Protein 7UEZ (pdb70)

Sequence (396 aa):
LAEFGDPITRVENALQALREGRGVLLLDDEDRENEGDIIIYAVESLTTAQMALMMIRECSGIVCLCLTEAQADRLALPPTVSIEAKHGVTTGVSAQDRVTTIKTAANPPQAKPEDLARPGHVFPLRARAGGVLARRGHTEGTVDLMQMAGLQPAGVLCELTNPDGSMAKTPEIIEFGKLHNMMPVLTIIEDMVQYRIQFDLKSLLAEFGDPITRVEENALQALREGRGVLLLDDEDRENEGDIIIYAVESLTTAQMALMIRECSGIVCLCLTEAQADRLALPPTVSIEAKHGVTTGVSAQDRVTTIKTAANPQAKPEDLARPGHVFPLRARAGGVLARRGHTEGTVDLMQMAGLQPAGVLCELTNPDGSMAKTPEEIIIEEFGKLHNMPVLTIIEDMVQYRIQFDLK

Radius of gyration: 21.83 Å; Cα contacts (8 Å, |Δi|>4): 954; chains: 2; bounding box: 58×41×58 Å

Nearest PDB structures (foldseek):
  7uez-assembly1_A  TM=1.005E+00  e=4.251E-46  Vibrio cholerae
  4p6d-assembly1_B  TM=9.996E-01  e=2.486E-44  Vibrio cholerae O1 biovar El Tor str. N16961
  4p8j-assembly1_A  TM=9.964E-01  e=7.065E-43  Vibrio cholerae O1 biovar El Tor str. N16961
  7uf5-assembly1_A-2  TM=9.718E-01  e=3.870E-41  Vibrio cholerae
  4p77-assembly1_A  TM=9.721E-01  e=7.460E-41  Vibrio cholerae O1 biovar El Tor str. N16961

Organism: Vibrio cholerae serotype O1 (strain ATCC 39315 / El Tor Inaba N16961) (NCBI:txid243277)

B-factor: mean 14.09, std 7.18, range [3.81, 49.34]

Solvent-accessible surface area: 16618 Å² total; per-residue (Å²): 37,80,135,34,20,78,61,46,50,8,0,72,69,0,4,79,0,1,113,97,18,81,2,0,0,0,0,65,58,111,78,164,112,28,35,1,12,0,0,5,3,0,88,41,9,66,55,72,29,0,2,24,0,4,101,52,2,0,0,14,0,23,0,0,0,25,67,75,24,0,91,98,5,55,14,56,159,66,45,2,1,21,3,98,141,63,33,120,70,0,4,16,0,109,7,0,16,37,0,0,79,34,0,3,56,78,134,1,135,52,117,41,16,34,132,101,16,38,0,9,8,73,52,4,120,78,42,6,3,72,50,116,127,10,35,13,2,0,0,6,6,0,0,93,36,6,68,28,39,52,3,0,0,13,2,42,4,27,30,124,98,9,46,6,0,76,8,60,83,0,20,98,24,1,95,143,59,103,12,16,0,0,0,1,55,4,0,13,75,23,35,79,116,107,70,113,255,109,76,0,64,161,81,22,87,35,46,52,9,0,79,76,0,2,78,1,2,113,102,20,95,2,0,0,0,0,68,58,51,80,160,93,27,38,1,10,0,0,6,3,0,87,43,9,67,55,74,29,0,4,27,0,9,111,47,1,0,0,13,0,16,0,0,0,25,69,56,10,0,88,98,7,63,14,53,157,73,44,3,0,23,4,104,138,67,36,118,71,0,6,14,0,114,9,1,14,36,0,0,78,35,0,4,58,86,153,10,104,58,99,30,16,40,137,96,16,38,0,9,8,73,51,5,124,86,42,6,3,68,52,110,124,10,37,13,1,0,0,6,8,0,0,96,36,7,68,25,44,56,2,0,0,10,0,33,5,11,36,96,95,1,49,9,0,54,0,62,59,0,24,115,22,5,127,138,60,105,13,28,21,0,1,2,57,2,0,20,71,35,37,88,111,112,77,100,257

Foldseek 3Di:
DCVLPDLLSLLVLQLVCQVVQHWAKEWADQDQFTFIKIKTALQNDDLVNLVCCCVFFPQQKEKQAECVLCVQLVHPVCAAKFFPDDADQQRRSVRVSVGNCQSLPPPHHNVRIDPHGRYRYDYADPVQCNVPSDVSSVRQVSQVVSVHSRMMMMGTGPDPVGHGDGNVNSVVVCVVRVHRYHYSVSVVVNCVVPVDD/DQCVVVDDLLSLLVLQLVCQLVFHWAKEWADQDQFTFIKIKGALQNDDLVNLVCRCVFFPNQKEKQAECVLCVQLVHPVCAAKFFPDDDDQQRHSVRVSVGNCQSLPPPHHNVRIDPHGRYRYDYADPVQCNVPLDVSSVNQVSCVVSVHSRMMMMGTGADPVGHGDGNVSSVVVCVVRVHRYHYSVSVVVNCVVPVDD

Structure (mmCIF, N/CA/C/O backbone):
data_7UEZ
#
_entry.id   7UEZ
#
_cell.length_a   56.837
_cell.length_b   73.897
_cell.length_c   95.820
_cell.angle_alpha   90.000
_cell.angle_beta   90.000
_cell.angle_gamma   90.000
#
_symmetry.space_group_name_H-M   'P 21 21 21'
#
loop_
_entity.id
_entity.type
_entity.pdbx_description
1 polymer '3,4-dihydroxy-2-butanone 4-phosphate synthase'
2 water water
#
loop_
_atom_site.group_PDB
_atom_site.id
_atom_site.type_symbol
_atom_site.label_atom_id
_atom_site.label_alt_id
_atom_site.label_comp_id
_atom_site.label_asym_id
_atom_site.label_entity_id
_atom_site.label_seq_id
_atom_site.pdbx_PDB_ins_code
_atom_site.Cartn_x
_atom_site.Cartn_y
_atom_site.Cartn_z
_atom_site.occupancy
_atom_site.B_iso_or_equiv
_atom_site.auth_seq_id
_atom_site.auth_comp_id
_atom_site.auth_asym_id
_atom_site.auth_atom_id
_atom_site.pdbx_PDB_model_num
ATOM 1 N N . LEU A 1 7 ? -0.27200 -21.01700 3.27000 1.000 15.37026 7 LEU A N 1
ATOM 2 C CA . LEU A 1 7 ? 0.56400 -20.00400 2.60300 1.000 13.83850 7 LEU A CA 1
ATOM 3 C C . LEU A 1 7 ? 2.06300 -20.04200 2.99700 1.000 11.46453 7 LEU A C 1
ATOM 4 O O . LEU A 1 7 ? 2.93800 -19.70300 2.19300 1.000 11.08028 7 LEU A O 1
ATOM 20 N N . ALA A 1 8 ? 2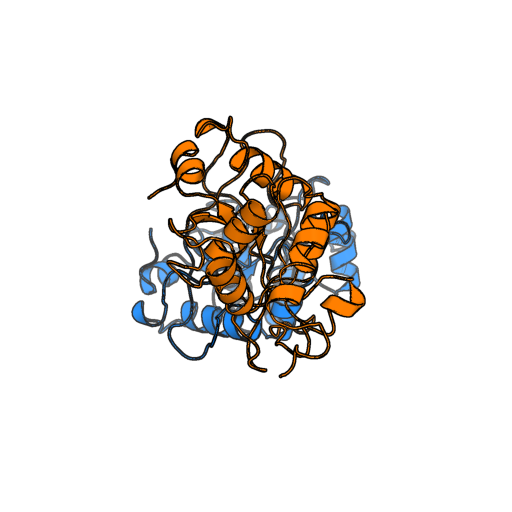.35900 -20.48500 4.21900 1.000 10.53021 8 ALA A N 1
ATOM 21 C CA . ALA A 1 8 ? 3.74200 -20.59400 4.65700 1.000 10.44862 8 ALA A CA 1
ATOM 22 C C . ALA A 1 8 ? 4.51300 -21.69400 3.93900 1.000 9.22742 8 ALA A C 1
ATOM 23 O O . ALA A 1 8 ? 5.72300 -21.77700 4.13300 1.000 9.33007 8 ALA A O 1
ATOM 30 N N . GLU A 1 9 ? 3.86700 -22.51200 3.10000 1.000 9.30638 9 GLU A N 1
ATOM 31 C CA . GLU A 1 9 ? 4.62100 -23.38100 2.20400 1.000 9.93277 9 GLU A CA 1
ATOM 32 C C . GLU A 1 9 ? 5.44200 -22.56900 1.21200 1.000 9.19584 9 GLU A C 1
ATOM 33 O O . GLU A 1 9 ? 6.37900 -23.11100 0.61100 1.000 10.03015 9 GLU A O 1
ATOM 45 N N . PHE A 1 10 ? 5.12500 -21.27800 1.04700 1.000 8.55892 10 PHE A N 1
ATOM 46 C CA . PHE A 1 10 ? 5.90700 -20.36000 0.22400 1.000 8.43522 10 PHE A CA 1
ATOM 47 C C . PHE A 1 10 ? 6.96100 -19.60700 1.02600 1.000 7.98780 10 PHE A C 1
ATOM 48 O O . PHE A 1 10 ? 7.67700 -18.77100 0.46100 1.000 8.52207 10 PHE A O 1
ATOM 65 N N . GLY A 1 11 ? 7.09400 -19.91000 2.31000 1.000 8.30363 11 GLY A N 1
ATOM 66 C CA . GLY A 1 11 ? 8.07700 -19.28400 3.16900 1.000 8.49839 11 GLY A CA 1
ATOM 67 C C . GLY A 1 11 ? 7.44500 -18.30800 4.14500 1.000 8.76158 11 GLY A C 1
ATOM 68 O O . GLY A 1 11 ? 6.24100 -18.05100 4.13000 1.000 9.02477 11 GLY A O 1
ATOM 72 N N . ASP A 1 12 ? 8.30100 -17.78300 5.02800 1.000 9.00371 12 ASP A N 1
ATOM 73 C CA . ASP A 1 12 ? 7.92700 -16.68300 5.90200 1.000 9.56167 12 ASP A CA 1
ATOM 74 C C . ASP A 1 12 ? 7.66000 -15.43500 5.05300 1.000 9.08004 12 ASP A C 1
ATOM 75 O O . ASP A 1 12 ? 8.01800 -15.38500 3.87300 1.000 8.34837 12 ASP A O 1
ATOM 84 N N . PRO A 1 13 ? 7.02800 -14.40000 5.62700 1.000 9.74591 13 PRO A N 1
ATOM 85 C CA . PRO A 1 13 ? 6.62100 -13.24200 4.79900 1.000 9.45377 13 PRO A CA 1
ATOM 86 C C . PRO A 1 13 ? 7.74300 -12.52700 4.06000 1.000 9.05635 13 PRO A C 1
ATOM 87 O O . PRO A 1 13 ? 7.52000 -12.01700 2.95500 1.000 9.53799 13 PRO A O 1
ATOM 98 N N . ILE A 1 14 ? 8.92100 -12.40700 4.66500 1.000 9.01950 14 ILE A N 1
ATOM 99 C CA . ILE A 1 14 ? 10.03300 -11.75700 3.97900 1.000 9.04319 14 ILE A CA 1
ATOM 100 C C . ILE A 1 14 ? 10.51300 -12.61000 2.81000 1.000 8.20625 14 ILE A C 1
ATOM 101 O O . ILE A 1 14 ? 10.70000 -12.10300 1.69400 1.000 8.25362 14 ILE A O 1
ATOM 117 N N . THR A 1 15 ? 10.69500 -13.91600 3.03900 1.000 8.01938 15 THR A N 1
ATOM 118 C CA . THR A 1 15 ? 11.00900 -14.84400 1.95400 1.000 7.77725 15 THR A CA 1
ATOM 119 C C . THR A 1 15 ? 9.97500 -14.77700 0.83800 1.000 7.38510 15 THR A C 1
ATOM 120 O O . THR A 1 15 ? 10.33500 -14.83000 -0.34400 1.000 7.25087 15 THR A O 1
ATOM 131 N N . ARG A 1 16 ? 8.68600 -14.66400 1.18000 1.000 6.90083 16 ARG A N 1
ATOM 132 C CA . ARG A 1 16 ? 7.67800 -14.61600 0.12200 1.000 6.95083 16 ARG A CA 1
ATOM 133 C C . ARG A 1 16 ? 7.90100 -13.41400 -0.79300 1.000 6.61132 16 ARG A C 1
ATOM 134 O O . ARG A 1 16 ? 7.74500 -13.52100 -2.01800 1.000 6.98242 16 ARG A O 1
ATOM 155 N N . VAL A 1 17 ? 8.24400 -12.25700 -0.22200 1.000 6.74818 17 VAL A N 1
ATOM 156 C CA . VAL A 1 17 ? 8.53700 -11.09000 -1.05200 1.000 6.85609 17 VAL A CA 1
ATOM 157 C C . VAL A 1 17 ? 9.80600 -11.30600 -1.86800 1.000 6.88504 17 VAL A C 1
ATOM 158 O O . VAL A 1 17 ? 9.82400 -11.06200 -3.08000 1.000 7.16402 17 VAL A O 1
ATOM 171 N N . GLU A 1 18 ? 10.89100 -11.75100 -1.22600 1.000 7.02189 18 GLU A N 1
ATOM 172 C CA . GLU A 1 18 ? 12.14500 -11.92500 -1.95500 1.000 7.37457 18 GLU A CA 1
ATOM 173 C C . GLU A 1 18 ? 11.98100 -12.90900 -3.10800 1.000 6.72449 18 GLU A C 1
ATOM 174 O O . GLU A 1 18 ? 12.52400 -12.69300 -4.20200 1.000 7.24297 18 GLU A O 1
ATOM 186 N N . ASN A 1 19 ? 11.24400 -14.00100 -2.88400 1.000 6.83766 19 ASN A N 1
ATOM 187 C CA . ASN A 1 19 ? 11.06600 -14.97300 -3.95700 1.000 7.24034 19 ASN A CA 1
ATOM 188 C C . ASN A 1 19 ? 10.24100 -14.38800 -5.09600 1.000 6.85345 19 ASN A C 1
ATOM 189 O O . ASN A 1 19 ? 10.50200 -14.68000 -6.26900 1.000 6.88767 19 ASN A O 1
ATOM 200 N N . ALA A 1 20 ? 9.22800 -13.57900 -4.78100 1.000 6.56921 20 ALA A N 1
ATOM 201 C CA . ALA A 1 20 ? 8.44300 -12.93700 -5.83400 1.000 6.54552 20 ALA A CA 1
ATOM 202 C C . ALA A 1 20 ? 9.30600 -11.98300 -6.65400 1.000 6.41130 20 ALA A C 1
ATOM 203 O O . ALA A 1 20 ? 9.24200 -11.97700 -7.89100 1.000 6.78502 20 ALA A O 1
ATOM 210 N N . LEU A 1 21 ? 10.11800 -11.16100 -5.97600 1.000 6.62974 21 LEU A N 1
ATOM 211 C CA . LEU A 1 21 ? 10.97100 -10.23200 -6.70200 1.000 7.11664 21 LEU A CA 1
ATOM 212 C C . LEU A 1 21 ? 11.91900 -10.98200 -7.62800 1.000 7.01137 21 LEU A C 1
ATOM 213 O O . LEU A 1 21 ? 12.13200 -10.57800 -8.78000 1.000 7.61933 21 LEU A O 1
ATOM 229 N N . GLN A 1 22 ? 12.51000 -12.07700 -7.13600 1.000 7.09296 22 GLN A N 1
ATOM 230 C CA . GLN A 1 22 ? 13.46900 -12.81500 -7.95600 1.000 7.90095 22 GLN A CA 1
ATOM 231 C C . GLN A 1 22 ? 12.79300 -13.49300 -9.14600 1.000 7.25877 22 GLN A C 1
ATOM 232 O O . GLN A 1 22 ? 13.35700 -13.52200 -10.24700 1.000 7.97201 22 GLN A O 1
ATOM 246 N N . ALA A 1 23 ? 11.59300 -14.04400 -8.95500 1.000 7.12191 23 ALA A N 1
ATOM 247 C CA . ALA A 1 23 ? 10.85500 -14.59700 -10.08400 1.000 7.20876 23 ALA A CA 1
ATOM 248 C C . ALA A 1 23 ? 10.64900 -13.53100 -11.16000 1.000 6.64553 23 ALA A C 1
ATOM 249 O O . ALA A 1 23 ? 10.85400 -13.78500 -12.35100 1.000 7.43510 23 ALA A O 1
ATOM 256 N N . LEU A 1 24 ? 10.24000 -12.32600 -10.75400 1.000 6.58500 24 LEU A N 1
ATOM 257 C CA . LEU A 1 24 ? 10.03000 -11.24900 -11.72400 1.000 6.67448 24 LEU A CA 1
ATOM 258 C C . LEU A 1 24 ? 11.33900 -10.87800 -12.41900 1.000 7.12980 24 LEU A C 1
ATOM 259 O O . LEU A 1 24 ? 11.35700 -10.66200 -13.63700 1.000 7.58512 24 LEU A O 1
ATOM 275 N N . ARG A 1 25 ? 12.45400 -10.81900 -11.67800 1.000 7.17718 25 ARG A N 1
ATOM 276 C CA . ARG A 1 25 ? 13.73300 -10.52300 -12.32000 1.000 7.96411 25 ARG A CA 1
ATOM 277 C C . ARG A 1 25 ? 14.08100 -11.56900 -13.36800 1.000 8.21941 25 ARG A C 1
ATOM 278 O O . ARG A 1 25 ? 14.75300 -11.26200 -14.35900 1.000 9.45113 25 ARG A O 1
ATOM 299 N N . GLU A 1 26 ? 13.65600 -12.81100 -13.15000 1.000 8.05886 26 GLU A N 1
ATOM 300 C CA . GLU A 1 26 ? 13.88400 -13.92100 -14.06500 1.000 8.74579 26 GLU A CA 1
ATOM 301 C C . GLU A 1 26 ? 12.86300 -13.97800 -15.19200 1.000 9.23005 26 GLU A C 1
ATOM 302 O O . GLU A 1 26 ? 12.95700 -14.86300 -16.05100 1.000 11.22766 26 GLU A O 1
ATOM 314 N N . GLY A 1 27 ? 11.90300 -13.05600 -15.22800 1.000 8.45365 27 GLY A N 1
ATOM 315 C CA . GLY A 1 27 ? 10.90700 -13.02500 -16.28000 1.000 8.90896 27 GLY A CA 1
ATOM 316 C C . GLY A 1 27 ? 9.71200 -13.92200 -16.06300 1.000 8.59577 27 GLY A C 1
ATOM 317 O O . GLY A 1 27 ? 8.94100 -14.13100 -17.00500 1.000 9.30638 27 GLY A O 1
ATOM 321 N N . ARG A 1 28 ? 9.53200 -14.44600 -14.85500 1.000 8.27468 28 ARG A N 1
ATOM 322 C CA . ARG A 1 28 ? 8.44800 -15.35300 -14.50500 1.000 8.30889 28 ARG A CA 1
ATOM 323 C C . ARG A 1 28 ? 7.35300 -14.58400 -13.76400 1.000 7.79304 28 ARG A C 1
ATOM 324 O O . ARG A 1 28 ? 7.55400 -13.45500 -13.31600 1.000 8.34574 28 ARG A O 1
ATOM 345 N N . GLY A 1 29 ? 6.18000 -15.21200 -13.63500 1.000 7.81409 29 GLY A N 1
ATOM 346 C CA . GLY A 1 29 ? 5.06000 -14.58400 -12.96700 1.000 7.96938 29 GLY A CA 1
ATOM 347 C C . GLY A 1 29 ? 4.95200 -14.93500 -11.49700 1.000 6.79029 29 GLY A C 1
ATOM 348 O O . GLY A 1 29 ? 5.60000 -15.84700 -10.98200 1.000 7.48774 29 GLY A O 1
ATOM 352 N N . VAL A 1 30 ? 4.06900 -14.18900 -10.82900 1.000 6.37182 30 VAL A N 1
ATOM 353 C CA . VAL A 1 30 ? 3.76100 -14.36200 -9.41500 1.000 6.19285 30 VAL A CA 1
ATOM 354 C C . VAL A 1 30 ? 2.24900 -14.27400 -9.22700 1.000 6.12705 30 VAL A C 1
ATOM 355 O O . VAL A 1 30 ? 1.50700 -13.89100 -10.13400 1.000 6.50604 30 VAL A O 1
ATOM 368 N N . LEU A 1 31 ? 1.79300 -14.62400 -8.02200 1.000 6.08494 31 LEU A N 1
ATOM 369 C CA . LEU A 1 31 ? 0.37900 -14.56900 -7.66900 1.000 6.44814 31 LEU A CA 1
ATOM 370 C C . LEU A 1 31 ? 0.20100 -13.71600 -6.41900 1.000 6.00598 31 LEU A C 1
ATOM 371 O O . LEU A 1 31 ? 0.94100 -13.88100 -5.44000 1.000 6.75607 31 LEU A O 1
ATOM 387 N N . LEU A 1 32 ? -0.79000 -12.82900 -6.44300 1.000 5.87176 32 LEU A N 1
ATOM 388 C CA . LEU A 1 32 ? -0.97800 -11.82900 -5.40100 1.000 5.97440 32 LEU A CA 1
ATOM 389 C C . LEU A 1 32 ? -2.35900 -11.92200 -4.76600 1.000 6.00335 32 LEU A C 1
ATOM 390 O O . LEU A 1 32 ? -3.37900 -11.98100 -5.46300 1.000 6.73502 32 LEU A O 1
ATOM 406 N N . LEU A 1 33 ? -2.36800 -11.88200 -3.43000 1.000 6.22706 33 LEU A N 1
ATOM 407 C CA . LEU A 1 33 ? -3.55500 -11.86700 -2.58400 1.000 6.59553 33 LEU A CA 1
ATOM 408 C C . LEU A 1 33 ? -3.49200 -10.65000 -1.66200 1.000 6.74555 33 LEU A C 1
ATOM 409 O O . LEU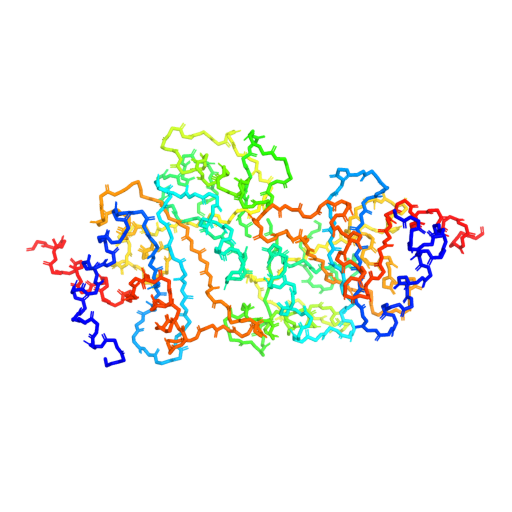 A 1 33 ? -2.41600 -10.12100 -1.39100 1.000 6.86398 33 LEU A O 1
ATOM 425 N N . ASP A 1 34 ? -4.63100 -10.25600 -1.07900 1.000 7.04821 34 ASP A N 1
ATOM 426 C CA . ASP A 1 34 ? -4.59900 -9.13500 -0.13700 1.000 7.39299 34 ASP A CA 1
ATOM 427 C C . ASP A 1 34 ? -3.83100 -9.47700 1.14200 1.000 7.39826 34 ASP A C 1
ATOM 428 O O . ASP A 1 34 ? -3.08100 -8.64300 1.67100 1.000 8.37995 34 ASP A O 1
ATOM 437 N N . ASP A 1 35 ? -4.05000 -10.67200 1.67400 1.000 8.11413 35 ASP A N 1
ATOM 438 C CA . ASP A 1 35 ? -3.51100 -11.13000 2.95500 1.000 8.69315 35 ASP A CA 1
ATOM 439 C C . ASP A 1 35 ? -3.74900 -12.64100 2.98800 1.000 8.77210 35 ASP A C 1
ATOM 440 O O . ASP A 1 35 ? -4.12400 -13.24700 1.97800 1.000 9.37218 35 ASP A O 1
ATOM 449 N N . GLU A 1 36 ? -3.49900 -13.26200 4.12900 1.000 10.26965 36 GLU A N 1
ATOM 450 C CA . GLU A 1 36 ? -3.54600 -14.71900 4.19800 1.000 12.70942 36 GLU A CA 1
ATOM 451 C C . GLU A 1 36 ? -4.95800 -15.27900 4.30100 1.000 12.07513 36 GLU A C 1
ATOM 452 O O . GLU A 1 36 ? -5.12000 -16.50400 4.26100 1.000 13.43845 36 GLU A O 1
ATOM 464 N N . ASP A 1 37 ? -5.98200 -14.44100 4.41000 1.000 11.06712 37 ASP A N 1
ATOM 465 C CA . ASP A 1 37 ? -7.32100 -14.96300 4.62700 1.000 11.70140 37 ASP A CA 1
ATOM 466 C C . ASP A 1 37 ? -7.73100 -15.92700 3.52100 1.000 10.69076 37 ASP A C 1
ATOM 467 O O . ASP A 1 37 ? -7.54900 -15.65300 2.33000 1.000 10.55653 37 ASP A O 1
ATOM 476 N N . ARG A 1 38 ? -8.35100 -17.03800 3.93300 1.000 10.80919 38 ARG A N 1
ATOM 477 C CA . ARG A 1 38 ? -8.71400 -18.10000 3.00300 1.000 10.56969 38 ARG A CA 1
ATOM 478 C C . ARG A 1 38 ? -9.71400 -17.66800 1.93700 1.000 10.07226 38 ARG A C 1
ATOM 479 O O . ARG A 1 38 ? -9.76200 -18.30300 0.88000 1.000 10.53021 38 ARG A O 1
ATOM 500 N N . GLU A 1 39 ? -10.51800 -16.62800 2.17800 1.000 10.09595 39 GLU A N 1
ATOM 501 C CA . GLU A 1 39 ? -11.56500 -16.23800 1.24000 1.000 9.78538 39 GLU A CA 1
ATOM 502 C C . GLU A 1 39 ? -11.08300 -15.30000 0.14000 1.000 9.54588 39 GLU A C 1
ATOM 503 O O . GLU A 1 39 ? -11.84100 -15.03200 -0.79800 1.000 10.27755 39 GLU A O 1
ATOM 515 N N . ASN A 1 40 ? -9.86000 -14.79400 0.22700 1.000 9.15110 40 ASN A N 1
ATOM 516 C CA . ASN A 1 40 ? -9.36700 -13.87300 -0.78600 1.000 8.49312 40 ASN A CA 1
ATOM 517 C C . ASN A 1 40 ? -9.25100 -14.54500 -2.14900 1.000 7.93253 40 ASN A C 1
ATOM 518 O O . ASN A 1 40 ? -8.91000 -15.72300 -2.25800 1.000 8.94055 40 ASN A O 1
ATOM 529 N N . GLU A 1 41 ? -9.46300 -13.75400 -3.19500 1.000 7.55354 41 GLU A N 1
ATOM 530 C CA . GLU A 1 41 ? -9.27000 -14.18100 -4.57700 1.000 7.06400 41 GLU A CA 1
ATOM 531 C C . GLU A 1 41 ? -7.97300 -13.58200 -5.11900 1.000 7.45879 41 GLU A C 1
ATOM 532 O O . GLU A 1 41 ? -7.65000 -12.41500 -4.85600 1.000 9.76696 41 GLU A O 1
ATOM 544 N N . GLY A 1 42 ? -7.22200 -14.37600 -5.88500 1.000 7.68250 42 GLY A N 1
ATOM 545 C CA . GLY A 1 42 ? -5.89200 -13.97300 -6.29700 1.000 7.75883 42 GLY A CA 1
ATOM 546 C C . GLY A 1 42 ? -5.71500 -13.70400 -7.78100 1.000 7.10612 42 GLY A C 1
ATOM 547 O O . GLY A 1 42 ? -6.48000 -14.19700 -8.62700 1.000 7.51932 42 GLY A O 1
ATOM 551 N N . ASP A 1 43 ? -4.66100 -12.94200 -8.09400 1.000 6.31128 43 ASP A N 1
ATOM 552 C CA . ASP A 1 43 ? -4.34200 -12.51900 -9.44400 1.000 6.29812 43 ASP A CA 1
ATOM 553 C C . ASP A 1 43 ? -2.97500 -13.03100 -9.87500 1.000 6.42445 43 ASP A C 1
ATOM 554 O O . ASP A 1 43 ? -2.03800 -13.08300 -9.07500 1.000 7.23245 43 ASP A O 1
ATOM 563 N N . ILE A 1 44 ? -2.85100 -13.36100 -11.15700 1.000 5.71647 44 ILE A N 1
ATOM 564 C CA . ILE A 1 44 ? -1.54600 -13.52000 -11.78100 1.000 6.30076 44 ILE A CA 1
ATOM 565 C C . ILE A 1 44 ? -0.99500 -12.14900 -12.13900 1.000 5.85333 44 ILE A C 1
ATOM 566 O O . ILE A 1 44 ? -1.72500 -11.29100 -12.66000 1.000 6.34023 44 ILE A O 1
ATOM 582 N N A ILE A 1 45 ? 0.30800 -11.98100 -11.90600 0.270 5.93229 45 ILE A N 1
ATOM 583 N N B ILE A 1 45 ? 0.30400 -11.95800 -11.89500 0.730 5.99546 45 ILE A N 1
ATOM 584 C CA A ILE A 1 45 ? 1.07000 -10.78200 -12.23200 0.270 5.95598 45 ILE A CA 1
ATOM 585 C CA B ILE A 1 45 ? 1.03600 -10.75700 -12.27500 0.730 6.16916 45 ILE A CA 1
ATOM 586 C C A ILE A 1 45 ? 2.22300 -11.19900 -13.14300 0.270 6.14811 45 ILE A C 1
ATOM 587 C C B ILE A 1 45 ? 2.24700 -11.14900 -13.11000 0.730 6.12442 45 ILE A C 1
ATOM 588 O O A ILE A 1 45 ? 2.90200 -12.19900 -12.87500 0.270 6.44288 45 ILE A O 1
ATOM 589 O O B ILE A 1 45 ? 3.02500 -12.03100 -12.71900 0.730 6.53236 45 ILE A O 1
ATOM 620 N N . TYR A 1 46 ? 2.44500 -10.43700 -14.21900 1.000 6.32444 46 TYR A N 1
ATOM 621 C CA . TYR A 1 46 ? 3.66600 -10.52700 -15.00500 1.000 6.90346 46 TYR A CA 1
ATOM 622 C C . TYR A 1 46 ? 4.28000 -9.13900 -15.18300 1.000 6.72975 46 TYR A C 1
ATOM 623 O O . TYR A 1 46 ? 3.57600 -8.13700 -15.34200 1.000 7.37194 46 TYR A O 1
ATOM 642 N N . ALA A 1 47 ? 5.61200 -9.09400 -15.21100 1.000 6.52710 47 ALA A N 1
ATOM 643 C CA . ALA A 1 47 ? 6.34000 -7.88600 -15.58600 1.000 6.53236 47 ALA A CA 1
ATOM 644 C C . ALA A 1 47 ? 6.14800 -7.58200 -17.07000 1.000 6.51394 47 ALA A C 1
ATOM 645 O O . ALA A 1 47 ? 6.23600 -8.46600 -17.92400 1.000 7.05085 47 ALA A O 1
ATOM 652 N N . VAL A 1 48 ? 5.92800 -6.30700 -17.39200 1.000 6.71659 48 VAL A N 1
ATOM 653 C CA . VAL A 1 48 ? 5.86500 -5.89200 -18.79300 1.000 6.79818 48 VAL A CA 1
ATOM 654 C C . VAL A 1 48 ? 7.22500 -6.03800 -19.47300 1.000 7.56933 48 VAL A C 1
ATOM 655 O O . VAL A 1 48 ? 7.30300 -6.37800 -20.66200 1.000 8.54576 48 VAL A O 1
ATOM 668 N N . GLU A 1 49 ? 8.31400 -5.78000 -18.73700 1.000 8.95897 49 GLU A N 1
ATOM 669 C CA . GLU A 1 49 ? 9.65200 -5.76600 -19.32400 1.000 10.89341 49 GLU A CA 1
ATOM 670 C C . GLU A 1 49 ? 9.94500 -7.04800 -20.09300 1.000 9.97488 49 GLU A C 1
ATOM 671 O O . GLU A 1 49 ? 10.61100 -7.02400 -21.13100 1.000 11.59086 49 GLU A O 1
ATOM 683 N N . SER A 1 50 ? 9.46700 -8.18100 -19.58700 1.000 8.49576 50 SER A N 1
ATOM 684 C CA . SER A 1 50 ? 9.73400 -9.50000 -20.14500 1.000 8.25625 50 SER A CA 1
ATOM 685 C C . SER A 1 50 ? 8.48400 -10.19300 -20.67300 1.000 7.60091 50 SER A C 1
ATOM 686 O O . SER A 1 50 ? 8.52300 -11.39500 -20.94200 1.000 8.57734 50 SER A O 1
ATOM 694 N N . LEU A 1 51 ? 7.38500 -9.47200 -20.84300 1.000 7.52195 51 LEU A N 1
ATOM 695 C CA . LEU A 1 51 ? 6.11400 -10.09300 -21.18800 1.000 7.30088 51 LEU A CA 1
ATOM 696 C C . LEU A 1 51 ? 6.17900 -10.72700 -22.56900 1.000 7.46668 51 LEU A C 1
ATOM 697 O O . LEU A 1 51 ? 6.61500 -10.09500 -23.53500 1.000 8.62998 51 LEU A O 1
ATOM 713 N N . THR A 1 52 ? 5.70200 -11.96500 -22.65600 1.000 7.76672 52 THR A N 1
ATOM 714 C CA . THR A 1 52 ? 5.67200 -12.71500 -23.89700 1.000 8.17993 52 THR A CA 1
ATOM 715 C C . THR A 1 52 ? 4.23700 -12.99900 -24.33500 1.000 7.92727 52 THR A C 1
ATOM 716 O O . THR A 1 52 ? 3.29300 -12.95500 -23.54400 1.000 7.95885 52 THR A O 1
ATOM 727 N N . THR A 1 53 ? 4.09200 -13.33300 -25.62400 1.000 8.42996 53 THR A N 1
ATOM 728 C CA . THR A 1 53 ? 2.80200 -13.80700 -26.11500 1.000 8.76947 53 THR A CA 1
ATOM 729 C C . THR A 1 53 ? 2.31100 -14.99800 -25.30700 1.000 8.24573 53 THR A C 1
ATOM 730 O O . THR A 1 53 ? 1.12500 -15.07100 -24.97200 1.000 8.37469 53 THR A O 1
ATOM 741 N N . ALA A 1 54 ? 3.20400 -15.94300 -24.99400 1.000 8.72473 54 ALA A N 1
ATOM 742 C CA . ALA A 1 54 ? 2.78500 -17.14200 -24.27300 1.000 9.18531 54 ALA A CA 1
ATOM 743 C C . ALA A 1 54 ? 2.27700 -16.81800 -22.87200 1.000 8.60366 54 ALA A C 1
ATOM 744 O O . ALA A 1 54 ? 1.34300 -17.46900 -22.39400 1.000 8.72999 54 ALA A O 1
ATOM 751 N N . GLN A 1 55 ? 2.87900 -15.83700 -22.19300 1.000 7.98780 55 GLN A N 1
ATOM 752 C CA . GLN A 1 55 ? 2.37400 -15.44000 -20.87800 1.000 7.52985 55 GLN A CA 1
ATOM 753 C C . GLN A 1 55 ? 0.98700 -14.81600 -20.99300 1.000 7.05085 55 GLN A C 1
ATOM 754 O O . GLN A 1 55 ? 0.08100 -15.13500 -20.21400 1.000 7.31140 55 GLN A O 1
ATOM 768 N N . MET A 1 56 ? 0.79400 -13.92900 -21.97100 1.000 7.00347 56 MET A N 1
ATOM 769 C CA . MET A 1 56 ? -0.52700 -13.35300 -22.19100 1.000 6.55605 56 MET A CA 1
ATOM 770 C C . MET A 1 56 ? -1.54500 -14.43200 -22.55300 1.000 6.83766 56 MET A C 1
ATOM 771 O O . MET A 1 56 ? -2.69100 -14.39700 -22.08800 1.000 7.16928 56 MET A O 1
ATOM 785 N N . ALA A 1 57 ? -1.13700 -15.41000 -23.36800 1.000 7.19560 57 ALA A N 1
ATOM 786 C CA . ALA A 1 57 ? -2.02900 -16.51000 -23.72600 1.000 7.49827 57 ALA A CA 1
ATOM 787 C C . ALA A 1 57 ? -2.46400 -17.28700 -22.49300 1.000 7.23771 57 ALA A C 1
ATOM 788 O O . ALA A 1 57 ? -3.63300 -17.66900 -22.37700 1.000 7.97464 57 ALA A O 1
ATOM 795 N N . LEU A 1 58 ? -1.53100 -17.52600 -21.56200 1.000 7.32983 58 LEU A N 1
ATOM 796 C CA . LEU A 1 58 ? -1.87800 -18.18500 -20.31000 1.000 8.04307 58 LEU A CA 1
ATOM 797 C C . LEU A 1 58 ? -2.90900 -17.36600 -19.53500 1.000 7.99306 58 LEU A C 1
ATOM 798 O O . LEU A 1 58 ? -3.88000 -17.91500 -19.00800 1.000 8.44838 58 LEU A O 1
ATOM 814 N N A MET A 1 59 ? -2.72200 -16.05100 -19.43900 0.810 8.49312 59 MET A N 1
ATOM 815 N N B MET A 1 59 ? -2.71100 -16.04400 -19.46800 0.190 7.94569 59 MET A N 1
ATOM 816 C CA A MET A 1 59 ? -3.72600 -15.24700 -18.74500 0.810 9.63010 59 MET A CA 1
ATOM 817 C CA B MET A 1 59 ? -3.66300 -15.16100 -18.79600 0.190 7.97727 59 MET A CA 1
ATOM 818 C C A MET A 1 59 ? -5.09300 -15.37800 -19.40300 0.810 9.68537 59 MET A C 1
ATOM 819 C C B MET A 1 59 ? -5.05700 -15.28500 -19.40400 0.190 8.50891 59 MET A C 1
ATOM 820 O O A MET A 1 59 ? -6.11100 -15.49400 -18.71200 0.810 11.10659 59 MET A O 1
ATOM 821 O O B MET A 1 59 ? -6.05400 -15.35000 -18.67800 0.190 8.95371 59 MET A O 1
ATOM 848 N N . ILE A 1 60 ? -5.14900 -15.31900 -20.73500 1.000 8.60366 60 ILE A N 1
ATOM 849 C CA . ILE A 1 60 ? -6.44300 -15.42400 -21.40600 1.000 9.43797 60 ILE A CA 1
ATOM 850 C C . ILE A 1 60 ? -7.07300 -16.79000 -21.15300 1.000 10.49336 60 ILE A C 1
ATOM 851 O O . ILE A 1 60 ? -8.28400 -16.87900 -20.94100 1.000 12.87786 60 ILE A O 1
ATOM 868 N N . ARG A 1 61 ? -6.26500 -17.86200 -21.10200 1.000 9.36165 61 ARG A N 1
ATOM 869 C CA . ARG A 1 61 ? -6.78600 -19.21500 -20.85900 1.000 10.57232 61 ARG A CA 1
ATOM 870 C C . ARG A 1 61 ? -7.24300 -19.39900 -19.41500 1.000 9.52746 61 ARG A C 1
ATOM 871 O O . ARG A 1 61 ? -8.24400 -20.07700 -19.15700 1.000 10.77498 61 ARG A O 1
ATOM 892 N N . GLU A 1 62 ? -6.46400 -18.88200 -18.45900 1.000 8.69315 62 GLU A N 1
ATOM 893 C CA . GLU A 1 62 ? -6.61100 -19.24700 -17.05500 1.000 9.01950 62 GLU A CA 1
ATOM 894 C C . GLU A 1 62 ? -7.35800 -18.22100 -16.22900 1.000 7.93779 62 GLU A C 1
ATOM 895 O O . GLU A 1 62 ? -7.83900 -18.56000 -15.14400 1.000 8.59050 62 GLU A O 1
ATOM 907 N N . CYS A 1 63 ? -7.41000 -16.98200 -16.69300 1.000 7.36930 63 CYS A N 1
ATOM 908 C CA . CYS A 1 63 ? -7.89300 -15.86000 -15.91200 1.000 7.19560 63 CYS A CA 1
ATOM 909 C C . CYS A 1 63 ? -9.19400 -15.31500 -16.49500 1.000 6.95347 63 CYS A C 1
ATOM 910 O O . CYS A 1 63 ? -9.75500 -15.85600 -17.45500 1.000 7.45616 63 CYS A O 1
ATOM 918 N N . SER A 1 64 ? -9.66600 -14.20600 -15.92200 1.000 6.56131 64 SER A N 1
ATOM 919 C CA . SER A 1 64 ? -10.93100 -13.62700 -16.35500 1.000 6.59026 64 SER A CA 1
ATOM 920 C C . SER A 1 64 ? -10.87000 -13.13300 -17.79600 1.000 6.50341 64 SER A C 1
ATOM 921 O O . SER A 1 64 ? -11.91800 -12.94400 -18.42500 1.000 7.04032 64 SER A O 1
ATOM 929 N N . GLY A 1 65 ? -9.66600 -12.85800 -18.30700 1.000 6.51920 65 GLY A N 1
ATOM 930 C CA . GLY A 1 65 ? -9.46700 -12.27800 -19.61400 1.000 7.12191 65 GLY A CA 1
ATOM 931 C C . GLY A 1 65 ? -9.52000 -10.77200 -19.63800 1.000 6.85609 65 GLY A C 1
ATOM 932 O O . GLY A 1 65 ? -9.17500 -10.16500 -20.65700 1.000 7.48248 65 GLY A O 1
ATOM 936 N N . ILE A 1 66 ? -9.94400 -10.15300 -18.54500 1.000 6.99558 66 ILE A N 1
ATOM 937 C CA . ILE A 1 66 ? -9.97900 -8.69700 -18.44900 1.000 7.15086 66 ILE A CA 1
ATOM 938 C C . ILE A 1 66 ? -8.61000 -8.30000 -17.90400 1.000 7.23508 66 ILE A C 1
ATOM 939 O O . ILE A 1 66 ? -8.39700 -8.10800 -16.70300 1.000 7.78251 66 ILE A O 1
ATOM 955 N N . VAL A 1 67 ? -7.62900 -8.25200 -18.80800 1.000 6.81397 67 VAL A N 1
ATOM 956 C CA . VAL A 1 67 ? -6.23000 -8.07400 -18.41800 1.000 7.00347 67 VAL A CA 1
ATOM 957 C C . VAL A 1 67 ? -5.94800 -6.58900 -18.25800 1.000 6.89293 67 VAL A C 1
ATOM 958 O O . VAL A 1 67 ? -6.17000 -5.80200 -19.18700 1.000 7.82989 67 VAL A O 1
ATOM 971 N N . CYS A 1 68 ? -5.47300 -6.21400 -17.07200 1.000 6.52447 68 CYS A N 1
ATOM 972 C CA . CYS A 1 68 ? -5.21400 -4.83300 -16.71400 1.000 6.94557 68 CYS A CA 1
ATOM 973 C C . CYS A 1 68 ? -3.72700 -4.53500 -16.75600 1.000 6.72975 68 CYS A C 1
ATOM 974 O O . CYS A 1 68 ? -2.89500 -5.38100 -16.41400 1.000 8.23783 68 CYS A O 1
ATOM 982 N N . LEU A 1 69 ? -3.41100 -3.32400 -17.19500 1.000 6.39550 69 LEU A N 1
ATOM 983 C CA . LEU A 1 69 ? -2.05400 -2.80200 -17.26600 1.000 6.31391 69 LEU A CA 1
ATOM 984 C C . LEU A 1 69 ? -1.87900 -1.75700 -16.17400 1.000 6.10863 69 LEU A C 1
ATOM 985 O O . LEU A 1 69 ? -2.54700 -0.72000 -16.19400 1.000 7.04295 69 LEU A O 1
ATOM 1001 N N . CYS A 1 70 ? -0.99600 -2.03900 -15.22300 1.000 6.03757 70 CYS A N 1
ATOM 1002 C CA . CYS A 1 70 ? -0.77800 -1.19400 -14.05800 1.000 6.41656 70 CYS A CA 1
ATOM 1003 C C . CYS A 1 70 ? 0.42900 -0.30300 -14.31400 1.000 6.35339 70 CYS A C 1
ATOM 1004 O O . CYS A 1 70 ? 1.52000 -0.80700 -14.60200 1.000 6.66922 70 CYS A O 1
ATOM 1012 N N . LEU A 1 71 ? 0.21700 1.01300 -14.20100 1.000 6.68238 71 LEU A N 1
ATOM 1013 C CA . LEU A 1 71 ? 1.17800 2.03700 -14.58900 1.000 7.17718 71 LEU A CA 1
ATOM 1014 C C . LEU A 1 71 ? 1.42000 3.00500 -13.43900 1.000 7.10085 71 LEU A C 1
ATOM 1015 O O . LEU A 1 71 ? 0.56900 3.19200 -12.57100 1.000 7.68250 71 LEU A O 1
ATOM 1031 N N . THR A 1 72 ? 2.56900 3.67300 -13.47700 1.000 6.95610 72 THR A N 1
ATOM 1032 C CA . THR A 1 72 ? 2.80000 4.77800 -12.56700 1.000 7.81409 72 THR A CA 1
ATOM 1033 C C . THR A 1 72 ? 1.94400 5.98400 -12.96800 1.000 8.09571 72 THR A C 1
ATOM 1034 O O . THR A 1 72 ? 1.47300 6.11700 -14.10700 1.000 8.32731 72 THR A O 1
ATOM 1045 N N . GLU A 1 73 ? 1.77600 6.90100 -12.01200 1.000 9.05109 73 GLU A N 1
ATOM 1046 C CA . GLU A 1 73 ? 1.10700 8.16000 -12.32000 1.000 10.12753 73 GLU A CA 1
ATOM 1047 C C . GLU A 1 73 ? 1.81800 8.88300 -13.45700 1.000 9.67221 73 GLU A C 1
ATOM 1048 O O . GLU A 1 73 ? 1.17000 9.42600 -14.36100 1.000 10.30650 73 GLU A O 1
ATOM 1060 N N . ALA A 1 74 ? 3.16100 8.89100 -13.43700 1.000 9.35375 74 ALA A N 1
ATOM 1061 C CA . ALA A 1 74 ? 3.90700 9.58300 -14.48200 1.000 9.55378 74 ALA A CA 1
ATOM 1062 C C . ALA A 1 74 ? 3.64100 8.97300 -15.84900 1.000 8.84580 74 ALA A C 1
ATOM 1063 O O . ALA A 1 74 ? 3.49300 9.69400 -16.84200 1.000 9.19584 74 ALA A O 1
ATOM 1070 N N . GLN A 1 75 ? 3.62000 7.64300 -15.93400 1.000 8.61945 75 GLN A N 1
ATOM 1071 C CA . GLN A 1 75 ? 3.40600 7.00300 -17.22600 1.000 8.50628 75 GLN A CA 1
ATOM 1072 C C . GLN A 1 75 ? 1.98100 7.22900 -17.72100 1.000 8.65104 75 GLN A C 1
ATOM 1073 O O . GLN A 1 75 ? 1.76200 7.49000 -18.90800 1.000 9.28269 75 GLN A O 1
ATOM 1087 N N . ALA A 1 76 ? 0.99700 7.15300 -16.82600 1.000 9.03003 76 ALA A N 1
ATOM 1088 C CA . ALA A 1 76 ? -0.37200 7.43700 -17.22900 1.000 9.97751 76 ALA A CA 1
ATOM 1089 C C . ALA A 1 76 ? -0.51300 8.88200 -17.70100 1.000 10.25649 76 ALA A C 1
ATOM 1090 O O . ALA A 1 76 ? -1.25800 9.15700 -18.64800 1.000 10.62496 76 ALA A O 1
ATOM 1097 N N . ASP A 1 77 ? 0.19600 9.82100 -17.05600 1.000 10.11437 77 ASP A N 1
ATOM 1098 C CA . ASP A 1 77 ? 0.15700 11.21900 -17.49400 1.000 10.29860 77 ASP A CA 1
ATOM 1099 C C . ASP A 1 77 ? 0.78100 11.37700 -18.87500 1.000 10.34071 77 ASP A C 1
ATOM 1100 O O . ASP A 1 77 ? 0.29700 12.15900 -19.70000 1.000 10.80919 77 ASP A O 1
ATOM 1109 N N . ARG A 1 78 ? 1.87700 10.65600 -19.12900 1.000 10.30124 78 ARG A N 1
ATOM 1110 C CA . ARG A 1 78 ? 2.50600 10.65600 -20.44400 1.000 10.70128 78 ARG A CA 1
ATOM 1111 C C . ARG A 1 78 ? 1.55400 10.17700 -21.53200 1.000 10.99869 78 ARG A C 1
ATOM 1112 O O . ARG A 1 78 ? 1.60800 10.66800 -22.66700 1.000 12.23305 78 ARG A O 1
ATOM 1133 N N . LEU A 1 79 ? 0.67600 9.23700 -21.20800 1.000 10.68023 79 LEU A N 1
ATOM 1134 C CA . LEU A 1 79 ? -0.31800 8.73900 -22.14800 1.000 10.74866 79 LEU A CA 1
ATOM 1135 C C . LEU A 1 79 ? -1.57800 9.59100 -22.20500 1.000 11.54349 79 LEU A C 1
ATOM 1136 O O . LEU A 1 79 ? -2.45400 9.32000 -23.03500 1.000 12.51203 79 LEU A O 1
ATOM 1152 N N . ALA A 1 80 ? -1.68700 10.60300 -21.34600 1.000 11.70667 80 ALA A N 1
ATOM 1153 C CA . ALA A 1 80 ? -2.88800 11.43200 -21.25200 1.000 12.69889 80 ALA A CA 1
ATOM 1154 C C . ALA A 1 80 ? -4.11700 10.59000 -20.90700 1.000 13.11210 80 ALA A C 1
ATOM 1155 O O . ALA A 1 80 ? -5.21500 10.83000 -21.40300 1.000 14.36488 80 ALA A O 1
ATOM 1162 N N . LEU A 1 81 ? -3.94000 9.59300 -20.04600 1.000 12.92260 81 LEU A N 1
ATOM 1163 C CA . LEU A 1 81 ? -5.08600 8.84800 -19.55200 1.000 13.81218 81 LEU A CA 1
ATOM 1164 C C . LEU A 1 81 ? -5.84700 9.71500 -18.55000 1.000 14.89915 81 LEU A C 1
ATOM 1165 O O . LEU A 1 81 ? -5.25400 10.57400 -17.89600 1.000 15.05180 81 LEU A O 1
ATOM 1181 N N . PRO A 1 82 ? -7.15300 9.50500 -18.40500 1.000 16.72306 82 PRO A N 1
ATOM 1182 C CA . PRO A 1 82 ? -7.92800 10.28600 -17.42700 1.000 18.71803 82 PRO A CA 1
ATOM 1183 C C . PRO A 1 82 ? -7.27800 10.23800 -16.05600 1.000 20.49719 82 PRO A C 1
ATOM 1184 O O . PRO A 1 82 ? -6.68000 9.21800 -15.67600 1.000 19.95239 82 PRO A O 1
ATOM 1195 N N . PRO A 1 83 ? -7.34800 11.33600 -15.28800 1.000 23.12909 83 PRO A N 1
ATOM 1196 C CA . PRO A 1 83 ? -6.68600 11.40700 -13.97800 1.000 24.73191 83 PRO A CA 1
ATOM 1197 C C . PRO A 1 83 ? -7.33700 10.52700 -12.91400 1.000 25.92679 83 PRO A C 1
ATOM 1198 O O . PRO A 1 83 ? -8.48700 10.12200 -13.08600 1.000 26.76110 83 PRO A O 1
ATOM 1209 N N . THR A 1 97 ? -14.90900 2.85500 -17.43300 1.000 20.52088 97 THR A N 1
ATOM 1210 C CA . THR A 1 97 ? -13.72200 2.03600 -17.67400 1.000 18.74435 97 THR A CA 1
ATOM 1211 C C . THR A 1 97 ? -12.89300 2.61000 -18.82600 1.000 17.40472 97 THR A C 1
ATOM 1212 O O . THR A 1 97 ? -13.40700 2.89800 -19.90600 1.000 18.23640 97 THR A O 1
ATOM 1223 N N . VAL A 1 98 ? -11.59700 2.76800 -18.61200 1.000 15.59924 98 VAL A N 1
ATOM 1224 C CA . VAL A 1 98 ? -10.69700 3.21100 -19.66900 1.000 14.02010 98 VAL A CA 1
ATOM 1225 C C . VAL A 1 98 ? -10.12400 1.98100 -20.36600 1.000 12.00933 98 VAL A C 1
ATOM 1226 O O . VAL A 1 98 ? -9.69300 1.02600 -19.70500 1.000 11.46980 98 VAL A O 1
ATOM 1239 N N . SER A 1 99 ? -10.11700 2.00200 -21.70600 1.000 11.59350 99 SER A N 1
ATOM 1240 C CA . SER A 1 99 ? -9.49300 0.93800 -22.48500 1.000 11.74088 99 SER A CA 1
ATOM 1241 C C . SER A 1 99 ? -8.68600 1.52500 -23.63900 1.000 11.11186 99 SER A C 1
ATOM 1242 O O . SER A 1 99 ? -9.00000 2.60300 -24.15100 1.000 12.78311 99 SER A O 1
ATOM 1250 N N . ILE A 1 100 ? -7.63900 0.79900 -24.04400 1.000 9.97225 100 ILE A N 1
ATOM 1251 C CA . ILE A 1 100 ? -6.66100 1.29000 -25.00400 1.000 9.62221 100 ILE A CA 1
ATOM 1252 C C . ILE A 1 100 ? -6.28200 0.19800 -25.99100 1.000 9.40113 100 ILE A C 1
ATOM 1253 O O . ILE A 1 100 ? -6.37500 -1.00100 -25.70700 1.000 9.67221 100 ILE A O 1
ATOM 1269 N N . GLU A 1 101 ? -5.79400 0.65200 -27.15300 1.000 9.95119 101 GLU A N 1
ATOM 1270 C CA . GLU A 1 101 ? -5.31100 -0.20800 -28.19900 1.000 10.27492 101 GLU A CA 1
ATOM 1271 C C . GLU A 1 101 ? -4.10300 0.47400 -28.84800 1.000 10.70128 101 GLU A C 1
ATOM 1272 O O . GLU A 1 101 ? -4.11600 1.68800 -29.01300 1.000 11.80141 101 GLU A O 1
ATOM 1284 N N . ALA A 1 102 ? -3.07100 -0.27600 -29.20200 1.000 10.40914 102 ALA A N 1
ATOM 1285 C CA . ALA A 1 102 ? -1.98500 0.31400 -29.98200 1.000 11.48032 102 ALA A CA 1
ATOM 1286 C C . ALA A 1 102 ? -2.55600 0.83200 -31.29000 1.000 13.13842 102 ALA A C 1
ATOM 1287 O O . ALA A 1 102 ? -3.34900 0.14700 -31.94500 1.000 14.09380 102 ALA A O 1
ATOM 1294 N N . LYS A 1 103 ? -2.14800 2.04500 -31.67200 1.000 14.77546 103 LYS A N 1
ATOM 1295 C CA . LYS A 1 103 ? -2.53700 2.59000 -32.96600 1.000 17.55210 103 LYS A CA 1
ATOM 1296 C C . LYS A 1 103 ? -1.91900 1.78100 -34.10200 1.000 17.87056 103 LYS A C 1
ATOM 1297 O O . LYS A 1 103 ? -2.56200 1.56600 -35.13800 1.000 18.88384 103 LYS A O 1
ATOM 1316 N N . HIS A 1 104 ? -0.67600 1.32600 -33.92600 1.000 17.80213 104 HIS A N 1
ATOM 1317 C CA . HIS A 1 104 ? 0.08200 0.65400 -34.96900 1.000 18.08112 104 HIS A CA 1
ATOM 1318 C C . HIS A 1 104 ? 0.55300 -0.71700 -34.50100 1.000 16.72832 104 HIS A C 1
ATOM 1319 O O . HIS A 1 104 ? 0.78800 -0.94000 -33.31300 1.000 16.49671 104 HIS A O 1
ATOM 1333 N N . GLY A 1 105 ? 0.69000 -1.63700 -35.45100 1.000 16.27564 105 GLY A N 1
ATOM 1334 C CA . GLY A 1 105 ? 1.29100 -2.92100 -35.17400 1.000 16.02824 105 GLY A CA 1
ATOM 1335 C C . GLY A 1 105 ? 0.34500 -3.99300 -34.70200 1.000 15.25446 105 GLY A C 1
ATOM 1336 O O . GLY A 1 105 ? 0.81100 -5.04700 -34.26100 1.000 15.29394 105 GLY A O 1
ATOM 1340 N N . VAL A 1 106 ? -0.96400 -3.76800 -34.78800 1.000 14.46226 106 VAL A N 1
ATOM 1341 C CA . VAL A 1 106 ? -1.96400 -4.74600 -34.38400 1.000 14.10959 106 VAL A CA 1
ATOM 1342 C C . VAL A 1 106 ? -2.96900 -4.90000 -35.51700 1.000 15.14918 106 VAL A C 1
ATOM 1343 O O . VAL A 1 106 ? -2.97800 -4.12600 -36.47800 1.000 16.70990 106 VAL A O 1
ATOM 1356 N N . THR A 1 107 ? -3.81900 -5.92900 -35.40800 1.000 14.96232 107 THR A N 1
ATOM 1357 C CA . THR A 1 107 ? -4.93100 -6.06600 -36.33200 1.000 15.37026 107 THR A CA 1
ATOM 1358 C C . THR A 1 107 ? -6.20100 -5.79300 -35.53200 1.000 14.53069 107 THR A 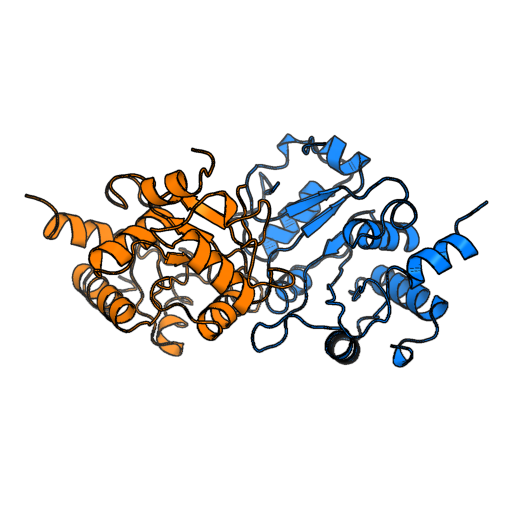C 1
ATOM 1359 O O . THR A 1 107 ? -6.55700 -4.61000 -35.33500 1.000 15.64135 107 THR A O 1
ATOM 1370 N N . THR A 1 108 ? -6.88900 -6.82000 -35.02800 1.000 13.08052 108 THR A N 1
ATOM 1371 C CA . THR A 1 108 ? -8.13500 -6.62000 -34.30200 1.000 12.25673 108 THR A CA 1
ATOM 1372 C C . THR A 1 108 ? -7.91300 -6.27800 -32.83400 1.000 11.73299 108 THR A C 1
ATOM 1373 O O . THR A 1 108 ? -8.87700 -5.93700 -32.14900 1.000 12.34885 108 THR A O 1
ATOM 1384 N N . GLY A 1 109 ? -6.67700 -6.35400 -32.33500 1.000 10.40125 109 GLY A N 1
ATOM 1385 C CA . GLY A 1 109 ? -6.34400 -5.88700 -31.00400 1.000 9.95383 109 GLY A CA 1
ATOM 1386 C C . GLY A 1 109 ? -6.51400 -6.90100 -29.88700 1.000 9.67221 109 GLY A C 1
ATOM 1387 O O . GLY A 1 109 ? -5.99700 -6.67800 -28.78400 1.000 11.20397 109 GLY A O 1
ATOM 1391 N N . VAL A 1 110 ? -7.22400 -8.00000 -30.12500 1.000 9.16426 110 VAL A N 1
ATOM 1392 C CA . VAL A 1 110 ? -7.65000 -8.88700 -29.04800 1.000 8.67999 110 VAL A CA 1
ATOM 1393 C C . VAL A 1 110 ? -6.77300 -10.12400 -28.87400 1.000 7.01663 110 VAL A C 1
ATOM 1394 O O . VAL A 1 110 ? -6.77500 -10.72400 -27.78700 1.000 7.29035 110 VAL A O 1
ATOM 1407 N N . SER A 1 111 ? -5.98600 -10.49300 -29.87700 1.000 6.89820 111 SER A N 1
ATOM 1408 C CA . SER A 1 111 ? -5.10600 -11.63900 -29.73900 1.000 6.77976 111 SER A CA 1
ATOM 1409 C C . SER A 1 111 ? -4.08600 -11.38900 -28.62900 1.000 6.43498 111 SER A C 1
ATOM 1410 O O . SER A 1 111 ? -3.77900 -10.25000 -28.26700 1.000 6.97978 111 SER A O 1
ATOM 1418 N N . ALA A 1 112 ? -3.51500 -12.47300 -28.11100 1.000 6.71133 112 ALA A N 1
ATOM 1419 C CA . ALA A 1 112 ? -2.46200 -12.33000 -27.11600 1.000 6.91662 112 ALA A CA 1
ATOM 1420 C C . ALA A 1 112 ? -1.34100 -11.44600 -27.63800 1.000 7.07453 112 ALA A C 1
ATOM 1421 O O . ALA A 1 112 ? -0.85700 -10.56100 -26.92800 1.000 7.55617 112 ALA A O 1
ATOM 1428 N N . GLN A 1 113 ? -0.89300 -11.69300 -28.87200 1.000 7.37457 113 GLN A N 1
ATOM 1429 C CA . GLN A 1 113 ? 0.19000 -10.88900 -29.41600 1.000 8.12466 113 GLN A CA 1
ATOM 1430 C C . GLN A 1 113 ? -0.20100 -9.42000 -29.49500 1.000 7.78251 113 GLN A C 1
ATOM 1431 O O . GLN A 1 113 ? 0.60500 -8.54000 -29.17200 1.000 8.31415 113 GLN A O 1
ATOM 1445 N N . ASP A 1 114 ? -1.42000 -9.12800 -29.95800 1.000 7.46932 114 ASP A N 1
ATOM 1446 C CA . ASP A 1 114 ? -1.83600 -7.73500 -30.08000 1.000 7.58512 114 ASP A CA 1
ATOM 1447 C C . ASP A 1 114 ? -1.94300 -7.06300 -28.71400 1.000 7.00347 114 ASP A C 1
ATOM 1448 O O . ASP A 1 114 ? -1.57500 -5.89100 -28.56900 1.000 7.46932 114 ASP A O 1
ATOM 1457 N N . ARG A 1 115 ? -2.46200 -7.76800 -27.70100 1.000 6.83503 115 ARG A N 1
ATOM 1458 C CA . ARG A 1 115 ? -2.50800 -7.16300 -26.37600 1.000 6.67975 115 ARG A CA 1
ATOM 1459 C C . ARG A 1 115 ? -1.10300 -6.85000 -25.87600 1.000 6.76660 115 ARG A C 1
ATOM 1460 O O . ARG A 1 115 ? -0.87600 -5.79100 -25.28100 1.000 6.84029 115 ARG A O 1
ATOM 1481 N N . VAL A 1 116 ? -0.14600 -7.75900 -26.09500 1.000 6.95610 116 VAL A N 1
ATOM 1482 C CA . VAL A 1 116 ? 1.23100 -7.47000 -25.69700 1.000 7.16138 116 VAL A CA 1
ATOM 1483 C C . VAL A 1 116 ? 1.76000 -6.24500 -26.43900 1.000 7.11927 116 VAL A C 1
ATOM 1484 O O . VAL A 1 116 ? 2.42200 -5.39200 -25.84100 1.000 7.53775 116 VAL A O 1
ATOM 1497 N N . THR A 1 117 ? 1.49400 -6.14200 -27.74800 1.000 7.47984 117 THR A N 1
ATOM 1498 C CA . THR A 1 117 ? 1.91400 -4.95200 -28.49500 1.000 7.87463 117 THR A CA 1
ATOM 1499 C C . THR A 1 117 ? 1.33900 -3.68300 -27.87900 1.000 7.90621 117 THR A C 1
ATOM 1500 O O . THR A 1 117 ? 2.06400 -2.70500 -27.65300 1.000 8.38258 117 THR A O 1
ATOM 1511 N N . THR A 1 118 ? 0.04000 -3.68600 -27.58100 1.000 7.42194 118 THR A N 1
ATOM 1512 C CA . THR A 1 118 ? -0.58200 -2.53800 -26.92800 1.000 7.40089 118 THR A CA 1
ATOM 1513 C C . THR A 1 118 ? 0.08600 -2.22000 -25.60000 1.000 7.38510 118 THR A C 1
ATOM 1514 O O . THR A 1 118 ? 0.34800 -1.04800 -25.29300 1.000 7.74040 118 THR A O 1
ATOM 1525 N N . ILE A 1 119 ? 0.36500 -3.24800 -24.79500 1.000 7.15875 119 ILE A N 1
ATOM 1526 C CA . ILE A 1 119 ? 0.96400 -3.06300 -23.47900 1.000 6.82713 119 ILE A CA 1
ATOM 1527 C C . ILE A 1 119 ? 2.37500 -2.48400 -23.58700 1.000 7.50880 119 ILE A C 1
ATOM 1528 O O . ILE A 1 119 ? 2.72800 -1.54400 -22.86300 1.000 7.87463 119 ILE A O 1
ATOM 1544 N N . LYS A 1 120 ? 3.20600 -3.04100 -24.47300 1.000 7.69040 120 LYS A N 1
ATOM 1545 C CA . LYS A 1 120 ? 4.55300 -2.51600 -24.66200 1.000 9.07477 120 LYS A CA 1
ATOM 1546 C C . LYS A 1 120 ? 4.50700 -1.07800 -25.15800 1.000 9.06688 120 LYS A C 1
ATOM 1547 O O . LYS A 1 120 ? 5.29300 -0.22800 -24.71900 1.000 9.64853 120 LYS A O 1
ATOM 1566 N N . THR A 1 121 ? 3.59700 -0.79100 -26.08700 1.000 8.66683 121 THR A N 1
ATOM 1567 C CA . THR A 1 121 ? 3.45200 0.56300 -26.61400 1.000 9.19321 121 THR A CA 1
ATOM 1568 C C . THR A 1 121 ? 3.06300 1.53500 -25.50500 1.000 9.00108 121 THR A C 1
ATOM 1569 O O . THR A 1 121 ? 3.61400 2.63900 -25.40800 1.000 10.06436 121 THR A O 1
ATOM 1580 N N . ALA A 1 122 ? 2.12100 1.13800 -24.65000 1.000 8.25362 122 ALA A N 1
ATOM 1581 C CA . ALA A 1 122 ? 1.64400 2.01400 -23.58600 1.000 8.59840 122 ALA A CA 1
ATOM 1582 C C . ALA A 1 122 ? 2.69100 2.22700 -22.50200 1.000 8.87475 122 ALA A C 1
ATOM 1583 O O . ALA A 1 122 ? 2.76700 3.31500 -21.92300 1.000 9.46166 122 ALA A O 1
ATOM 1590 N N . ALA A 1 123 ? 3.45900 1.19100 -22.16700 1.000 8.79053 123 ALA A N 1
ATOM 1591 C CA . ALA A 1 123 ? 4.40100 1.26300 -21.06000 1.000 9.34586 123 ALA A CA 1
ATOM 1592 C C . ALA A 1 123 ? 5.75000 1.84100 -21.46600 1.000 9.68800 123 ALA A C 1
ATOM 1593 O O . ALA A 1 123 ? 6.57500 2.11500 -20.59100 1.000 10.65917 123 ALA A O 1
ATOM 1600 N N . ASN A 1 124 ? 5.98500 2.03200 -22.76200 1.000 9.96962 124 ASN A N 1
ATOM 1601 C CA . ASN A 1 124 ? 7.24800 2.54800 -23.27500 1.000 10.94079 124 ASN A CA 1
ATOM 1602 C C . ASN A 1 124 ? 7.59100 3.87300 -22.59600 1.000 10.87499 124 ASN A C 1
ATOM 1603 O O . ASN A 1 124 ? 6.77900 4.80900 -22.64400 1.000 10.04857 124 ASN A O 1
ATOM 1614 N N A PRO A 1 125 ? 8.76300 3.99000 -21.95900 0.580 11.73562 125 PRO A N 1
ATOM 1615 N N B PRO A 1 125 ? 8.78200 4.00100 -22.00200 0.420 11.85142 125 PRO A N 1
ATOM 1616 C CA A PRO A 1 125 ? 9.10500 5.26600 -21.29400 0.580 12.24621 125 PRO A CA 1
ATOM 1617 C CA B PRO A 1 125 ? 9.12300 5.25800 -21.31000 0.420 12.24621 125 PRO A CA 1
ATOM 1618 C C A PRO A 1 125 ? 9.13000 6.47100 -22.22500 0.580 11.64087 125 PRO A C 1
ATOM 1619 C C B PRO A 1 125 ? 9.14500 6.46800 -22.22500 0.420 11.78826 125 PRO A C 1
ATOM 1620 O O A PRO A 1 125 ? 9.09500 7.61000 -21.73800 0.580 11.75667 125 PRO A O 1
ATOM 1621 O O B PRO A 1 125 ? 9.12300 7.60400 -21.73200 0.420 11.92511 125 PRO A O 1
ATOM 1642 N N . GLN A 1 126 ? 9.20800 6.25800 -23.54000 1.000 11.79615 126 GLN A N 1
ATOM 1643 C CA . GLN A 1 126 ? 9.17600 7.32900 -24.52700 1.000 12.61730 126 GLN A CA 1
ATOM 1644 C C . GLN A 1 126 ? 7.83700 7.41500 -25.26200 1.000 11.85142 126 GLN A C 1
ATOM 1645 O O . GLN A 1 126 ? 7.75900 8.03400 -26.32800 1.000 12.78838 126 GLN A O 1
ATOM 1659 N N . ALA A 1 127 ? 6.78300 6.81700 -24.71200 1.000 10.44073 127 ALA A N 1
ATOM 1660 C CA . ALA A 1 127 ? 5.48100 6.84100 -25.36300 1.000 10.81445 127 ALA A CA 1
ATOM 1661 C C . ALA A 1 127 ? 4.92500 8.26200 -25.49000 1.000 11.91722 127 ALA A C 1
ATOM 1662 O O . ALA A 1 127 ? 5.26900 9.17300 -24.73400 1.000 12.35674 127 ALA A O 1
ATOM 1669 N N . LYS A 1 128 ? 4.00600 8.41900 -26.43900 1.000 12.89102 128 LYS A N 1
ATOM 1670 C CA . LYS A 1 128 ? 3.22900 9.63000 -26.66400 1.000 14.17275 128 LYS A CA 1
ATOM 1671 C C . LYS A 1 128 ? 1.75200 9.27200 -26.70600 1.000 13.34371 128 LYS A C 1
ATOM 1672 O O . LYS A 1 128 ? 1.40200 8.13800 -27.04700 1.000 12.89365 128 LYS A O 1
ATOM 1691 N N . PRO A 1 129 ? 0.86000 10.21200 -26.36600 1.000 13.35423 129 PRO A N 1
ATOM 1692 C CA . PRO A 1 129 ? -0.56900 9.85800 -26.28300 1.000 13.49636 129 PRO A CA 1
ATOM 1693 C C . PRO A 1 129 ? -1.12600 9.23500 -27.55100 1.000 13.84903 129 PRO A C 1
ATOM 1694 O O . PRO A 1 129 ? -1.93300 8.29500 -27.48100 1.000 14.28066 129 PRO A O 1
ATOM 1705 N N . GLU A 1 130 ? -0.71300 9.74100 -28.71200 1.000 14.23592 130 GLU A N 1
ATOM 1706 C CA . GLU A 1 130 ? -1.24300 9.30900 -29.99400 1.000 15.77031 130 GLU A CA 1
ATOM 1707 C C . GLU A 1 130 ? -0.72900 7.94100 -30.41100 1.000 14.81230 130 GLU A C 1
ATOM 1708 O O . GLU A 1 130 ? -1.17100 7.43300 -31.44700 1.000 16.37828 130 GLU A O 1
ATOM 1720 N N . ASP A 1 131 ? 0.16600 7.33100 -29.62400 1.000 13.20948 131 ASP A N 1
ATOM 1721 C CA . ASP A 1 131 ? 0.55700 5.95300 -29.86300 1.000 12.86733 131 ASP A CA 1
ATOM 1722 C C . ASP A 1 131 ? -0.58700 4.98500 -29.57800 1.000 12.32516 131 ASP A C 1
ATOM 1723 O O . ASP A 1 131 ? -0.50600 3.81700 -29.98400 1.000 12.96471 131 ASP A O 1
ATOM 1732 N N . LEU A 1 132 ? -1.62800 5.43600 -28.87900 1.000 11.90932 132 LEU A N 1
ATOM 1733 C CA . LEU A 1 132 ? -2.74200 4.59300 -28.47200 1.000 12.25147 132 LEU A CA 1
ATOM 1734 C C . LEU A 1 132 ? -4.05000 5.15000 -29.01400 1.000 12.98050 132 LEU A C 1
ATOM 1735 O O . LEU A 1 132 ? -4.24200 6.36400 -29.07200 1.000 14.88073 132 LEU A O 1
ATOM 1751 N N . ALA A 1 133 ? -4.95500 4.25300 -29.37500 1.000 12.78838 133 ALA A N 1
ATOM 1752 C CA . ALA A 1 133 ? -6.34300 4.56300 -29.65500 1.000 13.95167 133 ALA A CA 1
ATOM 1753 C C . ALA A 1 133 ? -7.19700 4.15100 -28.46700 1.000 13.91219 133 ALA A C 1
ATOM 1754 O O . ALA A 1 133 ? -6.81500 3.30300 -27.65500 1.000 13.25685 133 ALA A O 1
ATOM 1761 N N . ARG A 1 134 ? -8.36700 4.76400 -28.37700 1.000 15.64398 134 ARG A N 1
ATOM 1762 C CA . ARG A 1 134 ? -9.37800 4.38300 -27.41300 1.000 18.24956 134 ARG A CA 1
ATOM 1763 C C . ARG A 1 134 ? -10.71100 4.28700 -28.13800 1.000 17.97584 134 ARG A C 1
ATOM 1764 O O . ARG A 1 134 ? -11.00600 5.13200 -28.98700 1.000 18.73383 134 ARG A O 1
ATOM 1785 N N . PRO A 1 135 ? -11.55100 3.30000 -27.81600 1.000 17.39682 135 PRO A N 1
ATOM 1786 C CA . PRO A 1 135 ? -11.35000 2.23200 -26.83200 1.000 16.24142 135 PRO A CA 1
ATOM 1787 C C . PRO A 1 135 ? -10.43200 1.14800 -27.38300 1.000 14.85178 135 PRO A C 1
ATOM 1788 O O . PRO A 1 135 ? -9.87700 1.28600 -28.47500 1.000 15.71241 135 PRO A O 1
ATOM 1799 N N . GLY A 1 136 ? -10.28200 0.08100 -26.61800 1.000 13.32791 136 GLY A N 1
ATOM 1800 C CA . GLY A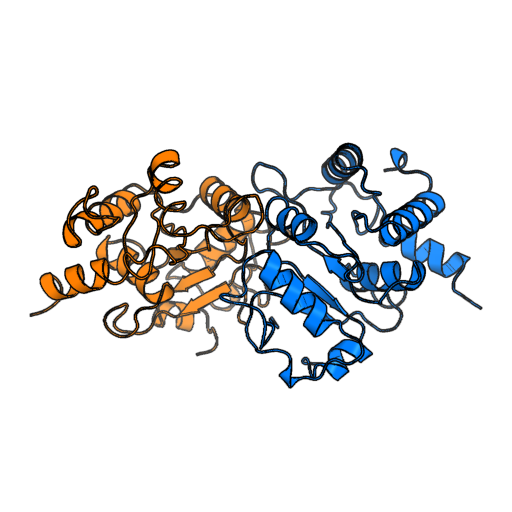 1 136 ? -9.48800 -1.04200 -27.04500 1.000 12.55150 136 GLY A CA 1
ATOM 1801 C C . GLY A 1 136 ? -9.71800 -2.22400 -26.13500 1.000 11.91459 136 GLY A C 1
ATOM 1802 O O . GLY A 1 136 ? -10.74400 -2.31300 -25.45600 1.000 13.99905 136 GLY A O 1
ATOM 1806 N N . HIS A 1 137 ? -8.74100 -3.13100 -26.12000 1.000 10.51179 137 HIS A N 1
ATOM 1807 C CA . HIS A 1 137 ? -8.87400 -4.39700 -25.41800 1.000 10.27228 137 HIS A CA 1
ATOM 1808 C C . HIS A 1 137 ? -7.92300 -4.56000 -24.23300 1.000 9.46166 137 HIS A C 1
ATOM 1809 O O . HIS A 1 137 ? -7.87500 -5.63400 -23.64100 1.000 10.11963 137 HIS A O 1
ATOM 1823 N N . VAL A 1 138 ? -7.17600 -3.52700 -23.86200 1.000 8.29310 138 VAL A N 1
ATOM 1824 C CA . VAL A 1 138 ? -6.32900 -3.52300 -22.67000 1.000 8.12992 138 VAL A CA 1
ATOM 1825 C C . VAL A 1 138 ? -6.83500 -2.42900 -21.73700 1.000 7.25350 138 VAL A C 1
ATOM 1826 O O . VAL A 1 138 ? -7.23500 -1.36100 -22.20300 1.000 7.76935 138 VAL A O 1
ATOM 1839 N N . PHE A 1 139 ? -6.83400 -2.69700 -20.42700 1.000 7.01663 139 PHE A N 1
ATOM 1840 C CA . PHE A 1 139 ? -7.46300 -1.81800 -19.43600 1.000 6.97452 139 PHE A CA 1
ATOM 1841 C C . PHE A 1 139 ? -6.40900 -1.24200 -18.50000 1.000 6.76660 139 PHE A C 1
ATOM 1842 O O . PHE A 1 139 ? -5.94900 -1.93000 -17.57100 1.000 7.24034 139 PHE A O 1
ATOM 1859 N N . PRO A 1 140 ? -5.97400 0.00200 -18.71800 1.000 7.06400 140 PRO A N 1
ATOM 1860 C CA . PRO A 1 140 ? -4.91200 0.56800 -17.88100 1.000 7.45089 140 PRO A CA 1
ATOM 1861 C C . PRO A 1 140 ? -5.46200 1.13700 -16.58800 1.000 7.46932 140 PRO A C 1
ATOM 1862 O O . PRO A 1 140 ? -6.57500 1.67400 -16.54100 1.000 8.47733 140 PRO A O 1
ATOM 1873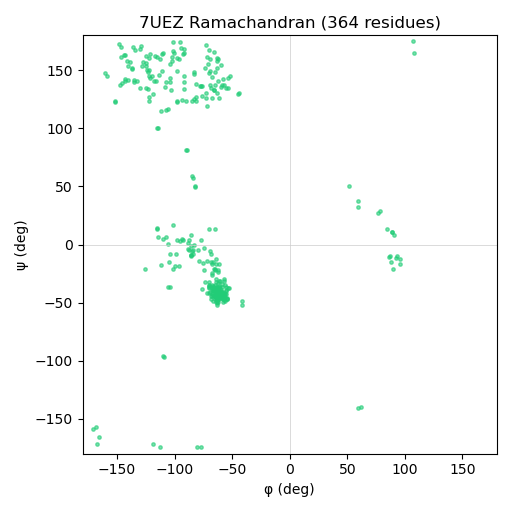 N N . LEU A 1 141 ? -4.63100 1.05100 -15.54600 1.000 7.64039 141 LEU A N 1
ATOM 1874 C CA . LEU A 1 141 ? -4.94700 1.53600 -14.21300 1.000 8.32995 141 LEU A CA 1
ATOM 1875 C C . LEU A 1 141 ? -3.74700 2.29400 -13.66600 1.000 8.04570 141 LEU A C 1
ATOM 1876 O O . LEU A 1 141 ? -2.60300 1.86600 -13.84200 1.000 8.84580 141 LEU A O 1
ATOM 1892 N N . ARG A 1 142 ? -4.01900 3.40700 -12.98100 1.000 8.11413 142 ARG A N 1
ATOM 1893 C CA . ARG A 1 142 ? -2.98500 4.22100 -12.35800 1.000 8.63525 142 ARG A CA 1
ATOM 1894 C C . ARG A 1 142 ? -2.73500 3.75200 -10.93100 1.000 8.35100 142 ARG A C 1
ATOM 1895 O O . ARG A 1 142 ? -3.64700 3.78600 -10.10600 1.000 9.99330 142 ARG A O 1
ATOM 1916 N N . ALA A 1 143 ? -1.49900 3.39500 -10.61700 1.000 8.25625 143 ALA A N 1
ATOM 1917 C CA . ALA A 1 143 ? -1.12300 3.11200 -9.23800 1.000 8.39048 143 ALA A CA 1
ATOM 1918 C C . ALA A 1 143 ? -0.95200 4.41300 -8.46500 1.000 8.88528 143 ALA A C 1
ATOM 1919 O O . ALA A 1 143 ? -0.34200 5.36700 -8.95500 1.000 10.45652 143 ALA A O 1
ATOM 1926 N N . ARG A 1 144 ? -1.46800 4.44700 -7.24300 1.000 8.75368 144 ARG A N 1
ATOM 1927 C CA . ARG A 1 144 ? -1.24600 5.60600 -6.38600 1.000 10.34071 144 ARG A CA 1
ATOM 1928 C C . ARG A 1 144 ? 0.23500 5.79600 -6.07000 1.000 9.33796 144 ARG A C 1
ATOM 1929 O O . ARG A 1 144 ? 0.96400 4.83400 -5.80600 1.000 9.30112 144 ARG A O 1
ATOM 1950 N N . ALA A 1 145 ? 0.66900 7.05800 -6.04500 1.000 9.60905 145 ALA A N 1
ATOM 1951 C CA . ALA A 1 145 ? 2.00000 7.37400 -5.54800 1.000 10.07226 145 ALA A CA 1
ATOM 1952 C C . ALA A 1 145 ? 2.16400 6.81500 -4.14100 1.000 9.39850 145 ALA A C 1
ATOM 1953 O O . ALA A 1 145 ? 1.28300 6.96600 -3.29300 1.000 10.09332 145 ALA A O 1
ATOM 1960 N N . GLY A 1 146 ? 3.30000 6.18100 -3.88600 1.000 9.18531 146 GLY A N 1
ATOM 1961 C CA . GLY A 1 146 ? 3.52200 5.49600 -2.62900 1.000 9.23269 146 GLY A CA 1
ATOM 1962 C C . GLY A 1 146 ? 3.16600 4.02300 -2.63500 1.000 8.21414 146 GLY A C 1
ATOM 1963 O O . GLY A 1 146 ? 3.49100 3.31100 -1.67000 1.000 8.62735 146 GLY A O 1
ATOM 1967 N N . GLY A 1 147 ? 2.51000 3.54300 -3.68500 1.000 7.77462 147 GLY A N 1
ATOM 1968 C CA . GLY A 1 147 ? 2.25400 2.12200 -3.80200 1.000 7.90884 147 GLY A CA 1
ATOM 1969 C C . GLY A 1 147 ? 1.40200 1.60400 -2.66500 1.000 7.56933 147 GLY A C 1
ATOM 1970 O O . GLY A 1 147 ? 0.46300 2.26600 -2.21200 1.000 8.00359 147 GLY A O 1
ATOM 1974 N N . VAL A 1 148 ? 1.74700 0.40700 -2.18100 1.000 7.36141 148 VAL A N 1
ATOM 1975 C CA . VAL A 1 148 ? 0.92700 -0.25000 -1.17300 1.000 7.58249 148 VAL A CA 1
ATOM 1976 C C . VAL A 1 148 ? 0.95500 0.47800 0.16400 1.000 7.65355 148 VAL A C 1
ATOM 1977 O O . VAL A 1 148 ? 0.10600 0.20500 1.02000 1.000 8.29836 148 VAL A O 1
ATOM 1990 N N . LEU A 1 149 ? 1.92700 1.36800 0.37300 1.000 7.67987 149 LEU A N 1
ATOM 1991 C CA . LEU A 1 149 ? 1.97300 2.21000 1.56400 1.000 8.18519 149 LEU A CA 1
ATOM 1992 C C . LEU A 1 149 ? 0.96200 3.35100 1.50600 1.000 8.30889 149 LEU A C 1
ATOM 1993 O O . LEU A 1 149 ? 0.66400 3.95300 2.54500 1.000 9.48798 149 LEU A O 1
ATOM 2009 N N . ALA A 1 150 ? 0.42200 3.65300 0.32400 1.000 8.15887 150 ALA A N 1
ATOM 2010 C CA . ALA A 1 150 ? -0.63400 4.63900 0.15300 1.000 8.70631 150 ALA A CA 1
ATOM 2011 C C . ALA A 1 150 ? -2.00300 4.01300 -0.07900 1.000 8.67472 150 ALA A C 1
ATOM 2012 O O . ALA A 1 150 ? -3.00900 4.56200 0.39200 1.000 9.40902 150 ALA A O 1
ATOM 2019 N N . ARG A 1 151 ? -2.06500 2.89500 -0.80200 1.000 8.68788 151 ARG A N 1
ATOM 2020 C CA . ARG A 1 151 ? -3.32300 2.22700 -1.10800 1.000 8.74315 151 ARG A CA 1
ATOM 2021 C C . ARG A 1 151 ? -3.03100 0.74800 -1.29000 1.000 7.95885 151 ARG A C 1
ATOM 2022 O O . ARG A 1 151 ? -2.22300 0.38100 -2.15000 1.000 8.37469 151 ARG A O 1
ATOM 2043 N N . ARG A 1 152 ? -3.71100 -0.09800 -0.52100 1.000 7.99043 152 ARG A N 1
ATOM 2044 C CA . ARG A 1 152 ? -3.47200 -1.53900 -0.55300 1.000 8.71683 152 ARG A CA 1
ATOM 2045 C C . ARG A 1 152 ? -4.21000 -2.24000 -1.69200 1.000 9.64326 152 ARG A C 1
ATOM 2046 O O . ARG A 1 152 ? -4.85400 -3.27400 -1.49300 1.000 12.68047 152 ARG A O 1
ATOM 2067 N N . GLY A 1 153 ? -4.08500 -1.72300 -2.89300 1.000 8.80369 153 GLY A N 1
ATOM 2068 C CA . GLY A 1 153 ? -4.71000 -2.32300 -4.04700 1.000 8.34047 153 GLY A CA 1
ATOM 2069 C C . GLY A 1 153 ? -3.74900 -3.19600 -4.82800 1.000 7.52722 153 GLY A C 1
ATOM 2070 O O . GLY A 1 153 ? -2.53000 -3.05600 -4.73600 1.000 7.34299 153 GLY A O 1
ATOM 2074 N N . HIS A 1 154 ? -4.31500 -4.09100 -5.63600 1.000 7.72461 154 HIS A N 1
ATOM 2075 C CA . HIS A 1 154 ? -3.47600 -4.92100 -6.49300 1.000 7.47458 154 HIS A CA 1
ATOM 2076 C C . HIS A 1 154 ? -2.77600 -4.10700 -7.57500 1.000 7.06400 154 HIS A C 1
ATOM 2077 O O . HIS A 1 154 ? -1.71500 -4.52300 -8.05300 1.000 7.01137 154 HIS A O 1
ATOM 2092 N N . THR A 1 155 ? -3.34100 -2.96400 -7.98000 1.000 7.26666 155 THR A N 1
ATOM 2093 C CA . THR A 1 155 ? -2.64700 -2.09500 -8.92900 1.000 7.33246 155 THR A CA 1
ATOM 2094 C C . THR A 1 155 ? -1.34000 -1.60000 -8.32600 1.000 6.91662 155 THR A C 1
ATOM 2095 O O . THR A 1 155 ? -0.27900 -1.64400 -8.96100 1.000 7.21139 155 THR A O 1
ATOM 2106 N N . GLU A 1 156 ? -1.41800 -1.09000 -7.09600 1.000 6.56921 156 GLU A N 1
ATOM 2107 C CA . GLU A 1 156 ? -0.23100 -0.65700 -6.37100 1.000 6.72712 156 GLU A CA 1
ATOM 2108 C C . GLU A 1 156 ? 0.72400 -1.81600 -6.12200 1.000 6.74818 156 GLU A C 1
ATOM 2109 O O . GLU A 1 156 ? 1.94200 -1.65400 -6.22100 1.000 7.45616 156 GLU A O 1
ATOM 2121 N N . GLY A 1 157 ? 0.20100 -2.97600 -5.74600 1.000 6.55342 157 GLY A N 1
ATOM 2122 C CA . GLY A 1 157 ? 1.07400 -4.11600 -5.53000 1.000 6.80871 157 GLY A CA 1
ATOM 2123 C C . GLY A 1 157 ? 1.86800 -4.46500 -6.77700 1.000 6.47709 157 GLY A C 1
ATOM 2124 O O . GLY A 1 157 ? 3.06600 -4.76200 -6.70500 1.000 6.82977 157 GLY A O 1
ATOM 2128 N N . THR A 1 158 ? 1.21600 -4.40500 -7.93700 1.000 6.35603 158 THR A N 1
ATOM 2129 C CA . THR A 1 158 ? 1.88100 -4.73300 -9.19200 1.000 6.41919 158 THR A CA 1
ATOM 2130 C C . THR A 1 158 ? 3.02700 -3.77000 -9.48400 1.000 6.48236 158 THR A C 1
ATOM 2131 O O . THR A 1 158 ? 4.14700 -4.19200 -9.79100 1.000 7.10612 158 THR A O 1
ATOM 2142 N N . VAL A 1 159 ? 2.75000 -2.46500 -9.44400 1.000 6.32444 159 VAL A N 1
ATOM 2143 C CA . VAL A 1 159 ? 3.79400 -1.48800 -9.74900 1.000 6.51131 159 VAL A CA 1
ATOM 2144 C C . VAL A 1 159 ? 4.91500 -1.54100 -8.71400 1.000 6.40866 159 VAL A C 1
ATOM 2145 O O . VAL A 1 159 ? 6.10000 -1.49600 -9.06700 1.000 6.60079 159 VAL A O 1
ATOM 2158 N N . ASP A 1 160 ? 4.56500 -1.64200 -7.43000 1.000 6.39814 160 ASP A N 1
ATOM 2159 C CA . ASP A 1 160 ? 5.58400 -1.75800 -6.39400 1.000 7.06137 160 ASP A CA 1
ATOM 2160 C C . ASP A 1 160 ? 6.49400 -2.95500 -6.64300 1.000 6.95610 160 ASP A C 1
ATOM 2161 O O . ASP A 1 160 ? 7.71300 -2.84500 -6.49000 1.000 7.68250 160 ASP A O 1
ATOM 2170 N N . LEU A 1 161 ? 5.93000 -4.12000 -6.98200 1.000 6.87188 161 LEU A N 1
ATOM 2171 C CA . LEU A 1 161 ? 6.78400 -5.28500 -7.21100 1.000 6.99558 161 LEU A CA 1
ATOM 2172 C C . LEU A 1 161 ? 7.81200 -5.00400 -8.30000 1.000 6.68238 161 LEU A C 1
ATOM 2173 O O . LEU A 1 161 ? 8.98200 -5.38200 -8.18700 1.000 7.60091 161 LEU A O 1
ATOM 2189 N N . MET A 1 162 ? 7.38500 -4.36300 -9.38700 1.000 6.25865 162 MET A N 1
ATOM 2190 C CA . MET A 1 162 ? 8.31400 -4.06600 -10.46600 1.000 6.86398 162 MET A CA 1
ATOM 2191 C C . MET A 1 162 ? 9.41200 -3.12000 -9.98700 1.000 7.33772 162 MET A C 1
ATOM 2192 O O . MET A 1 162 ? 10.59700 -3.33000 -10.26100 1.000 8.22204 162 MET A O 1
ATOM 2206 N N . GLN A 1 163 ? 9.03400 -2.05100 -9.28000 1.000 7.37457 163 GLN A N 1
ATOM 2207 C CA . GLN A 1 163 ? 10.03400 -1.10600 -8.78700 1.000 7.90095 163 GLN A CA 1
ATOM 2208 C C . GLN A 1 163 ? 10.98400 -1.78000 -7.79700 1.000 8.15624 163 GLN A C 1
ATOM 2209 O O . GLN A 1 163 ? 12.20600 -1.56800 -7.83800 1.000 9.24585 163 GLN A O 1
ATOM 2223 N N . MET A 1 164 ? 10.43700 -2.59000 -6.89000 1.000 8.29310 164 MET A N 1
ATOM 2224 C CA . MET A 1 164 ? 11.24700 -3.26400 -5.88100 1.000 9.00108 164 MET A CA 1
ATOM 2225 C C . MET A 1 164 ? 12.21600 -4.24700 -6.52700 1.000 9.12215 164 MET A C 1
ATOM 2226 O O . MET A 1 164 ? 13.32700 -4.45700 -6.02300 1.000 10.81709 164 MET A O 1
ATOM 2240 N N . ALA A 1 165 ? 11.81900 -4.84800 -7.64600 1.000 8.86422 165 ALA A N 1
ATOM 2241 C CA . ALA A 1 165 ? 12.65700 -5.78400 -8.38600 1.000 9.19584 165 ALA A CA 1
ATOM 2242 C C . ALA A 1 165 ? 13.64100 -5.10100 -9.34400 1.000 9.60641 165 ALA A C 1
ATOM 2243 O O . ALA A 1 165 ? 14.47000 -5.78600 -9.95100 1.000 11.28030 165 ALA A O 1
ATOM 2250 N N . GLY A 1 166 ? 13.58600 -3.77800 -9.48800 1.000 8.96160 166 GLY A N 1
ATOM 2251 C CA . GLY A 1 166 ? 14.46800 -3.06700 -10.39400 1.000 9.24058 166 GLY A CA 1
ATOM 2252 C C . GLY A 1 166 ? 14.09300 -3.13500 -11.85100 1.000 9.31427 166 GLY A C 1
ATOM 2253 O O . GLY A 1 166 ? 14.97000 -3.02000 -12.71000 1.000 10.60390 166 GLY A O 1
ATOM 2257 N N . LEU A 1 167 ? 12.81200 -3.27200 -12.15000 1.000 8.76421 167 LEU A N 1
ATOM 2258 C CA . LEU A 1 167 ? 12.30500 -3.47100 -13.49400 1.000 9.00108 167 LEU A CA 1
ATOM 2259 C C . LEU A 1 167 ? 11.53600 -2.24500 -13.97300 1.000 9.65642 167 LEU A C 1
ATOM 2260 O O . LEU A 1 167 ? 11.12800 -1.38900 -13.18600 1.000 10.28018 167 LEU A O 1
ATOM 2276 N N . GLN A 1 168 ? 11.31500 -2.18500 -15.29000 1.000 9.83276 168 GLN A N 1
ATOM 2277 C CA . GLN A 1 168 ? 10.40000 -1.20200 -15.87100 1.000 10.11437 168 GLN A CA 1
ATOM 2278 C C . GLN A 1 168 ? 9.14200 -1.18700 -15.01200 1.000 8.73263 168 GLN A C 1
ATOM 2279 O O . GLN A 1 168 ? 8.59600 -2.25700 -14.72000 1.000 7.97201 168 GLN A O 1
ATOM 2293 N N . PRO A 1 169 ? 8.65800 -0.01300 -14.56500 1.000 8.45628 169 PRO A N 1
ATOM 2294 C CA . PRO A 1 169 ? 7.62300 0.02200 -13.51100 1.000 8.19309 169 PRO A CA 1
ATOM 2295 C C . PRO A 1 169 ? 6.20700 -0.13500 -14.05700 1.000 7.33246 169 PRO A C 1
ATOM 2296 O O . PRO A 1 169 ? 5.33300 0.72600 -13.85400 1.000 8.17203 169 PRO A O 1
ATOM 2307 N N . ALA A 1 170 ? 5.96800 -1.26000 -14.73200 1.000 7.12717 170 ALA A N 1
ATOM 2308 C CA . ALA A 1 170 ? 4.68100 -1.56500 -15.34100 1.000 7.04295 170 ALA A CA 1
ATOM 2309 C C . ALA A 1 170 ? 4.48600 -3.07500 -15.28600 1.000 6.77713 170 ALA A C 1
ATOM 2310 O O . ALA A 1 170 ? 5.42300 -3.83900 -15.54300 1.000 6.89293 170 ALA A O 1
ATOM 2317 N N . GLY A 1 171 ? 3.27500 -3.49900 -14.93800 1.000 6.60606 171 GLY A N 1
ATOM 2318 C CA . GLY A 1 171 ? 2.95800 -4.91000 -14.89400 1.000 6.24549 171 GLY A CA 1
ATOM 2319 C C . GLY A 1 171 ? 1.53900 -5.15000 -15.36000 1.000 6.44551 171 GLY A C 1
ATOM 2320 O O . GLY A 1 171 ? 0.72400 -4.23000 -15.42100 1.000 7.48511 171 GLY A O 1
ATOM 2324 N N . VAL A 1 172 ? 1.25300 -6.40400 -15.69700 1.000 6.42445 172 VAL A N 1
ATOM 2325 C CA . VAL A 1 172 ? -0.09700 -6.81800 -16.05900 1.000 6.60869 172 VAL A CA 1
ATOM 2326 C C . VAL A 1 172 ? -0.65200 -7.72200 -14.97300 1.000 6.37445 172 VAL A C 1
ATOM 2327 O O . VAL A 1 172 ? 0.09100 -8.45700 -14.31000 1.000 6.99558 172 VAL A O 1
ATOM 2340 N N . LEU A 1 173 ? -1.97700 -7.66900 -14.80000 1.000 6.74028 173 LEU A N 1
ATOM 2341 C CA . LEU A 1 173 ? -2.66100 -8.33700 -13.70800 1.000 8.15887 173 LEU A CA 1
ATOM 2342 C C . LEU A 1 173 ? -3.97100 -8.92700 -14.24600 1.000 7.30088 173 LEU A C 1
ATOM 2343 O O . LEU A 1 173 ? -4.66500 -8.29600 -15.07200 1.000 8.79053 173 LEU A O 1
ATOM 2359 N N . CYS A 1 174 ? -4.34700 -10.11700 -13.78200 1.000 6.51657 174 CYS A N 1
ATOM 2360 C CA . CYS A 1 174 ? -5.63700 -10.67700 -14.14900 1.000 6.58500 174 CYS A CA 1
ATOM 2361 C C . CYS A 1 174 ? -6.04300 -11.72000 -13.11400 1.000 6.69028 174 CYS A C 1
ATOM 2362 O O . CYS A 1 174 ? -5.19500 -12.45700 -12.60600 1.000 7.16928 174 CYS A O 1
ATOM 2370 N N . GLU A 1 175 ? -7.34300 -11.80300 -12.84300 1.000 6.72186 175 GLU A N 1
ATOM 2371 C CA . GLU A 1 175 ? -7.87600 -12.65900 -11.79200 1.000 6.70344 175 GLU A CA 1
ATOM 2372 C C . GLU A 1 175 ? -7.88000 -14.12000 -12.22200 1.000 6.57184 175 GLU A C 1
ATOM 2373 O O . GLU A 1 175 ? -8.43800 -14.46300 -13.26900 1.000 7.26929 175 GLU A O 1
ATOM 2385 N N . LEU A 1 176 ? -7.31100 -14.99400 -11.39600 1.000 6.76134 176 LEU A N 1
ATOM 2386 C CA . LEU A 1 176 ? -7.27200 -16.41000 -11.73400 1.000 7.34825 176 LEU A CA 1
ATOM 2387 C C . LEU A 1 176 ? -8.63700 -17.06400 -11.52200 1.000 6.81397 176 LEU A C 1
ATOM 2388 O O . LEU A 1 176 ? -9.29600 -16.84400 -10.50000 1.000 6.98505 176 LEU A O 1
ATOM 2404 N N . THR A 1 177 ? -9.04900 -17.89400 -12.48400 1.000 7.41405 177 THR A N 1
ATOM 2405 C CA . THR A 1 177 ? -10.25700 -18.69800 -12.36800 1.000 8.30626 177 THR A CA 1
ATOM 2406 C C . THR A 1 177 ? -9.93100 -20.15000 -12.03200 1.000 8.81685 177 THR A C 1
ATOM 2407 O O . THR A 1 177 ? -8.82100 -20.64000 -12.24600 1.000 10.10911 177 THR A O 1
ATOM 2418 N N . ASN A 1 178 ? -10.94500 -20.84200 -11.53900 1.000 8.94318 178 ASN A N 1
ATOM 2419 C CA . ASN A 1 178 ? -10.95000 -22.29400 -11.44300 1.000 9.77222 178 ASN A CA 1
ATOM 2420 C C . ASN A 1 178 ? -11.59800 -22.88300 -12.68100 1.000 11.47243 178 ASN A C 1
ATOM 2421 O O . ASN A 1 178 ? -12.31500 -22.18600 -13.40700 1.000 11.09870 178 ASN A O 1
ATOM 2432 N N . PRO A 1 179 ? -11.40600 -24.18400 -12.93000 1.000 13.81481 179 PRO A N 1
ATOM 2433 C CA . PRO A 1 179 ? -11.98000 -24.77300 -14.15300 1.000 14.86757 179 PRO A CA 1
ATOM 2434 C C . PRO A 1 179 ? -13.48900 -24.62900 -14.29900 1.000 14.34909 179 PRO A C 1
ATOM 2435 O O . PRO A 1 179 ? -13.97400 -24.58500 -15.43300 1.000 15.52555 179 PRO A O 1
ATOM 2446 N N . ASP A 1 180 ? -14.25400 -24.56600 -13.21700 1.000 12.69626 180 ASP A N 1
ATOM 2447 C CA . ASP A 1 180 ? -15.70800 -24.44400 -13.31700 1.000 11.78826 180 ASP A CA 1
ATOM 2448 C C . ASP A 1 180 ? -16.20000 -23.00100 -13.45600 1.000 10.87499 180 ASP A C 1
ATOM 2449 O O . ASP A 1 180 ? -17.42000 -22.75800 -13.41100 1.000 11.71719 180 ASP A O 1
ATOM 2458 N N . GLY A 1 181 ? -15.29700 -22.04300 -13.63200 1.000 10.20649 181 GLY A N 1
ATOM 2459 C CA . GLY A 1 181 ? -15.68300 -20.66700 -13.82600 1.000 9.80907 181 GLY A CA 1
ATOM 2460 C C . GLY A 1 181 ? -15.75100 -19.83900 -12.56700 1.000 8.42733 181 GLY A C 1
ATOM 2461 O O . GLY A 1 181 ? -15.86900 -18.60700 -12.65900 1.000 8.74579 181 GLY A O 1
ATOM 2465 N N . SER A 1 182 ? -15.68400 -20.47300 -11.39600 1.000 7.68776 182 SER A N 1
ATOM 2466 C CA . SER A 1 182 ? -15.55400 -19.74600 -10.14700 1.000 7.57986 182 SER A CA 1
ATOM 2467 C C . SER A 1 182 ? -14.16100 -19.12900 -10.06300 1.000 6.90609 182 SER A C 1
ATOM 2468 O O . SER A 1 182 ? -13.27200 -19.45600 -10.84800 1.000 7.71145 182 SER A O 1
ATOM 2476 N N . MET A 1 183 ? -13.97800 -18.21600 -9.11000 1.000 7.47721 183 MET A N 1
ATOM 2477 C CA . MET A 1 183 ? -12.70100 -17.53800 -8.95500 1.000 7.26666 183 MET A CA 1
ATOM 2478 C C . MET A 1 183 ? -11.80100 -18.27500 -7.96600 1.000 7.36141 183 MET A C 1
ATOM 2479 O O . MET A 1 183 ? -12.25000 -18.74300 -6.92200 1.000 8.37995 183 MET A O 1
ATOM 2493 N N . ALA A 1 184 ? -10.51200 -18.34300 -8.28000 1.000 7.56143 184 ALA A N 1
ATOM 2494 C CA . ALA A 1 184 ? -9.55900 -19.02100 -7.41200 1.000 7.95885 184 ALA A CA 1
ATOM 2495 C C . ALA A 1 184 ? -9.29700 -18.22300 -6.13800 1.000 8.08781 184 ALA A C 1
ATOM 2496 O O . ALA A 1 184 ? -8.75400 -17.10500 -6.18000 1.000 9.56694 184 ALA A O 1
ATOM 2503 N N . LYS A 1 185 ? -9.62000 -18.83800 -5.01000 1.000 7.91411 185 LYS A N 1
ATOM 2504 C CA . LYS A 1 185 ? -9.36900 -18.28100 -3.69200 1.000 8.19835 185 LYS A CA 1
ATOM 2505 C C . LYS A 1 185 ? -8.04900 -18.82900 -3.15300 1.000 8.00885 185 LYS A C 1
ATOM 2506 O O . LYS A 1 185 ? -7.40900 -19.68600 -3.76100 1.000 8.12729 185 LYS A O 1
ATOM 2525 N N . THR A 1 186 ? -7.63300 -18.31200 -2.00100 1.000 8.32995 186 THR A N 1
ATOM 2526 C CA . THR A 1 186 ? -6.31500 -18.62600 -1.44100 1.000 8.74315 186 THR A CA 1
ATOM 2527 C C . THR A 1 186 ? -5.90600 -20.08500 -1.57000 1.000 8.66683 186 THR A C 1
ATOM 2528 O O . THR A 1 186 ? -4.78900 -20.33900 -2.04000 1.000 8.86422 186 THR A O 1
ATOM 2539 N N . PRO A 1 187 ? -6.70400 -21.07000 -1.15000 1.000 9.27216 187 PRO A N 1
ATOM 2540 C CA . PRO A 1 187 ? -6.21400 -22.45600 -1.24600 1.000 9.93540 187 PRO A CA 1
ATOM 2541 C C . PRO A 1 187 ? -5.88000 -22.86600 -2.66800 1.000 9.94067 187 PRO A C 1
ATOM 2542 O O . PRO A 1 187 ? -4.88400 -23.55900 -2.91600 1.000 10.86446 187 PRO A O 1
ATOM 2553 N N . GLU A 1 188 ? -6.72300 -22.46600 -3.61500 1.000 9.46429 188 GLU A N 1
ATOM 2554 C CA . GLU A 1 188 ? -6.51400 -22.79000 -5.02100 1.000 9.22742 188 GLU A CA 1
ATOM 2555 C C . GLU A 1 188 ? -5.37800 -21.97000 -5.63400 1.000 9.02477 188 GLU A C 1
ATOM 2556 O O . GLU A 1 188 ? -4.65900 -22.46500 -6.51100 1.000 9.56430 188 GLU A O 1
ATOM 2568 N N . ILE A 1 189 ? -5.17500 -20.73500 -5.16800 1.000 8.20098 189 ILE A N 1
ATOM 2569 C CA . ILE A 1 189 ? -4.02800 -19.93500 -5.59300 1.000 8.01412 189 ILE A CA 1
ATOM 2570 C C . ILE A 1 189 ? -2.73300 -20.61500 -5.17800 1.000 8.36416 189 ILE A C 1
ATOM 2571 O O . ILE A 1 189 ? -1.77100 -20.68900 -5.95100 1.000 8.74579 189 ILE A O 1
ATOM 2587 N N . ILE A 1 190 ? -2.68600 -21.11900 -3.94700 1.000 9.11688 190 ILE A N 1
ATOM 2588 C CA . ILE A 1 190 ? -1.50600 -21.81900 -3.45500 1.000 10.55390 190 ILE A CA 1
ATOM 2589 C C . ILE A 1 190 ? -1.20100 -23.03700 -4.32600 1.000 10.77234 190 ILE A C 1
ATOM 2590 O O . ILE A 1 190 ? -0.05100 -23.26100 -4.72700 1.000 11.25135 190 ILE A O 1
ATOM 2606 N N . GLU A 1 191 ? -2.22300 -23.83000 -4.65400 1.000 11.51717 191 GLU A N 1
ATOM 2607 C CA . GLU A 1 191 ? -1.99400 -25.00100 -5.49500 1.000 12.35411 191 GLU A CA 1
ATOM 2608 C C . GLU A 1 191 ? -1.54300 -24.60300 -6.90400 1.000 11.61192 191 GLU A C 1
ATOM 2609 O O . GLU A 1 191 ? -0.65200 -25.23900 -7.47700 1.000 12.37517 191 GLU A O 1
ATOM 2621 N N . PHE A 1 192 ? -2.13200 -23.55500 -7.47500 1.000 10.85393 192 PHE A N 1
ATOM 2622 C CA . PHE A 1 192 ? -1.70600 -23.08200 -8.79200 1.000 10.60390 192 PHE A CA 1
ATOM 2623 C C . PHE A 1 192 ? -0.24900 -22.63000 -8.76800 1.000 9.96435 192 PHE A C 1
ATOM 2624 O O . PHE A 1 192 ? 0.52800 -22.95900 -9.67500 1.000 10.63022 192 PHE A O 1
ATOM 2641 N N . GLY A 1 193 ? 0.15300 -21.91500 -7.72000 1.000 9.23795 193 GLY A N 1
ATOM 2642 C CA . GLY A 1 193 ? 1.53300 -21.46700 -7.63400 1.000 9.68011 193 GLY A CA 1
ATOM 2643 C C . GLY A 1 193 ? 2.51600 -22.61600 -7.54900 1.000 10.59864 193 GLY A C 1
ATOM 2644 O O . GLY A 1 193 ? 3.60700 -22.56000 -8.11600 1.000 11.11449 193 GLY A O 1
ATOM 2648 N N . LYS A 1 194 ? 2.14700 -23.67700 -6.84600 1.000 11.72509 194 LYS A N 1
ATOM 2649 C CA . LYS A 1 194 ? 3.00000 -24.85900 -6.84200 1.000 14.00168 194 LYS A CA 1
ATOM 2650 C C . LYS A 1 194 ? 3.10400 -25.47500 -8.23300 1.000 14.93863 194 LYS A C 1
ATOM 2651 O O . LYS A 1 194 ? 4.19700 -25.82800 -8.69000 1.000 16.25721 194 LYS A O 1
ATOM 2670 N N . LEU A 1 195 ? 1.96900 -25.62700 -8.91800 1.000 15.53081 195 LEU A N 1
ATOM 2671 C CA . LEU A 1 195 ? 1.97000 -26.30000 -10.21300 1.000 17.04415 195 LEU A CA 1
ATOM 2672 C C . LEU A 1 195 ? 2.77800 -25.52900 -11.24600 1.000 16.68621 195 LEU A C 1
ATOM 2673 O O . LEU A 1 195 ? 3.48500 -26.12500 -12.06400 1.000 17.93373 195 LEU A O 1
ATOM 2690 N N . HIS A 1 196 ? 2.67200 -24.20400 -11.24000 1.000 15.45712 196 HIS A N 1
ATOM 2691 C CA . HIS A 1 196 ? 3.29000 -23.36500 -12.25400 1.000 15.10444 196 HIS A CA 1
ATOM 2692 C C . HIS A 1 196 ? 4.61500 -22.77300 -11.79900 1.000 13.69901 196 HIS A C 1
ATOM 2693 O O . HIS A 1 196 ? 5.19400 -21.97100 -12.52900 1.000 14.20697 196 HIS A O 1
ATOM 2707 N N . ASN A 1 197 ? 5.09800 -23.12600 -10.60800 1.000 12.95155 197 ASN A N 1
ATOM 2708 C CA . ASN A 1 197 ? 6.31900 -22.54400 -10.05100 1.000 12.47255 197 ASN A CA 1
ATOM 2709 C C . ASN A 1 197 ? 6.24100 -21.01800 -10.04600 1.000 11.01448 197 ASN A C 1
ATOM 2710 O O . ASN A 1 197 ? 7.13700 -20.31900 -10.51700 1.000 12.16988 197 ASN A O 1
ATOM 2721 N N A MET A 1 198 ? 5.11900 -20.50600 -9.54100 0.450 10.22228 198 MET A N 1
ATOM 2722 N N B MET A 1 198 ? 5.13800 -20.50600 -9.51100 0.550 9.62747 198 MET A N 1
ATOM 2723 C CA A MET A 1 198 ? 4.89800 -19.07600 -9.39900 0.450 9.71695 198 MET A CA 1
ATOM 2724 C CA B MET A 1 198 ? 4.91700 -19.07300 -9.39800 0.550 8.69052 198 MET A CA 1
ATOM 2725 C C A MET A 1 198 ? 4.82100 -18.74100 -7.91900 0.450 8.94318 198 MET A C 1
ATOM 2726 C C B MET A 1 198 ? 4.79700 -18.70300 -7.93000 0.550 8.45628 198 MET A C 1
ATOM 2727 O O A MET A 1 198 ? 3.92500 -19.24500 -7.22100 0.450 9.84855 198 MET A O 1
ATOM 2728 O O B MET A 1 198 ? 3.83900 -19.13100 -7.25800 0.550 9.26690 198 MET A O 1
ATOM 2755 N N . PRO A 1 199 ? 5.71100 -17.89700 -7.40100 1.000 7.41141 199 PRO A N 1
ATOM 2756 C CA . PRO A 1 199 ? 5.60900 -17.48700 -5.99800 1.000 7.29824 199 PRO A CA 1
ATOM 2757 C C . PRO A 1 199 ? 4.28100 -16.81200 -5.69500 1.000 6.84819 199 PRO A C 1
ATOM 2758 O O . PRO A 1 199 ? 3.77400 -16.03200 -6.49900 1.000 8.05360 199 PRO A O 1
ATOM 2769 N N . VAL A 1 200 ? 3.74700 -17.09100 -4.50800 1.000 6.13495 200 VAL A N 1
ATOM 2770 C CA . VAL A 1 200 ? 2.54600 -16.45700 -3.97900 1.000 6.46393 200 VAL A CA 1
ATOM 2771 C C . VAL A 1 200 ? 2.94700 -15.51800 -2.84800 1.000 6.08494 200 VAL A C 1
ATOM 2772 O O . VAL A 1 200 ? 3.74300 -15.89000 -1.97600 1.000 6.90609 200 VAL A O 1
ATOM 2785 N N . LEU A 1 201 ? 2.37300 -14.31200 -2.83600 1.000 6.18232 201 LEU A N 1
ATOM 2786 C CA . LEU A 1 201 ? 2.60700 -13.37600 -1.74900 1.000 6.40340 201 LEU A CA 1
ATOM 2787 C C . LEU A 1 201 ? 1.36600 -12.52400 -1.54100 1.000 6.35339 201 LEU A C 1
ATOM 2788 O O . LEU A 1 201 ? 0.42000 -12.55600 -2.33800 1.000 6.79029 201 LEU A O 1
ATOM 2804 N N . THR A 1 202 ? 1.39300 -11.72900 -0.47500 1.000 6.68501 202 THR A N 1
ATOM 2805 C CA . THR A 1 202 ? 0.26900 -10.86600 -0.16500 1.000 6.77713 202 THR A CA 1
ATOM 2806 C C . THR A 1 202 ? 0.66700 -9.38900 -0.09500 1.000 6.65080 202 THR A C 1
ATOM 2807 O O . THR A 1 202 ? 1.83200 -9.02500 0.08300 1.000 6.95873 202 THR A O 1
ATOM 2818 N N . ILE A 1 203 ? -0.34800 -8.52800 -0.21300 1.000 6.69291 203 ILE A N 1
ATOM 2819 C CA A ILE A 1 203 ? -0.15500 -7.09000 -0.02200 0.590 6.84293 203 ILE A CA 1
ATOM 2820 C CA B ILE A 1 203 ? -0.11000 -7.10000 -0.03500 0.410 6.88240 203 ILE A CA 1
ATOM 2821 C C . ILE A 1 203 ? 0.38300 -6.80900 1.37700 1.000 6.91925 203 ILE A C 1
ATOM 2822 O O . ILE A 1 203 ? 1.25700 -5.96300 1.56700 1.000 7.47721 203 ILE A O 1
ATOM 2853 N N . GLU A 1 204 ? -0.15300 -7.50500 2.39000 1.000 7.16928 204 GLU A N 1
ATOM 2854 C CA . GLU A 1 204 ? 0.35600 -7.34100 3.75000 1.000 7.87200 204 GLU A CA 1
ATOM 2855 C C . GLU A 1 204 ? 1.83900 -7.69400 3.82700 1.000 7.40615 204 GLU A C 1
ATOM 2856 O O . GLU A 1 204 ? 2.61600 -6.98700 4.48300 1.000 8.24309 204 GLU A O 1
ATOM 2868 N N . ASP A 1 205 ? 2.25500 -8.77900 3.15800 1.000 7.21402 205 ASP A N 1
ATOM 2869 C CA . ASP A 1 205 ? 3.67600 -9.10900 3.11800 1.000 7.38773 205 ASP A CA 1
ATOM 2870 C C . ASP A 1 205 ? 4.47000 -7.92600 2.57000 1.000 7.12454 205 ASP A C 1
ATOM 2871 O O . ASP A 1 205 ? 5.54900 -7.58900 3.07600 1.000 7.76672 205 ASP A O 1
ATOM 2880 N N . MET A 1 206 ? 3.97100 -7.32400 1.48400 1.000 7.15875 206 MET A N 1
ATOM 2881 C CA . MET A 1 206 ? 4.67700 -6.22000 0.84000 1.000 7.10348 206 MET A CA 1
ATOM 2882 C C . MET A 1 206 ? 4.75000 -5.00000 1.74600 1.000 7.53775 206 MET A C 1
ATOM 2883 O O . MET A 1 206 ? 5.79400 -4.34600 1.81400 1.000 8.21414 206 MET A O 1
ATOM 2897 N N . VAL A 1 207 ? 3.64600 -4.65800 2.42400 1.000 7.51932 207 VAL A N 1
ATOM 2898 C CA . VAL A 1 207 ? 3.66400 -3.52800 3.35400 1.000 8.12466 207 VAL A CA 1
ATOM 2899 C C . VAL A 1 207 ? 4.72700 -3.75200 4.42100 1.000 8.84053 207 VAL A C 1
ATOM 2900 O O . VAL A 1 207 ? 5.53400 -2.86700 4.71700 1.000 9.78802 207 VAL A O 1
ATOM 2913 N N . GLN A 1 208 ? 4.72600 -4.93400 5.03700 1.000 9.47482 208 GLN A N 1
ATOM 2914 C CA . GLN A 1 208 ? 5.69400 -5.20600 6.09300 1.000 10.81182 208 GLN A CA 1
ATOM 2915 C C . GLN A 1 208 ? 7.12100 -5.13600 5.57100 1.000 10.44862 208 GLN A C 1
ATOM 2916 O O . GLN A 1 208 ? 8.01200 -4.60700 6.24500 1.000 11.79089 208 GLN A O 1
ATOM 2930 N N . TYR A 1 209 ? 7.36300 -5.67800 4.38000 1.000 9.88013 209 TYR A N 1
ATOM 2931 C CA . TYR A 1 209 ? 8.69500 -5.62300 3.78800 1.000 10.08016 209 TYR A CA 1
ATOM 2932 C C . TYR A 1 209 ? 9.13500 -4.18200 3.54700 1.000 10.51968 209 TYR A C 1
ATOM 2933 O O . TYR A 1 209 ? 10.26300 -3.80600 3.88200 1.000 11.39610 209 TYR A O 1
ATOM 2951 N N . ARG A 1 210 ? 8.25600 -3.36000 2.96300 1.000 10.56179 210 ARG A N 1
ATOM 2952 C CA . ARG A 1 210 ? 8.62600 -1.98400 2.64700 1.000 11.33031 210 ARG A CA 1
ATOM 2953 C C . ARG A 1 210 ? 8.84500 -1.16300 3.91000 1.000 12.88312 210 ARG A C 1
ATOM 2954 O O . ARG A 1 210 ? 9.72600 -0.29900 3.92900 1.000 14.15170 210 ARG A O 1
ATOM 2975 N N . ILE A 1 211 ? 8.08400 -1.42800 4.94800 1.000 13.98589 211 ILE A N 1
ATOM 2976 C CA . ILE A 1 211 ? 8.35600 -0.70800 6.16100 1.000 16.84412 211 ILE A CA 1
ATOM 2977 C C . ILE A 1 211 ? 9.72000 -1.20800 6.76900 1.000 18.72593 211 ILE A C 1
ATOM 2978 O O . ILE A 1 211 ? 10.44100 -0.38900 7.35600 1.000 19.75763 211 ILE A O 1
ATOM 2994 N N . GLN A 1 212 ? 10.06600 -2.47100 6.65400 1.000 19.19177 212 GLN A N 1
ATOM 2995 C CA . GLN A 1 212 ? 11.34000 -2.96900 7.18600 1.000 20.51825 212 GLN A CA 1
ATOM 2996 C C . GLN A 1 212 ? 12.53400 -2.44500 6.38800 1.000 21.19728 212 GLN A C 1
ATOM 2997 O O . GLN A 1 212 ? 13.59600 -2.19600 6.97300 1.000 22.33689 212 GLN A O 1
ATOM 3011 N N . PHE A 1 213 ? 12.37600 -2.21900 5.07700 1.000 21.16043 213 PHE A N 1
ATOM 3012 C CA . PHE A 1 213 ? 13.52400 -1.98100 4.19700 1.000 22.05528 213 PHE A CA 1
ATOM 3013 C C . PHE A 1 213 ? 13.48600 -0.69600 3.36500 1.000 22.91591 213 PHE A C 1
ATOM 3014 O O . PHE A 1 213 ? 14.55400 -0.25600 2.92000 1.000 23.89234 213 PHE A O 1
ATOM 3031 N N . ASP A 1 214 ? 12.32400 -0.08900 3.12400 1.000 23.58177 214 ASP A N 1
ATOM 3032 C CA . ASP A 1 214 ? 12.22400 1.02700 2.18900 1.000 25.02668 214 ASP A CA 1
ATOM 3033 C C . ASP A 1 214 ? 12.22400 2.39600 2.86200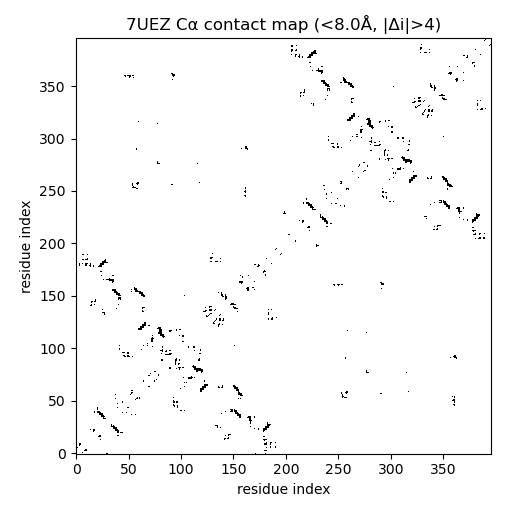 1.000 25.61623 214 ASP A C 1
ATOM 3034 O O . ASP A 1 214 ? 12.29400 3.41100 2.15800 1.000 25.90047 214 ASP A O 1
ATOM 3043 N N . LEU A 1 215 ? 12.15000 2.45800 4.19000 1.000 25.95311 215 LEU A N 1
ATOM 3044 C CA . LEU A 1 215 ? 12.09900 3.73700 4.88600 1.000 26.82690 215 LEU A CA 1
ATOM 3045 C C . LEU A 1 215 ? 13.49900 4.20700 5.26600 1.000 27.72174 215 LEU A C 1
ATOM 3046 O O . LEU A 1 215 ? 14.37400 3.40200 5.59800 1.000 27.71648 215 LEU A O 1
ATOM 3062 N N . LYS A 1 216 ? 13.70100 5.52000 5.21700 1.000 28.82451 216 LYS A N 1
ATOM 3063 C CA . LYS A 1 216 ? 14.96900 6.11800 5.62300 1.000 30.46155 216 LYS A CA 1
ATOM 3064 C C . LYS A 1 216 ? 15.21500 5.85500 7.10500 1.000 31.28007 216 LYS A C 1
ATOM 3065 O O . LYS A 1 216 ? 14.27900 5.87200 7.90400 1.000 31.58800 216 LYS A O 1
ATOM 3084 N N . SER B 1 5 ? -18.73900 -20.21800 -50.00700 1.000 40.05480 5 SER B N 1
ATOM 3085 C CA . SER B 1 5 ? -17.73600 -21.20500 -50.38300 1.000 39.66791 5 SER B CA 1
ATOM 3086 C C . SER B 1 5 ? -17.36300 -22.08700 -49.19600 1.000 38.06509 5 SER B C 1
ATOM 3087 O O . SER B 1 5 ? -17.72500 -23.26200 -49.15400 1.000 38.34407 5 SER B O 1
ATOM 3094 N N . LEU B 1 6 ? -16.64400 -21.52000 -48.22300 1.000 35.86219 6 LEU B N 1
ATOM 3095 C CA . LEU B 1 6 ? -16.16300 -22.32600 -47.10800 1.000 33.71720 6 LEU B CA 1
ATOM 3096 C C . LEU B 1 6 ? -17.30000 -22.85500 -46.24200 1.000 31.33270 6 LEU B C 1
ATOM 3097 O O . LEU B 1 6 ? -17.10700 -23.85400 -45.54000 1.000 31.19321 6 LEU B O 1
ATOM 3113 N N . LEU B 1 7 ? -18.47900 -22.23000 -46.28700 1.000 29.10349 7 LEU B N 1
ATOM 3114 C CA . LEU B 1 7 ? -19.61400 -22.66300 -45.48500 1.000 27.08483 7 LEU B CA 1
ATOM 3115 C C . LEU B 1 7 ? -20.69900 -23.37500 -46.28900 1.000 26.91902 7 LEU B C 1
ATOM 3116 O O . LEU B 1 7 ? -21.70300 -23.79200 -45.70400 1.000 26.12418 7 LEU B O 1
ATOM 3132 N N . ALA B 1 8 ? -20.51900 -23.54900 -47.60200 1.000 27.60857 8 ALA B N 1
ATOM 3133 C CA . ALA B 1 8 ? -21.59900 -24.07400 -48.43600 1.000 28.32971 8 ALA B CA 1
ATOM 3134 C C . ALA B 1 8 ? -22.01500 -25.48300 -48.02800 1.000 28.64817 8 ALA B C 1
ATOM 3135 O O . ALA B 1 8 ? -23.19300 -25.84200 -48.15300 1.000 28.29287 8 ALA B O 1
ATOM 3142 N N . GLU B 1 9 ? -21.07200 -26.30000 -47.55400 1.000 28.95874 9 GLU B N 1
ATOM 3143 C CA . GLU B 1 9 ? -21.41900 -27.65000 -47.13100 1.000 29.28246 9 GLU B CA 1
ATOM 3144 C C . GLU B 1 9 ? -22.42400 -27.65400 -45.98700 1.000 28.69555 9 GLU B C 1
ATOM 3145 O O . GLU B 1 9 ? -23.04900 -28.68600 -45.72100 1.000 29.02980 9 GLU B O 1
ATOM 3157 N N . PHE B 1 10 ? -22.59700 -26.52400 -45.30600 1.000 27.68490 10 PHE B N 1
ATOM 3158 C CA . PHE B 1 10 ? -23.43700 -26.44100 -44.12000 1.000 26.90586 10 PHE B CA 1
ATOM 3159 C C . PHE B 1 10 ? -24.80000 -25.82900 -44.41400 1.000 25.20829 10 PHE B C 1
ATOM 3160 O O . PHE B 1 10 ? -25.51500 -25.43800 -43.48400 1.000 25.52938 10 PHE B O 1
ATOM 3177 N N . GLY B 1 11 ? -25.18100 -25.77900 -45.68200 1.000 23.68705 11 GLY B N 1
ATOM 3178 C CA . GLY B 1 11 ? -26.43300 -25.20400 -46.12100 1.000 22.18424 11 GLY B CA 1
ATOM 3179 C C . GLY B 1 11 ? -26.21600 -23.87800 -46.83600 1.000 20.21821 11 GLY B C 1
ATOM 3180 O O . GLY B 1 11 ? -25.15200 -23.25400 -46.75600 1.000 20.20242 11 GLY B O 1
ATOM 3184 N N . ASP B 1 12 ? -27.25200 -23.43900 -47.54900 1.000 18.57591 12 ASP B N 1
ATOM 3185 C CA . ASP B 1 12 ? -27.23000 -22.11100 -48.15300 1.000 17.74950 12 ASP B CA 1
ATOM 3186 C C . ASP B 1 12 ? -27.40400 -21.06800 -47.05200 1.000 15.41237 12 ASP B C 1
ATOM 3187 O O . ASP B 1 12 ? -27.64300 -21.40300 -45.88400 1.000 15.05180 12 ASP B O 1
ATOM 3196 N N . PRO B 1 13 ? -27.24900 -19.78700 -47.38300 1.000 14.43857 13 PRO B N 1
ATOM 3197 C CA . PRO B 1 13 ? -27.29500 -18.76600 -46.32200 1.000 13.55426 13 PRO B CA 1
ATOM 3198 C C . PRO B 1 13 ? -28.55100 -18.81300 -45.46200 1.000 12.65415 13 PRO B C 1
ATOM 3199 O O . PRO B 1 13 ? -28.45700 -18.71200 -44.23300 1.000 11.96986 13 PRO B O 1
ATOM 3210 N N . ILE B 1 14 ? -29.73300 -18.93300 -46.07200 1.000 12.75942 14 ILE B N 1
ATOM 3211 C CA . ILE B 1 14 ? -30.96300 -18.94000 -45.28200 1.000 13.40424 14 ILE B CA 1
ATOM 3212 C C . ILE B 1 14 ? -31.02200 -20.17500 -44.38400 1.000 13.02525 14 ILE B C 1
ATOM 3213 O O . ILE B 1 14 ? -31.42900 -20.09100 -43.22000 1.000 12.85154 14 ILE B O 1
ATOM 3229 N N . THR B 1 15 ? -30.58700 -21.33000 -44.89000 1.000 13.67269 15 THR B N 1
ATOM 3230 C CA . THR B 1 15 ? -30.54600 -22.53200 -44.06300 1.000 13.91483 15 THR B CA 1
ATOM 3231 C C . THR B 1 15 ? -29.59800 -22.35600 -42.87900 1.000 13.05420 15 THR B C 1
ATOM 3232 O O . THR B 1 15 ? -29.90400 -22.78800 -41.76100 1.000 13.44898 15 THR B O 1
ATOM 3243 N N . ARG B 1 16 ? -28.43400 -21.74200 -43.10200 1.000 12.09619 16 ARG B N 1
ATOM 3244 C CA . ARG B 1 16 ? -27.51300 -21.51400 -41.99400 1.000 11.85932 16 ARG B CA 1
ATOM 3245 C C . ARG B 1 16 ? -28.16400 -20.65800 -40.91400 1.000 10.92763 16 ARG B C 1
ATOM 3246 O O . ARG B 1 16 ? -27.98000 -20.91000 -39.71300 1.000 11.11449 16 ARG B O 1
ATOM 3267 N N . VAL B 1 17 ? -28.94200 -19.65000 -41.31800 1.000 10.41704 17 VAL B N 1
ATOM 3268 C CA . VAL B 1 17 ? -29.64200 -18.82300 -40.34200 1.000 10.55390 17 VAL B CA 1
ATOM 3269 C C . VAL B 1 17 ? -30.68800 -19.64800 -39.59900 1.000 10.59338 17 VAL B C 1
ATOM 3270 O O . VAL B 1 17 ? -30.77400 -19.59700 -38.36800 1.000 10.49863 17 VAL B O 1
ATOM 3283 N N A GLU B 1 18 ? -31.49800 -20.41600 -40.33400 0.590 11.35136 18 GLU B N 1
ATOM 3284 N N B GLU B 1 18 ? -31.51000 -20.40800 -40.33100 0.410 11.34610 18 GLU B N 1
ATOM 3285 C CA A GLU B 1 18 ? -32.54500 -21.20800 -39.69800 0.590 11.95406 18 GLU B CA 1
ATOM 3286 C CA B GLU B 1 18 ? -32.54700 -21.19500 -39.67200 0.410 11.98565 18 GLU B CA 1
ATOM 3287 C C A GLU B 1 18 ? -31.96200 -22.18000 -38.68100 0.590 11.71193 18 GLU B C 1
ATOM 3288 C C B GLU B 1 18 ? -31.94200 -22.15500 -38.65400 0.410 11.76194 18 GLU B C 1
ATOM 3289 O O A GLU B 1 18 ? -32.52800 -22.36400 -37.59700 0.590 11.65403 18 GLU B O 1
ATOM 3290 O O B GLU B 1 18 ? -32.47300 -22.31000 -37.54800 0.410 11.76457 18 GLU B O 1
ATOM 3313 N N . ASN B 1 19 ? -30.82600 -22.80400 -39.00200 1.000 11.63034 19 ASN B N 1
ATOM 3314 C CA . ASN B 1 19 ? -30.21300 -23.74300 -38.06700 1.000 12.28305 19 ASN B CA 1
ATOM 3315 C C . ASN B 1 19 ? -29.71000 -23.02500 -36.82100 1.000 11.38821 19 ASN B C 1
ATOM 3316 O O . ASN B 1 19 ? -29.78400 -23.56300 -35.70900 1.000 11.43032 19 ASN B O 1
ATOM 3327 N N . ALA B 1 20 ? -29.17600 -21.81100 -36.99200 1.000 10.37493 20 ALA B N 1
ATOM 3328 C CA . ALA B 1 20 ? -28.73000 -21.01900 -35.85300 1.000 10.26176 20 ALA B CA 1
ATOM 3329 C C . ALA B 1 20 ? -29.90600 -20.61400 -34.97700 1.000 10.14595 20 ALA B C 1
ATOM 3330 O O . ALA B 1 20 ? -29.82700 -20.70700 -33.74600 1.000 10.22754 20 ALA B O 1
ATOM 3337 N N . LEU B 1 21 ? -31.00600 -20.16500 -35.58900 1.000 10.44862 21 LEU B N 1
ATOM 3338 C CA . LEU B 1 21 ? -32.16800 -19.77900 -34.79800 1.000 11.11712 21 LEU B CA 1
ATOM 3339 C C . LEU B 1 21 ? -32.69600 -20.95800 -33.99000 1.000 11.26714 21 LEU B C 1
ATOM 3340 O O . LEU B 1 21 ? -33.08900 -20.79700 -32.82800 1.000 11.46190 21 LEU B O 1
ATOM 3356 N N . GLN B 1 22 ? -32.73100 -22.15200 -34.58800 1.000 11.82773 22 GLN B N 1
ATOM 3357 C CA . GLN B 1 22 ? -33.24200 -23.30000 -33.85200 1.000 12.64099 22 GLN B CA 1
ATOM 3358 C C . GLN B 1 22 ? -32.32900 -23.65600 -32.68400 1.000 11.55665 22 GLN B C 1
ATOM 3359 O O . GLN B 1 22 ? -32.81700 -24.01500 -31.60400 1.000 11.47243 22 GLN B O 1
ATOM 3373 N N . ALA B 1 23 ? -31.00800 -23.57200 -32.87400 1.000 10.71707 23 ALA B N 1
ATOM 3374 C CA . ALA B 1 23 ? -30.09600 -23.81400 -31.76300 1.000 10.74866 23 ALA B CA 1
ATOM 3375 C C . ALA B 1 23 ? -30.37400 -22.85200 -30.61900 1.000 9.89856 23 ALA B C 1
ATOM 3376 O O . ALA B 1 23 ? -30.44800 -23.26500 -29.45700 1.000 10.36177 23 ALA B O 1
ATOM 3383 N N . LEU B 1 24 ? -30.54000 -21.56300 -30.93100 1.000 9.77749 24 LEU B N 1
ATOM 3384 C CA . LEU B 1 24 ? -30.83900 -20.58100 -29.89300 1.000 9.75643 24 LEU B CA 1
ATOM 3385 C C . LEU B 1 24 ? -32.16000 -20.89500 -29.19800 1.000 10.16438 24 LEU B C 1
ATOM 3386 O O . LEU B 1 24 ? -32.25400 -20.81200 -27.96800 1.000 10.11963 24 LEU B O 1
ATOM 3402 N N . ARG B 1 25 ? -33.18600 -21.28200 -29.95800 1.000 10.66970 25 ARG B N 1
ATOM 3403 C CA . ARG B 1 25 ? -34.45400 -21.64000 -29.33100 1.000 11.56191 25 ARG B CA 1
ATOM 3404 C C . ARG B 1 25 ? -34.30100 -22.82400 -28.38200 1.000 11.90932 25 ARG B C 1
ATOM 3405 O O . ARG B 1 25 ? -35.04100 -22.92700 -27.39800 1.000 13.42003 25 ARG B O 1
ATOM 3426 N N . GLU B 1 26 ? -33.37500 -23.73200 -28.66800 1.000 11.68035 26 GLU B N 1
ATOM 3427 C CA . GLU B 1 26 ? -33.11500 -24.88800 -27.81900 1.000 12.60414 26 GLU B CA 1
ATOM 3428 C C . GLU B 1 26 ? -32.11100 -24.60300 -26.71100 1.000 13.40950 26 GLU B C 1
ATOM 3429 O O . GLU B 1 26 ? -31.77000 -25.51600 -25.95300 1.000 15.31763 26 GLU B O 1
ATOM 3441 N N . GLY B 1 27 ? -31.65000 -23.36600 -26.58500 1.000 12.74100 27 GLY B N 1
ATOM 3442 C CA . GLY B 1 27 ? -30.78400 -22.99300 -25.49500 1.000 12.83575 27 GLY B CA 1
ATOM 3443 C C . GLY B 1 27 ? -29.31300 -23.19100 -25.75400 1.000 12.44623 27 GLY B C 1
ATOM 3444 O O . GLY B 1 27 ? -28.52400 -23.09500 -24.81300 1.000 14.20170 27 GLY B O 1
ATOM 3448 N N . ARG B 1 28 ? -28.92000 -23.46300 -26.99200 1.000 11.49875 28 ARG B N 1
ATOM 3449 C CA . ARG B 1 28 ? -27.54600 -23.72500 -27.38600 1.000 11.30925 28 ARG B CA 1
ATOM 3450 C C . ARG B 1 28 ? -26.93300 -22.47300 -28.01000 1.000 10.02489 28 ARG B C 1
ATOM 3451 O O . ARG B 1 28 ? -27.63600 -21.53700 -28.38500 1.000 10.31439 28 ARG B O 1
ATOM 3472 N N . GLY B 1 29 ? -25.59600 -22.46700 -28.12500 1.000 10.10911 29 GLY B N 1
ATOM 3473 C CA . GLY B 1 29 ? -24.90100 -21.33500 -28.70300 1.000 9.93014 29 GLY B CA 1
ATOM 3474 C C . GLY B 1 29 ? -24.68100 -21.45600 -30.20100 1.000 9.05109 29 GLY B C 1
ATOM 3475 O O . GLY B 1 29 ? -24.87800 -22.51100 -30.80400 1.000 9.72748 29 GLY B O 1
ATOM 3479 N N . VAL B 1 30 ? -24.27800 -20.33400 -30.79600 1.000 8.48260 30 VAL B N 1
ATOM 3480 C CA . VAL B 1 30 ? -23.94600 -20.24700 -32.21300 1.000 8.22467 30 VAL B CA 1
ATOM 3481 C C . VAL B 1 30 ? -22.63400 -19.48200 -32.36800 1.000 7.90095 30 VAL B C 1
ATOM 3482 O O . VAL B 1 30 ? -22.14700 -18.85300 -31.43000 1.000 8.67209 30 VAL B O 1
ATOM 3495 N N . LEU B 1 31 ? -22.06800 -19.54400 -33.57600 1.000 7.84831 31 LEU B N 1
ATOM 3496 C CA . LEU B 1 31 ? -20.80800 -18.88400 -33.90100 1.000 7.87200 31 LEU B CA 1
ATOM 3497 C C . LEU B 1 31 ? -21.03600 -17.93300 -35.06400 1.000 7.87989 31 LEU B C 1
ATOM 3498 O O . LEU B 1 31 ? -21.55600 -18.34400 -36.10500 1.000 8.88791 31 LEU B O 1
ATOM 3514 N N . LEU B 1 32 ? -20.64300 -16.67000 -34.89000 1.000 8.03781 32 LEU B N 1
ATOM 3515 C CA . LEU B 1 32 ? -20.95700 -15.60400 -35.83600 1.000 8.19572 32 LEU B CA 1
ATOM 3516 C C . LEU B 1 32 ? -19.69700 -14.99200 -36.43500 1.000 8.31679 32 LEU B C 1
ATOM 3517 O O . LEU B 1 32 ? -18.79000 -14.57200 -35.70700 1.000 9.22742 32 LEU B O 1
ATOM 3533 N N . LEU B 1 33 ? -19.68500 -14.91000 -37.76800 1.000 8.58787 33 LEU B N 1
ATOM 3534 C CA . LEU B 1 33 ? -18.64900 -14.27800 -38.56900 1.000 9.42745 33 LEU B CA 1
ATOM 3535 C C . LEU B 1 33 ? -19.26200 -13.16100 -39.40700 1.000 9.16162 33 LEU B C 1
ATOM 3536 O O . LEU B 1 33 ? -20.46700 -13.14400 -39.65400 1.000 9.43797 33 LEU B O 1
ATOM 3552 N N . ASP B 1 34 ? -18.41600 -12.27500 -39.94300 1.000 9.48008 34 ASP B N 1
ATOM 3553 C CA . ASP B 1 34 ? -18.93400 -11.23600 -40.83800 1.000 10.18280 34 ASP B CA 1
ATOM 3554 C C . ASP B 1 34 ? -19.45600 -11.82200 -42.15200 1.000 10.54337 34 ASP B C 1
ATOM 3555 O O . ASP B 1 34 ? -20.49400 -11.38900 -42.67100 1.000 11.20134 34 ASP B O 1
ATOM 3564 N N . ASP B 1 35 ? -18.70400 -12.74800 -42.73900 1.000 11.51454 35 ASP B N 1
ATOM 3565 C CA . ASP B 1 35 ? -18.97900 -13.35800 -44.04300 1.000 12.83575 35 ASP B CA 1
ATOM 3566 C C . ASP B 1 35 ? -18.07200 -14.58500 -44.13600 1.000 13.42003 35 ASP B C 1
ATOM 3567 O O . ASP B 1 35 ? -17.49900 -15.02200 -43.13200 1.000 12.99366 35 ASP B O 1
ATOM 3576 N N . GLU B 1 36 ? -17.91900 -15.13800 -45.33100 1.000 14.93074 36 GLU B N 1
ATOM 3577 C CA . GLU B 1 36 ? -17.24200 -16.42200 -45.49100 1.000 16.90729 36 GLU B CA 1
ATOM 3578 C C . GLU B 1 36 ? -15.73100 -16.32000 -45.66900 1.000 17.36787 36 GLU B C 1
ATOM 3579 O O . GLU B 1 36 ? -15.07500 -17.35500 -45.83400 1.000 18.55749 36 GLU B O 1
ATOM 3591 N N . ASP B 1 37 ? -15.15600 -15.12300 -45.63300 1.000 16.81517 37 ASP B N 1
ATOM 3592 C CA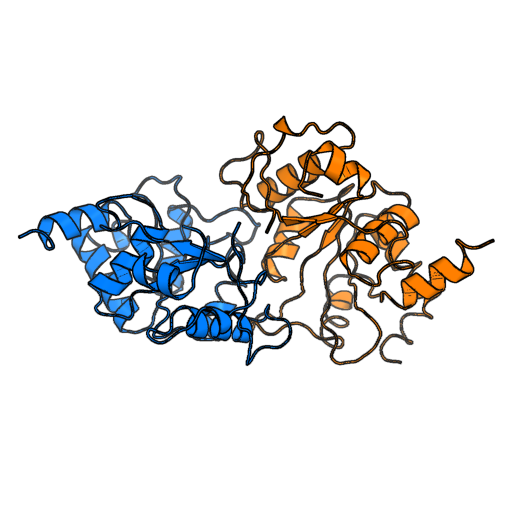 . ASP B 1 37 ? -13.72700 -14.99800 -45.87600 1.000 16.84149 37 ASP B CA 1
ATOM 3593 C C . ASP B 1 37 ? -12.91900 -15.81300 -44.87100 1.000 15.88875 37 ASP B C 1
ATOM 3594 O O . ASP B 1 37 ? -13.19300 -15.80200 -43.66600 1.000 15.23867 37 ASP B O 1
ATOM 3603 N N . ARG B 1 38 ? -11.88800 -16.49500 -45.38100 1.000 16.12562 38 ARG B N 1
ATOM 3604 C CA . ARG B 1 38 ? -11.08300 -17.39200 -44.55900 1.000 16.69674 38 ARG B CA 1
ATOM 3605 C C . ARG B 1 38 ? -10.36800 -16.67800 -43.42000 1.000 16.19142 38 ARG B C 1
ATOM 3606 O O . ARG B 1 38 ? -9.99300 -17.33100 -42.43800 1.000 16.48092 38 ARG B O 1
ATOM 3627 N N . GLU B 1 39 ? -10.15500 -15.36700 -43.52400 1.000 15.98613 39 GLU B N 1
ATOM 3628 C CA . GLU B 1 39 ? -9.38200 -14.63400 -42.52600 1.000 16.73095 39 GLU B CA 1
ATOM 3629 C C . GLU B 1 39 ? -10.25300 -13.98400 -41.45400 1.000 14.70176 39 GLU B C 1
ATOM 3630 O O . GLU B 1 39 ? -9.71800 -13.31800 -40.56300 1.000 15.27288 39 GLU B O 1
ATOM 3642 N N . ASN B 1 40 ? -11.56600 -14.18200 -41.48700 1.000 12.61730 40 ASN B N 1
ATOM 3643 C CA . ASN B 1 40 ? -12.41800 -13.59400 -40.46200 1.000 11.46980 40 ASN B CA 1
ATOM 3644 C C . ASN B 1 40 ? -12.20500 -14.26200 -39.11100 1.000 10.40914 40 ASN B C 1
ATOM 3645 O O . ASN B 1 40 ? -11.94900 -15.46400 -39.02000 1.000 11.19608 40 ASN B O 1
ATOM 3656 N N . GLU B 1 41 ? -12.35200 -13.46000 -38.05600 1.000 9.68800 41 GLU B N 1
ATOM 3657 C CA . GLU B 1 41 ? -12.44800 -13.90700 -36.67200 1.000 8.75894 41 GLU B CA 1
ATOM 3658 C C . GLU B 1 41 ? -13.93200 -14.09100 -36.35100 1.000 9.76696 41 GLU B C 1
ATOM 3659 O O . GLU B 1 41 ? -14.79700 -13.72300 -37.14500 1.000 13.14894 41 GLU B O 1
ATOM 3671 N N . GLY B 1 42 ? -14.23600 -14.77600 -35.26200 1.000 10.05910 42 GLY B N 1
ATOM 3672 C CA . GLY B 1 42 ? -15.61600 -15.11300 -34.97100 1.000 10.34071 42 GLY B CA 1
ATOM 3673 C C . GLY B 1 42 ? -15.89300 -15.12300 -33.48700 1.000 8.96160 42 GLY B C 1
ATOM 3674 O O . GLY B 1 42 ? -14.98400 -15.24200 -32.66100 1.000 9.91171 42 GLY B O 1
ATOM 3678 N N . ASP B 1 43 ? -17.18000 -15.02800 -33.16600 1.000 7.92990 43 ASP B N 1
ATOM 3679 C CA . ASP B 1 43 ? -17.64700 -14.90900 -31.79600 1.000 7.76409 43 ASP B CA 1
ATOM 3680 C C . ASP B 1 43 ? -18.59500 -16.04400 -31.43300 1.000 7.22718 43 ASP B C 1
ATOM 3681 O O . ASP B 1 43 ? -19.41800 -16.45900 -32.25000 1.000 8.30363 43 ASP B O 1
ATOM 3690 N N . ILE B 1 44 ? -18.50700 -16.51200 -30.18700 1.000 7.03242 44 ILE B N 1
ATOM 3691 C CA . ILE B 1 44 ? -19.59100 -17.28400 -29.58800 1.000 7.46668 44 ILE B CA 1
ATOM 3692 C C . ILE B 1 44 ? -20.70100 -16.32500 -29.20900 1.000 7.06927 44 ILE B C 1
ATOM 3693 O O . ILE B 1 44 ? -20.43800 -15.26000 -28.63100 1.000 7.37983 44 ILE B O 1
ATOM 3709 N N A ILE B 1 45 ? -21.94000 -16.73300 -29.49700 0.570 7.28772 45 ILE B N 1
ATOM 3710 N N B ILE B 1 45 ? -21.94200 -16.71800 -29.49700 0.430 7.25613 45 ILE B N 1
ATOM 3711 C CA A ILE B 1 45 ? -23.15200 -16.02100 -29.10800 0.570 7.66144 45 ILE B CA 1
ATOM 3712 C CA B ILE B 1 45 ? -23.13100 -15.99400 -29.06400 0.430 7.58512 45 ILE B CA 1
ATOM 3713 C C A ILE B 1 45 ? -24.01300 -16.96100 -28.26700 0.570 7.76409 45 ILE B C 1
ATOM 3714 C C B ILE B 1 45 ? -24.02100 -16.94100 -28.27200 0.430 7.70356 45 ILE B C 1
ATOM 3715 O O A ILE B 1 45 ? -24.27300 -18.09900 -28.67700 0.570 8.46154 45 ILE B O 1
ATOM 3716 O O B ILE B 1 45 ? -24.31100 -18.05500 -28.72500 0.430 8.20362 45 ILE B O 1
ATOM 3747 N N . TYR B 1 46 ? -24.47900 -16.48100 -27.11300 1.000 7.60354 46 TYR B N 1
ATOM 3748 C CA . TYR B 1 46 ? -25.50600 -17.17000 -26.34600 1.000 7.62986 46 TYR B CA 1
ATOM 3749 C C . TYR B 1 46 ? -26.70300 -16.24400 -26.11900 1.000 7.60618 46 TYR B C 1
ATOM 3750 O O . TYR B 1 46 ? -26.55000 -15.03800 -25.87800 1.000 8.40101 46 TYR B O 1
ATOM 3768 N N . ALA B 1 47 ? -27.89700 -16.82800 -26.14500 1.000 7.81409 47 ALA B N 1
ATOM 3769 C CA . ALA B 1 47 ? -29.10500 -16.13900 -25.71300 1.000 8.12729 47 ALA B CA 1
ATOM 3770 C C . ALA B 1 47 ? -29.08400 -15.89100 -24.20900 1.000 7.68776 47 ALA B C 1
ATOM 3771 O O . ALA B 1 47 ? -28.78500 -16.78500 -23.41600 1.000 8.67472 47 ALA B O 1
ATOM 3778 N N . VAL B 1 48 ? -29.44800 -14.67300 -23.80200 1.000 7.69303 48 VAL B N 1
ATOM 3779 C CA . VAL B 1 48 ? -29.59000 -14.37300 -22.37700 1.000 8.24046 48 VAL B CA 1
ATOM 3780 C C . VAL B 1 48 ? -30.73000 -15.17400 -21.75400 1.000 9.10899 48 VAL B C 1
ATOM 3781 O O . VAL B 1 48 ? -30.63600 -15.58600 -20.59300 1.000 10.54600 48 VAL B O 1
ATOM 3794 N N . GLU B 1 49 ? -31.80700 -15.42000 -22.51200 1.000 10.28808 49 GLU B N 1
ATOM 3795 C CA . GLU B 1 49 ? -33.00700 -16.04400 -21.95600 1.000 12.07250 49 GLU B CA 1
ATOM 3796 C C . GLU B 1 49 ? -32.68500 -17.37400 -21.28700 1.000 11.48032 49 GLU B C 1
ATOM 3797 O O . GLU B 1 49 ? -33.28500 -17.72300 -20.26600 1.000 12.74627 49 GLU B O 1
ATOM 3809 N N . SER B 1 50 ? -31.74900 -18.13100 -21.86000 1.000 10.41967 50 SER B N 1
ATOM 3810 C CA . SER B 1 50 ? -31.39200 -19.46800 -21.40000 1.000 10.20122 50 SER B CA 1
ATOM 3811 C C . SER B 1 50 ? -29.96300 -19.55600 -20.87600 1.000 9.85644 50 SER B C 1
ATOM 3812 O O . SER B 1 50 ? -29.45500 -20.66900 -20.67400 1.000 10.31966 50 SER B O 1
ATOM 3820 N N . LEU B 1 51 ? -29.31700 -18.42400 -20.63400 1.000 9.57746 51 LEU B N 1
ATOM 3821 C CA . LEU B 1 51 ? -27.90600 -18.42000 -20.27200 1.000 8.97213 51 LEU B CA 1
ATOM 3822 C C . LEU B 1 51 ? -27.68200 -19.08600 -18.91900 1.000 9.44061 51 LEU B C 1
ATOM 3823 O O . LEU B 1 51 ? -28.36200 -18.77100 -17.93400 1.000 10.45125 51 LEU B O 1
ATOM 3839 N N . THR B 1 52 ? -26.69400 -19.97700 -18.86600 1.000 9.33007 52 THR B N 1
ATOM 3840 C CA . THR B 1 52 ? -26.33600 -20.69600 -17.65500 1.000 9.43008 52 THR B CA 1
ATOM 3841 C C . THR B 1 52 ? -24.91500 -20.35000 -17.21800 1.000 9.51167 52 THR B C 1
ATOM 3842 O O . THR B 1 52 ? -24.09600 -19.84800 -17.99500 1.000 9.00634 52 THR B O 1
ATOM 3853 N N . THR B 1 53 ? -24.61700 -20.65400 -15.95300 1.000 9.91435 53 THR B N 1
ATOM 3854 C CA . THR B 1 53 ? -23.25300 -20.50000 -15.46200 1.000 10.19596 53 THR B CA 1
ATOM 3855 C C . THR B 1 53 ? -22.28000 -21.30700 -16.30300 1.000 9.45640 53 THR B C 1
ATOM 3856 O O . THR B 1 53 ? -21.19500 -20.82200 -16.63800 1.000 9.38797 53 THR B O 1
ATOM 3867 N N . ALA B 1 54 ? -22.64100 -22.54300 -16.65100 1.000 9.61957 54 ALA B N 1
ATOM 3868 C CA . ALA B 1 54 ? -21.73300 -23.38400 -17.42200 1.000 10.03805 54 ALA B CA 1
ATOM 3869 C C . ALA B 1 54 ? -21.43600 -22.78500 -18.79600 1.000 9.17742 54 ALA B C 1
ATOM 3870 O O . ALA B 1 54 ? -20.30300 -22.86500 -19.28100 1.000 9.48008 54 ALA B O 1
ATOM 3877 N N . GLN B 1 55 ? -22.44000 -22.19800 -19.45500 1.000 8.64051 55 GLN B N 1
ATOM 3878 C CA . GLN B 1 55 ? -22.18800 -21.53300 -20.73200 1.000 8.16150 55 GLN B CA 1
ATOM 3879 C C . GLN B 1 55 ? -21.22400 -20.36200 -20.56000 1.000 7.23245 55 GLN B C 1
ATOM 3880 O O . GLN B 1 55 ? -20.30300 -20.17600 -21.36400 1.000 7.76672 55 GLN B O 1
ATOM 3894 N N . MET B 1 56 ? -21.45300 -19.52700 -19.54200 1.000 7.42457 56 MET B N 1
ATOM 3895 C CA . MET B 1 56 ? -20.55300 -18.40200 -19.30600 1.000 7.39562 56 MET B CA 1
ATOM 3896 C C . MET B 1 56 ? -19.14300 -18.88300 -18.97000 1.000 7.25087 56 MET B C 1
ATOM 3897 O O . MET B 1 56 ? -18.15800 -18.28400 -19.40500 1.000 7.66934 56 MET B O 1
ATOM 3911 N N . ALA B 1 57 ? -19.02600 -19.96400 -18.19300 1.000 7.65092 57 ALA B N 1
ATOM 3912 C CA . ALA B 1 57 ? -17.70200 -20.48600 -17.86900 1.000 7.92990 57 ALA B CA 1
ATOM 3913 C C . ALA B 1 57 ? -16.97200 -20.92000 -19.13200 1.000 7.86673 57 ALA B C 1
ATOM 3914 O O . ALA B 1 57 ? -15.77400 -20.65200 -19.29300 1.000 8.24836 57 ALA B O 1
ATOM 3921 N N . LEU B 1 58 ? -17.68700 -21.59400 -20.03700 1.000 7.99570 58 LEU B N 1
ATOM 3922 C CA . LEU B 1 58 ? -17.11000 -21.99400 -21.31500 1.000 8.43259 58 LEU B CA 1
ATOM 3923 C C . LEU B 1 58 ? -16.70500 -20.77500 -22.13000 1.000 8.09308 58 LEU B C 1
ATOM 3924 O O . LEU B 1 58 ? -15.59900 -20.71700 -22.67700 1.000 8.62472 58 LEU B O 1
ATOM 3940 N N . MET B 1 59 ? -17.59300 -19.78500 -22.22100 1.000 8.01412 59 MET B N 1
ATOM 3941 C CA . MET B 1 59 ? -17.28800 -18.58100 -22.97800 1.000 8.29047 59 MET B CA 1
ATOM 3942 C C . MET B 1 59 ? -16.01400 -17.93200 -22.46200 1.000 8.21941 59 MET B C 1
ATOM 3943 O O . MET B 1 59 ? -15.13200 -17.57800 -23.25000 1.000 9.07477 59 MET B O 1
ATOM 3957 N N . ILE B 1 60 ? -15.89500 -17.75900 -21.14200 1.000 8.48260 60 ILE B N 1
ATOM 3958 C CA . ILE B 1 60 ? -14.70800 -17.11400 -20.59500 1.000 9.27480 60 ILE B CA 1
ATOM 3959 C C . ILE B 1 60 ? -13.46500 -17.94100 -20.89400 1.000 10.38809 60 ILE B C 1
ATOM 3960 O O . ILE B 1 60 ? -12.44000 -17.39800 -21.31400 1.000 11.90143 60 ILE B O 1
ATOM 3976 N N . ARG B 1 61 ? -13.54300 -19.27000 -20.72800 1.000 10.24860 61 ARG B N 1
ATOM 3977 C CA . ARG B 1 61 ? -12.36700 -20.12400 -20.89500 1.000 12.15672 61 ARG B CA 1
ATOM 3978 C C . ARG B 1 61 ? -11.95400 -20.33200 -22.34600 1.000 11.20397 61 ARG B C 1
ATOM 3979 O O . ARG B 1 61 ? -10.81200 -20.76000 -22.56800 1.000 13.28580 61 ARG B O 1
ATOM 4000 N N . GLU B 1 62 ? -12.86300 -20.13500 -23.31300 1.000 8.46944 62 GLU B N 1
ATOM 4001 C CA . GLU B 1 62 ? -12.56900 -20.34700 -24.72300 1.000 8.30889 62 GLU B CA 1
ATOM 4002 C C . GLU B 1 62 ? -12.39200 -19.05500 -25.50400 1.000 8.16677 62 GLU B C 1
ATOM 4003 O O . GLU B 1 62 ? -11.89300 -19.09900 -26.63700 1.000 9.14320 62 GLU B O 1
ATOM 4015 N N . CYS B 1 63 ? -12.80700 -17.92500 -24.94000 1.000 7.59828 63 CYS B N 1
ATOM 4016 C CA . CYS B 1 63 ? -12.83400 -16.65300 -25.65200 1.000 7.45089 63 CYS B CA 1
ATOM 4017 C C . CYS B 1 63 ? -11.91200 -15.63400 -24.97500 1.000 7.29298 63 CYS B C 1
ATOM 4018 O O . CYS B 1 63 ? -11.17900 -15.93500 -24.02400 1.000 7.87200 63 CYS B O 1
ATOM 4026 N N . SER B 1 64 ? -11.99700 -14.38300 -25.44600 1.000 6.87451 64 SER B N 1
ATOM 4027 C CA . SER B 1 64 ? -11.10600 -13.33900 -24.96000 1.000 6.85345 64 SER B CA 1
ATOM 4028 C C . SER B 1 64 ? -11.32900 -13.01900 -23.48900 1.000 6.40340 64 SER B C 1
ATOM 4029 O O . SER B 1 64 ? -10.44800 -12.42100 -22.85200 1.000 7.18770 64 SER B O 1
ATOM 4037 N N . GLY B 1 65 ? -12.51000 -13.35500 -22.96400 1.000 6.40603 65 GLY B N 1
ATOM 4038 C CA . GLY B 1 65 ? -12.92300 -13.01800 -21.62200 1.000 6.68238 65 GLY B CA 1
ATOM 4039 C C . GLY B 1 65 ? -13.57100 -11.65600 -21.50000 1.000 6.50078 65 GLY B C 1
ATOM 4040 O O . GLY B 1 65 ? -14.11300 -11.32600 -20.43900 1.000 7.15349 65 GLY B O 1
ATOM 4044 N N . ILE B 1 66 ? -13.51300 -10.84800 -22.55400 1.000 6.58763 66 ILE B N 1
ATOM 4045 C CA . ILE B 1 66 ? -14.13000 -9.51800 -22.55100 1.000 6.77450 66 ILE B CA 1
ATOM 4046 C C . ILE B 1 66 ? -15.54700 -9.73200 -23.07400 1.000 6.60606 66 ILE B C 1
ATOM 4047 O O . ILE B 1 66 ? -15.85400 -9.56500 -24.25800 1.000 7.68513 66 ILE B O 1
ATOM 4063 N N . VAL B 1 67 ? -16.42500 -10.16800 -22.16500 1.000 6.63764 67 VAL B N 1
ATOM 4064 C CA . VAL B 1 67 ? -17.76700 -10.60900 -22.52900 1.000 6.81661 67 VAL B CA 1
ATOM 4065 C C . VAL B 1 67 ? -18.67700 -9.39800 -22.64400 1.000 6.37708 67 VAL B C 1
ATOM 4066 O O . VAL B 1 67 ? -18.79300 -8.59500 -21.70800 1.000 7.47195 67 VAL B O 1
ATOM 4079 N N . CYS B 1 68 ? -19.32900 -9.26900 -23.79300 1.000 6.87451 68 CYS B N 1
ATOM 4080 C CA . CYS B 1 68 ? -20.19400 -8.14400 -24.09900 1.000 7.42194 68 CYS B CA 1
ATOM 4081 C C . CYS B 1 68 ? -21.65400 -8.56400 -24.06600 1.000 6.79818 68 CYS B C 1
ATOM 4082 O O . CYS B 1 68 ? -22.02000 -9.65600 -24.50300 1.000 8.45628 68 CYS B O 1
ATOM 4090 N N . LEU B 1 69 ? -22.48100 -7.68800 -23.52500 1.000 6.53763 69 LEU B N 1
ATOM 4091 C CA . LEU B 1 69 ? -23.92400 -7.86300 -23.45700 1.000 6.54552 69 LEU B CA 1
ATOM 4092 C C . LEU B 1 69 ? -24.56600 -6.93200 -24.48000 1.000 6.52973 69 LEU B C 1
ATOM 4093 O O . LEU B 1 69 ? -24.44100 -5.71100 -24.37200 1.000 7.17191 69 LEU B O 1
ATOM 4109 N N . CYS B 1 70 ? -25.24000 -7.50800 -25.46500 1.000 6.63237 70 CYS B N 1
ATOM 4110 C CA . CYS B 1 70 ? -25.83000 -6.76600 -26.57500 1.000 6.82977 70 CYS B CA 1
ATOM 4111 C C . CYS B 1 70 ? -27.30500 -6.54000 -26.26500 1.000 6.69028 70 CYS B C 1
ATOM 4112 O O . CYS B 1 70 ? -28.04400 -7.50100 -26.01100 1.000 7.41141 70 CYS B O 1
ATOM 4120 N N . LEU B 1 71 ? -27.70300 -5.26400 -26.24200 1.000 7.24824 71 LEU B N 1
ATOM 4121 C CA . LEU B 1 71 ? -29.01900 -4.82500 -25.80800 1.000 7.61144 71 LEU B CA 1
ATOM 4122 C C . LEU B 1 71 ? -29.68600 -3.99000 -26.89400 1.000 7.70092 71 LEU B C 1
ATOM 4123 O O . LEU B 1 71 ? -29.02200 -3.36400 -27.72500 1.000 8.45365 71 LEU B O 1
ATOM 4139 N N . THR B 1 72 ? -31.01500 -3.93900 -26.85300 1.000 7.94832 72 THR B N 1
ATOM 4140 C CA . THR B 1 72 ? -31.72500 -2.95800 -27.65500 1.000 8.51155 72 THR B CA 1
ATOM 4141 C C . THR B 1 72 ? -31.47300 -1.54800 -27.11100 1.000 8.72210 72 THR B C 1
ATOM 4142 O O . THR B 1 72 ? -31.10800 -1.34900 -25.94800 1.000 8.90370 72 THR B O 1
ATOM 4153 N N . GLU B 1 73 ? -31.70500 -0.54800 -27.96400 1.000 9.60641 73 GLU B N 1
ATOM 4154 C CA . GLU B 1 73 ? -31.64300 0.83700 -27.49800 1.000 10.40125 73 GLU B CA 1
ATOM 4155 C C . GLU B 1 73 ? -32.59700 1.06300 -26.32800 1.000 10.04857 73 GLU B C 1
ATOM 4156 O O . GLU B 1 73 ? -32.24900 1.74100 -25.35200 1.000 10.28281 73 GLU B O 1
ATOM 4168 N N . ALA B 1 74 ? -33.81700 0.52100 -26.42000 1.000 10.38282 74 ALA B N 1
ATOM 4169 C CA . ALA B 1 74 ? -34.79300 0.71100 -25.35200 1.000 10.36440 74 ALA B CA 1
ATOM 4170 C C . ALA B 1 74 ? -34.31400 0.11000 -24.03700 1.000 9.51956 74 ALA B C 1
ATOM 4171 O O . ALA B 1 74 ? -34.51500 0.70300 -22.96900 1.000 9.79328 74 ALA B O 1
ATOM 4178 N N . GLN B 1 75 ? -33.70500 -1.07700 -24.08200 1.000 8.84580 75 GLN B N 1
ATOM 4179 C CA . GLN B 1 75 ? -33.25100 -1.70000 -22.84200 1.000 8.59577 75 GLN B CA 1
ATOM 4180 C C . GLN B 1 75 ? -32.07100 -0.94000 -22.24600 1.000 8.46680 75 GLN B C 1
ATOM 4181 O O . GLN B 1 75 ? -32.00400 -0.73600 -21.02800 1.000 9.20374 75 GLN B O 1
ATOM 4195 N N . ALA B 1 76 ? -31.12800 -0.50300 -23.08100 1.000 8.93002 76 ALA B N 1
ATOM 4196 C CA . ALA B 1 76 ? -30.02500 0.30900 -22.57400 1.000 9.48008 76 ALA B CA 1
ATOM 4197 C C . ALA B 1 76 ? -30.53200 1.61700 -21.97500 1.000 9.89329 76 ALA B C 1
ATOM 4198 O O . ALA B 1 76 ? -30.00900 2.08500 -20.95600 1.000 10.02225 76 ALA B O 1
ATOM 4205 N N . ASP B 1 77 ? -31.56900 2.20900 -22.58200 1.000 10.47231 77 ASP B N 1
ATOM 4206 C CA . ASP B 1 77 ? -32.17400 3.41900 -22.02800 1.000 11.73299 77 ASP B CA 1
ATOM 4207 C C . ASP B 1 77 ? -32.81300 3.14200 -20.66800 1.000 11.41453 77 ASP B C 1
ATOM 4208 O O . ASP B 1 77 ? -32.75300 3.97600 -19.76300 1.000 11.47769 77 ASP B O 1
ATOM 4217 N N . ARG B 1 78 ? -33.45800 1.97900 -20.52000 1.000 11.64350 78 ARG B N 1
ATOM 4218 C CA . ARG B 1 78 ? -34.06000 1.62100 -19.23700 1.000 12.44360 78 ARG B CA 1
ATOM 4219 C C . ARG B 1 78 ? -33.01900 1.65000 -18.12600 1.000 11.74615 78 ARG B C 1
ATOM 4220 O O . ARG B 1 78 ? -33.31300 2.04300 -16.98800 1.000 12.28832 78 ARG B O 1
ATOM 4241 N N . LEU B 1 79 ? -31.78300 1.27600 -18.45300 1.000 10.94342 79 LEU B N 1
ATOM 4242 C CA . LEU B 1 79 ? -30.69400 1.20800 -17.49200 1.000 10.62759 79 LEU B CA 1
ATOM 4243 C C . LEU B 1 79 ? -29.99300 2.55100 -17.32700 1.000 11.02764 79 LEU B C 1
ATOM 4244 O O . LEU B 1 79 ? -29.04700 2.64600 -16.53800 1.000 11.88564 79 LEU B O 1
ATOM 4260 N N . ALA B 1 80 ? -30.42100 3.57400 -18.07300 1.000 11.03290 80 ALA B N 1
ATOM 4261 C CA . ALA B 1 80 ? -29.77000 4.88500 -18.07200 1.000 11.72772 80 ALA B CA 1
ATOM 4262 C C . ALA B 1 80 ? -28.30900 4.78800 -18.50600 1.000 12.10145 80 ALA B C 1
ATOM 4263 O O . ALA B 1 80 ? -27.46100 5.56300 -18.05400 1.000 13.30949 80 ALA B O 1
ATOM 4270 N N . LEU B 1 81 ? -27.99300 3.85300 -19.39700 1.000 12.09882 81 LEU B N 1
ATOM 4271 C CA . LEU B 1 81 ? -26.64400 3.79800 -19.93200 1.000 12.66994 81 LEU B CA 1
ATOM 4272 C C . LEU B 1 81 ? -26.42600 5.00900 -20.83300 1.000 13.63058 81 LEU B C 1
ATOM 4273 O O . LEU B 1 81 ? -27.37400 5.51900 -21.44300 1.000 14.29119 81 LEU B O 1
ATOM 4289 N N . PRO B 1 82 ? -25.19700 5.50600 -20.91800 1.000 15.60713 82 PRO B N 1
ATOM 4290 C CA . PRO B 1 82 ? -24.92200 6.64500 -21.79300 1.000 17.75739 82 PRO B CA 1
ATOM 4291 C C . PRO B 1 82 ? -25.39700 6.36400 -23.20600 1.000 20.12347 82 PRO B C 1
ATOM 4292 O O . PRO B 1 82 ? -25.33700 5.21500 -23.67700 1.000 20.17610 82 PRO B O 1
ATOM 4303 N N . PRO B 1 83 ? -25.92100 7.38300 -23.90400 1.000 22.67114 83 PRO B N 1
ATOM 4304 C CA . PRO B 1 83 ? -26.48700 7.17500 -25.24500 1.000 24.43714 83 PRO B CA 1
ATOM 4305 C C . PRO B 1 83 ? -25.45400 6.75200 -26.28600 1.000 25.43200 83 PRO B C 1
ATOM 4306 O O . PRO B 1 83 ? -24.25900 6.98600 -26.09400 1.000 26.32947 83 PRO B O 1
ATOM 4317 N N . THR B 1 97 ? -15.24900 3.35200 -22.12600 1.000 30.00000 97 THR B N 1
ATOM 4318 C CA . THR B 1 97 ? -15.90700 2.05100 -22.08100 1.000 30.00000 97 THR B CA 1
ATOM 4319 C C . THR B 1 97 ? -16.92800 1.98900 -20.95000 1.000 30.00000 97 THR B C 1
ATOM 4320 O O . THR B 1 97 ? -16.61600 1.96600 -19.76300 1.000 30.00000 97 THR B O 1
ATOM 4330 N N . VAL B 1 98 ? -18.08500 1.65400 -21.21400 1.000 13.78060 98 VAL B N 1
ATOM 4331 C CA . VAL B 1 98 ? -19.17800 1.36800 -20.30200 1.000 12.55940 98 VAL B CA 1
ATOM 4332 C C . VAL B 1 98 ? -19.06800 -0.05800 -19.75400 1.000 10.99079 98 VAL B C 1
ATOM 4333 O O . VAL B 1 98 ? -18.94600 -1.01400 -20.50600 1.000 10.26702 98 VAL B O 1
ATOM 4345 N N . SER B 1 99 ? -19.10000 -0.19300 -18.43100 1.000 11.05922 99 SER B N 1
ATOM 4346 C CA . SER B 1 99 ? -19.12200 -1.50300 -17.79100 1.000 10.62496 99 SER B CA 1
ATOM 4347 C C . SER B 1 99 ? -20.06300 -1.47100 -16.59400 1.000 10.49600 99 SER B C 1
ATOM 4348 O O . SER B 1 99 ? -20.27500 -0.41700 -15.98300 1.000 12.25673 99 SER B O 1
ATOM 4356 N N . ILE B 1 100 ? -20.60400 -2.64800 -16.24600 1.000 9.72748 100 ILE B N 1
ATOM 4357 C CA . ILE B 1 100 ? -21.67500 -2.76000 -15.26500 1.000 9.58273 100 ILE B CA 1
ATOM 4358 C C . ILE B 1 100 ? -21.48300 -3.98800 -14.38600 1.000 9.46429 100 ILE B C 1
ATOM 4359 O O . ILE B 1 100 ? -20.83300 -4.96800 -14.76900 1.000 9.39850 100 ILE B O 1
ATOM 4375 N N . GLU B 1 101 ? -22.10900 -3.92300 -13.21400 1.000 9.62747 101 GLU B N 1
ATOM 4376 C CA . GLU B 1 101 ? -22.13300 -4.98700 -12.22700 1.000 9.79854 101 GLU B CA 1
ATOM 4377 C C . GLU B 1 101 ? -23.51000 -4.99700 -11.59000 1.000 9.46429 101 GLU B C 1
ATOM 4378 O O . GLU B 1 101 ? -24.07800 -3.93500 -11.33800 1.000 10.49336 101 GLU B O 1
ATOM 4390 N N . ALA B 1 102 ? -24.04300 -6.17900 -11.29700 1.000 9.13794 102 ALA B N 1
ATOM 4391 C CA . ALA B 1 102 ? -25.24800 -6.22700 -10.48400 1.000 9.51693 102 ALA B CA 1
ATOM 4392 C C . ALA B 1 102 ? -24.92400 -5.69000 -9.09700 1.000 10.72497 102 ALA B C 1
ATOM 4393 O O . ALA B 1 102 ? -23.89200 -6.02400 -8.51100 1.000 11.56718 102 ALA B O 1
ATOM 4400 N N . LYS B 1 103 ? -25.82100 -4.86700 -8.55800 1.000 12.05408 103 LYS B N 1
ATOM 4401 C CA . LYS B 1 103 ? -25.64300 -4.37600 -7.19600 1.000 15.05180 103 LYS B CA 1
ATOM 4402 C C . LYS B 1 103 ? -25.84300 -5.49200 -6.17500 1.000 15.01496 103 LYS B C 1
ATOM 4403 O O . LYS B 1 103 ? -25.14600 -5.53800 -5.15100 1.000 16.55462 103 LYS B O 1
ATOM 4422 N N . HIS B 1 104 ? -26.76800 -6.40900 -6.44200 1.000 14.06221 104 HIS B N 1
ATOM 4423 C CA . HIS B 1 104 ? -27.12400 -7.47100 -5.51200 1.000 14.47016 104 HIS B CA 1
ATOM 4424 C C . HIS B 1 104 ? -26.97900 -8.83200 -6.17600 1.000 12.90155 104 HIS B C 1
ATOM 4425 O O . HIS B 1 104 ? -27.09100 -8.95800 -7.39700 1.000 13.07262 104 HIS B O 1
ATOM 4439 N N . GLY B 1 105 ? -26.73000 -9.85300 -5.35900 1.000 11.82247 105 GLY B N 1
ATOM 4440 C CA . GLY B 1 105 ? -26.67600 -11.21300 -5.84700 1.000 11.66456 105 GLY B CA 1
ATOM 4441 C C . GLY B 1 105 ? -25.32300 -11.70100 -6.28700 1.000 10.59338 105 GLY B C 1
ATOM 4442 O O . GLY B 1 105 ? -25.24100 -12.81800 -6.81000 1.000 11.46716 105 GLY B O 1
ATOM 4446 N N . VAL B 1 106 ? -24.26400 -10.92500 -6.05300 1.000 9.74591 106 VAL B N 1
ATOM 4447 C CA . VAL B 1 106 ? -22.91800 -11.26900 -6.48800 1.000 9.06161 106 VAL B CA 1
ATOM 4448 C C . VAL B 1 106 ? -21.95800 -11.15700 -5.30300 1.000 9.30901 106 VAL B C 1
ATOM 4449 O O . VAL B 1 106 ? -22.32000 -10.69600 -4.21900 1.000 10.78024 106 VAL B O 1
ATOM 4462 N N . THR B 1 107 ? -20.71500 -11.62700 -5.51200 1.000 8.90896 107 THR B N 1
ATOM 4463 C CA . THR B 1 107 ? -19.62400 -11.36200 -4.58300 1.000 9.36428 107 THR B CA 1
ATOM 4464 C C . THR B 1 107 ? -18.69300 -10.38900 -5.27500 1.000 9.51956 107 THR B C 1
ATOM 4465 O O . THR B 1 107 ? -18.97000 -9.17300 -5.28500 1.000 10.78814 107 THR B O 1
ATOM 4476 N N . THR B 1 108 ? -17.61000 -10.84700 -5.91300 1.000 8.75631 108 THR B N 1
ATOM 4477 C CA . THR B 1 108 ? -16.61800 -9.96700 -6.52700 1.000 8.81948 108 THR B CA 1
ATOM 4478 C C . THR B 1 108 ? -16.95600 -9.59200 -7.97100 1.000 8.54313 108 THR B C 1
ATOM 4479 O O . THR B 1 108 ? -16.22500 -8.81200 -8.58300 1.000 9.96172 108 THR B O 1
ATOM 4490 N N . GLY B 1 109 ? -18.02200 -10.13900 -8.54200 1.000 7.75093 109 GLY B N 1
ATOM 4491 C CA . GLY B 1 109 ? -18.51800 -9.72000 -9.84500 1.000 7.79567 109 GLY B CA 1
ATOM 4492 C C . GLY B 1 109 ? -17.94100 -10.44400 -11.04400 1.000 8.10360 109 GLY B C 1
ATOM 4493 O O . GLY B 1 109 ? -18.56400 -10.44600 -12.11100 1.000 10.52231 109 GLY B O 1
ATOM 4497 N N . VAL B 1 110 ? -16.77900 -11.05300 -10.90200 1.000 7.85621 110 VAL B N 1
ATOM 4498 C CA . VAL B 1 110 ? -16.02800 -11.54100 -12.05000 1.000 7.68776 110 VAL B CA 1
ATOM 4499 C C . VAL B 1 110 ? -16.24700 -13.01600 -12.35700 1.000 6.64817 110 VAL B C 1
ATOM 4500 O O . VAL B 1 110 ? -16.00100 -13.43600 -13.49900 1.000 6.81661 110 VAL B O 1
ATOM 4513 N N . SER B 1 111 ? -16.74800 -13.80200 -11.40300 1.000 6.93504 111 SER B N 1
ATOM 4514 C CA . SER B 1 111 ? -16.96200 -15.21900 -11.66000 1.000 6.94294 111 SER B CA 1
ATOM 4515 C C . SER B 1 111 ? -17.99000 -15.42400 -12.76900 1.000 6.73765 111 SER B C 1
ATOM 4516 O O . SER B 1 111 ? -18.80500 -14.55200 -13.06800 1.000 7.00874 111 SER B O 1
ATOM 4524 N N . ALA B 1 112 ? -17.97600 -16.62400 -13.35600 1.000 7.10348 112 ALA B N 1
ATOM 4525 C CA . ALA B 1 112 ? -18.97000 -16.94000 -14.37800 1.000 7.33772 112 ALA B CA 1
ATOM 4526 C C . ALA B 1 112 ? -20.38600 -16.71200 -13.85400 1.000 7.32983 112 ALA B C 1
ATOM 4527 O O . ALA B 1 112 ? -21.22100 -16.09400 -14.52400 1.000 7.88252 112 ALA B O 1
ATOM 4534 N N . GLN B 1 113 ? -20.67700 -17.20300 -12.64900 1.000 7.70619 113 GLN B N 1
ATOM 4535 C CA . GLN B 1 113 ? -22.01300 -17.02700 -12.09200 1.000 8.74579 113 GLN B CA 1
ATOM 4536 C C . GLN B 1 113 ? -22.33800 -15.55600 -11.87600 1.000 7.85884 113 GLN B C 1
ATOM 4537 O O . GLN B 1 113 ? -23.45900 -15.12100 -12.16200 1.000 8.42206 113 GLN B O 1
ATOM 4551 N N . ASP B 1 114 ? -21.39000 -14.78100 -11.35200 1.000 7.15349 114 ASP B N 1
ATOM 4552 C CA . ASP B 1 114 ? -21.67400 -13.37400 -11.10200 1.000 6.97452 114 ASP B CA 1
ATOM 4553 C C . ASP B 1 114 ? -21.89700 -12.61300 -12.40600 1.000 6.83240 114 ASP B C 1
ATOM 4554 O O . ASP B 1 114 ? -22.76200 -11.73600 -12.46700 1.000 6.93241 114 ASP B O 1
ATOM 4563 N N . ARG B 1 115 ? -21.13500 -12.92300 -13.46300 1.000 6.63501 115 ARG B N 1
ATOM 4564 C CA . ARG B 1 115 ? -21.38600 -12.25100 -14.73700 1.000 6.44814 115 ARG B CA 1
ATOM 4565 C C . ARG B 1 115 ? -22.77800 -12.58700 -15.25200 1.000 6.51920 115 ARG B C 1
ATOM 4566 O O . ARG B 1 115 ? -23.47700 -11.70700 -15.75900 1.000 7.04032 115 ARG B O 1
ATOM 4587 N N . VAL B 1 116 ? -23.20700 -13.85000 -15.12200 1.000 6.81397 116 VAL B N 1
ATOM 4588 C CA . VAL B 1 116 ? -24.57000 -14.21000 -15.52000 1.000 7.12980 116 VAL B CA 1
ATOM 4589 C C . VAL B 1 116 ? -25.59600 -13.41300 -14.72000 1.000 7.28772 116 VAL B C 1
ATOM 4590 O O . VAL B 1 116 ? -26.57400 -12.90500 -15.27900 1.000 7.44826 116 VAL B O 1
ATOM 4603 N N . THR B 1 117 ? -25.39800 -13.28900 -13.40600 1.000 7.39299 117 THR B N 1
ATOM 4604 C CA . THR B 1 117 ? -26.31600 -12.49000 -12.59500 1.000 7.62723 117 THR B CA 1
ATOM 4605 C C . THR B 1 117 ? -26.38700 -11.04800 -13.09000 1.000 7.39299 117 THR B C 1
ATOM 4606 O O . THR B 1 117 ? -27.47900 -10.48000 -13.24000 1.000 7.92727 117 THR B O 1
ATOM 4617 N N . THR B 1 118 ? -25.23000 -10.43300 -13.34500 1.000 7.37983 118 THR B N 1
ATOM 4618 C CA . THR B 1 118 ? -25.21300 -9.07400 -13.87900 1.000 7.31667 118 THR B CA 1
ATOM 4619 C C . THR B 1 118 ? -25.97000 -8.99200 -15.19800 1.000 6.92451 118 THR B C 1
ATOM 4620 O O . THR B 1 118 ? -26.74900 -8.06000 -15.42000 1.000 7.40352 118 THR B O 1
ATOM 4631 N N . ILE B 1 119 ? -25.74400 -9.96300 -16.08100 1.000 6.64817 119 ILE B N 1
ATOM 4632 C CA . ILE B 1 119 ? -26.37100 -9.99100 -17.39800 1.000 6.95873 119 ILE B CA 1
ATOM 4633 C C . ILE B 1 119 ? -27.88500 -10.12500 -17.28500 1.000 7.17191 119 ILE B C 1
ATOM 4634 O O . ILE B 1 119 ? -28.63100 -9.39300 -17.93800 1.000 7.89832 119 ILE B O 1
ATOM 4650 N N . LYS B 1 120 ? -28.35900 -11.06200 -16.46600 1.000 7.61144 120 LYS B N 1
ATOM 4651 C CA . LYS B 1 120 ? -29.80000 -11.24400 -16.30900 1.000 8.22467 120 LYS B CA 1
ATOM 4652 C C . LYS B 1 120 ? -30.43600 -10.00500 -15.69200 1.000 8.26941 120 LYS B C 1
ATOM 4653 O O . LYS B 1 120 ? -31.54500 -9.59800 -16.07800 1.000 9.18794 120 LYS B O 1
ATOM 4672 N N . THR B 1 121 ? -29.75500 -9.40800 -14.70800 1.000 8.14308 121 THR B N 1
ATOM 4673 C CA . THR B 1 121 ? -30.25500 -8.20300 -14.05800 1.000 9.18005 121 THR B CA 1
ATOM 4674 C C . THR B 1 121 ? -30.36700 -7.06300 -15.06200 1.000 8.79316 121 THR B C 1
ATOM 4675 O O . THR B 1 121 ? -31.37000 -6.34400 -15.09600 1.000 10.02225 121 THR B O 1
ATOM 4686 N N . ALA B 1 122 ? -29.33600 -6.88500 -15.88900 1.000 8.12992 122 ALA B N 1
ATOM 4687 C CA . ALA B 1 122 ? -29.30100 -5.78500 -16.84600 1.000 7.87726 122 ALA B CA 1
ATOM 4688 C C . ALA B 1 122 ? -30.31300 -5.97000 -17.96600 1.000 8.20625 122 ALA B C 1
ATOM 4689 O O . ALA B 1 122 ? -30.87000 -4.98500 -18.46600 1.000 9.24321 122 ALA B O 1
ATOM 4696 N N . ALA B 1 123 ? -30.52200 -7.20800 -18.41200 1.000 8.09044 123 ALA B N 1
ATOM 4697 C CA . ALA B 1 123 ? -31.37600 -7.47600 -19.55900 1.000 7.96938 123 ALA B CA 1
ATOM 4698 C C . ALA B 1 123 ? -32.84700 -7.60500 -19.18200 1.000 8.59840 123 ALA B C 1
ATOM 4699 O O . ALA B 1 123 ? -33.70700 -7.63700 -20.07100 1.000 9.40113 123 ALA B O 1
ATOM 4706 N N . ASN B 1 124 ? -33.15400 -7.67200 -17.89900 1.000 9.39323 124 ASN B N 1
ATOM 4707 C CA . ASN B 1 124 ? -34.52100 -7.84900 -17.45100 1.000 10.44599 124 ASN B CA 1
ATOM 4708 C C . ASN B 1 124 ? -35.36000 -6.66700 -17.91500 1.000 10.44336 124 ASN B C 1
ATOM 4709 O O . ASN B 1 124 ? -35.01000 -5.52200 -17.62200 1.000 9.88013 124 ASN B O 1
ATOM 4720 N N . PRO B 1 125 ? -36.47300 -6.89200 -18.61700 1.000 12.23041 125 PRO B N 1
ATOM 4721 C CA . PRO B 1 125 ? -37.27600 -5.74900 -19.07600 1.000 12.98840 125 PRO B CA 1
ATOM 4722 C C . PRO B 1 125 ? -37.87500 -4.92900 -17.95100 1.000 12.18830 125 PRO B C 1
ATOM 4723 O O . PRO B 1 125 ? -38.37800 -3.83800 -18.22800 1.000 13.44635 125 PRO B O 1
ATOM 4734 N N . GLN B 1 126 ? -37.85100 -5.42700 -16.71600 1.000 11.44348 126 GLN B N 1
ATOM 4735 C CA . GLN B 1 126 ? -38.28400 -4.70900 -15.52700 1.000 12.21462 126 GLN B CA 1
ATOM 4736 C C . GLN B 1 126 ? -37.13200 -3.98400 -14.82600 1.000 12.11987 126 GLN B C 1
ATOM 4737 O O . GLN B 1 126 ? -37.34100 -3.40300 -13.75800 1.000 13.21211 126 GLN B O 1
ATOM 4751 N N . ALA B 1 127 ? -35.93400 -3.99300 -15.40400 1.000 11.03553 127 ALA B N 1
ATOM 4752 C CA . ALA B 1 127 ? -34.77200 -3.41500 -14.74900 1.000 11.03817 127 ALA B CA 1
ATOM 4753 C C . ALA B 1 127 ? -34.92600 -1.91300 -14.52600 1.000 12.16725 127 ALA B C 1
ATOM 4754 O O . ALA B 1 127 ? -35.59100 -1.20300 -15.28600 1.000 13.37529 127 ALA B O 1
ATOM 4761 N N . LYS B 1 128 ? -34.25600 -1.43800 -13.47400 1.000 13.38055 128 LYS B N 1
ATOM 4762 C CA . LYS B 1 128 ? -34.11500 -0.04700 -13.08000 1.000 14.74914 128 LYS B CA 1
ATOM 4763 C C . LYS B 1 128 ? -32.62600 0.28800 -13.03300 1.000 12.96734 128 LYS B C 1
ATOM 4764 O O . LYS B 1 128 ? -31.80900 -0.58900 -12.73600 1.000 11.96196 128 LYS B O 1
ATOM 4783 N N . PRO B 1 129 ? -32.23600 1.54200 -13.29300 1.000 13.06209 129 PRO B N 1
ATOM 4784 C CA . PRO B 1 129 ? -30.79900 1.87200 -13.23800 1.000 13.18053 129 PRO B CA 1
ATOM 4785 C C . PRO B 1 129 ? -30.13000 1.49100 -11.93100 1.000 12.92523 129 PRO B C 1
ATOM 4786 O O . PRO B 1 129 ? -28.97600 1.04500 -11.93800 1.000 12.90944 129 PRO B O 1
ATOM 4797 N N . GLU B 1 130 ? -30.82400 1.65300 -10.80600 1.000 13.80429 130 GLU B N 1
ATOM 4798 C CA . GLU B 1 130 ? -30.23900 1.36900 -9.50500 1.000 14.98074 130 GLU B CA 1
ATOM 4799 C C . GLU B 1 130 ? -29.97200 -0.11300 -9.28900 1.000 13.77007 130 GLU B C 1
ATOM 4800 O O . GLU B 1 130 ? -29.34600 -0.46500 -8.28500 1.000 14.97811 130 GLU B O 1
ATOM 4812 N N . ASP B 1 131 ? -30.42700 -0.98800 -10.19100 1.000 12.23831 131 ASP B N 1
ATOM 4813 C CA . ASP B 1 131 ? -30.10300 -2.40400 -10.07200 1.000 11.58297 131 ASP B CA 1
ATOM 4814 C C . ASP B 1 131 ? -28.63800 -2.69400 -10.40100 1.000 10.65654 131 ASP B C 1
ATOM 4815 O O . ASP B 1 131 ? -28.15500 -3.80100 -10.11400 1.000 11.08554 131 ASP B O 1
ATOM 4824 N N . LEU B 1 132 ? -27.94100 -1.74000 -11.01900 1.000 10.54337 132 LEU B N 1
ATOM 4825 C CA . LEU B 1 132 ? -26.57600 -1.92500 -11.47500 1.000 10.69076 132 LEU B CA 1
ATOM 4826 C C . LEU B 1 132 ? -25.66100 -0.87900 -10.86100 1.000 11.76720 132 LEU B C 1
ATOM 4827 O O . LEU B 1 132 ? -26.06500 0.25700 -10.59900 1.000 13.98589 132 LEU B O 1
ATOM 4843 N N . ALA B 1 133 ? -24.41900 -1.27900 -10.64200 1.000 11.96196 133 ALA B N 1
ATOM 4844 C CA . ALA B 1 133 ? -23.32300 -0.37300 -10.34700 1.000 13.35686 133 ALA B CA 1
ATOM 4845 C C . ALA B 1 133 ? -22.45400 -0.23100 -11.59100 1.000 14.06484 133 ALA B C 1
ATOM 4846 O O . ALA B 1 133 ? -22.42800 -1.10200 -12.46600 1.000 13.30949 133 ALA B O 1
ATOM 4853 N N . ARG B 1 134 ? -21.75000 0.89500 -11.65800 1.000 15.78347 134 ARG B N 1
ATOM 4854 C CA . ARG B 1 134 ? -20.76400 1.17700 -12.69300 1.000 18.03111 134 ARG B CA 1
ATOM 4855 C C . ARG B 1 134 ? -19.51200 1.64100 -11.95700 1.000 18.36799 134 ARG B C 1
ATOM 4856 O O . ARG B 1 134 ? -19.61700 2.47200 -11.03900 1.000 19.76290 134 ARG B O 1
ATOM 4877 N N . PRO B 1 135 ? -18.31100 1.14700 -12.31400 1.000 17.71791 135 PRO B N 1
ATOM 4878 C CA . PRO B 1 135 ? -17.99200 0.17600 -13.36900 1.000 16.98362 135 PRO B CA 1
ATOM 4879 C C . PRO B 1 135 ? -18.25400 -1.25100 -12.90700 1.000 15.85453 135 PRO B C 1
ATOM 4880 O O . PRO B 1 135 ? -18.79100 -1.46100 -11.82200 1.000 16.85992 135 PRO B O 1
ATOM 4891 N N . GLY B 1 136 ? -17.87800 -2.20900 -13.74000 1.000 14.07537 136 GLY B N 1
ATOM 4892 C CA . GLY B 1 136 ? -18.02000 -3.60400 -13.40300 1.000 13.11736 136 GLY B CA 1
ATOM 4893 C C . GLY B 1 136 ? -17.30700 -4.45900 -14.42200 1.000 12.49887 136 GLY B C 1
ATOM 4894 O O . GLY B 1 136 ? -16.43900 -3.97900 -15.16200 1.000 13.98852 136 GLY B O 1
ATOM 4898 N N . HIS B 1 137 ? -17.72100 -5.72900 -14.48000 1.000 11.50138 137 HIS B N 1
ATOM 4899 C CA . HIS B 1 137 ? -17.03700 -6.71000 -15.30600 1.000 10.59074 137 HIS B CA 1
ATOM 4900 C C . HIS B 1 137 ? -17.81000 -7.17400 -16.53100 1.000 10.83814 137 HIS B C 1
ATOM 4901 O O . HIS B 1 137 ? -17.33600 -8.06500 -17.22100 1.000 11.65666 137 HIS B O 1
ATOM 4916 N N . VAL B 1 138 ? -18.96900 -6.61300 -16.82400 1.000 9.34323 138 VAL B N 1
ATOM 4917 C CA . VAL B 1 138 ? -19.72700 -6.93100 -18.03300 1.000 8.45628 138 VAL B CA 1
ATOM 4918 C C . VAL B 1 138 ? -19.80300 -5.65900 -18.87300 1.000 7.76146 138 VAL B C 1
ATOM 4919 O O . VAL B 1 138 ? -19.96400 -4.57000 -18.32100 1.000 7.97727 138 VAL B O 1
ATOM 4932 N N . PHE B 1 139 ? -19.68600 -5.78900 -20.20200 1.000 7.26140 139 PHE B N 1
ATOM 4933 C CA . PHE B 1 139 ? -19.56500 -4.63900 -21.10100 1.000 6.89820 139 PHE B CA 1
ATOM 4934 C C . PHE B 1 139 ? -20.78700 -4.53900 -22.00200 1.000 6.77186 139 PHE B C 1
ATOM 4935 O O . PHE B 1 139 ? -20.89900 -5.29700 -22.97900 1.000 7.24297 139 PHE B O 1
ATOM 4952 N N . PRO B 1 140 ? -21.74500 -3.65700 -21.70000 1.000 6.96662 140 PRO B N 1
ATOM 4953 C CA . PRO B 1 140 ? -22.96500 -3.58100 -22.51200 1.000 7.41668 140 PRO B CA 1
ATOM 4954 C C . PRO B 1 140 ? -22.75500 -2.72800 -23.75300 1.000 7.90621 140 PRO B C 1
ATOM 4955 O O . PRO B 1 140 ? -22.02000 -1.73800 -23.73900 1.000 8.78790 140 PRO B O 1
ATOM 4966 N N . LEU B 1 141 ? -23.44600 -3.11000 -24.82500 1.000 8.16940 141 LEU B N 1
ATOM 4967 C CA . LEU B 1 141 ? -23.39500 -2.44300 -26.11900 1.000 9.08793 141 LEU B CA 1
ATOM 4968 C C . LEU B 1 141 ? -24.81300 -2.29300 -26.65100 1.000 8.81158 141 LEU B C 1
ATOM 4969 O O . LEU B 1 141 ? -25.63500 -3.19900 -26.49800 1.000 9.54325 141 LEU B O 1
ATOM 4985 N N . ARG B 1 142 ? -25.08800 -1.14700 -27.28400 1.000 9.54062 142 ARG B N 1
ATOM 4986 C CA . ARG B 1 142 ? -26.39800 -0.84400 -27.85600 1.000 9.69064 142 ARG B CA 1
ATOM 4987 C C . ARG B 1 142 ? -26.42700 -1.24100 -29.32800 1.000 9.36691 142 ARG B C 1
ATOM 4988 O O . ARG B 1 142 ? -25.61400 -0.75000 -30.11200 1.000 10.69339 142 ARG B O 1
ATOM 5009 N N . ALA B 1 143 ? -27.38700 -2.08100 -29.71500 1.000 9.20637 143 ALA B N 1
ATOM 5010 C CA . ALA B 1 143 ? -27.62100 -2.37700 -31.12000 1.000 9.70906 143 ALA B CA 1
ATOM 5011 C C . ALA B 1 143 ? -28.37800 -1.23600 -31.78500 1.000 10.07752 143 ALA B C 1
ATOM 5012 O O . ALA B 1 143 ? -29.34900 -0.70500 -31.23100 1.000 11.43821 143 ALA B O 1
ATOM 5019 N N . ARG B 1 144 ? -27.94800 -0.87200 -32.99100 1.000 10.31176 144 ARG B N 1
ATOM 5020 C CA . ARG B 1 144 ? -28.62900 0.17400 -33.74000 1.000 11.56981 144 ARG B CA 1
ATOM 5021 C C . ARG B 1 144 ? -30.02400 -0.27100 -34.15700 1.000 10.36966 144 ARG B C 1
ATOM 5022 O O . ARG B 1 144 ? -30.25000 -1.43500 -34.50500 1.000 9.86960 144 ARG B O 1
ATOM 5043 N N . ALA B 1 145 ? -30.95900 0.68100 -34.15800 1.000 10.74603 145 ALA B N 1
ATOM 5044 C CA . ALA B 1 145 ? -32.27200 0.45100 -34.74700 1.000 11.13291 145 ALA B CA 1
ATOM 5045 C C . ALA B 1 145 ? -32.10000 -0.03300 -36.18100 1.000 10.44336 145 ALA B C 1
ATOM 5046 O O . ALA B 1 145 ? -31.31100 0.52500 -36.94700 1.000 11.38821 145 ALA B O 1
ATOM 5053 N N . GLY B 1 146 ? -32.84000 -1.07100 -36.54400 1.000 10.24597 146 GLY B N 1
ATOM 5054 C CA . GLY B 1 146 ? -32.71100 -1.69500 -37.84400 1.000 10.17227 146 GLY B CA 1
ATOM 5055 C C . GLY B 1 146 ? -31.79600 -2.90100 -37.86300 1.000 9.54062 146 GLY B C 1
ATOM 5056 O O . GLY B 1 146 ? -31.78300 -3.64600 -38.85700 1.000 9.72485 146 GLY B O 1
ATOM 5060 N N . GLY B 1 147 ? -31.02700 -3.10500 -36.79900 1.000 9.14320 147 GLY B N 1
ATOM 5061 C CA . GLY B 1 147 ? -30.18100 -4.28000 -36.73000 1.000 8.95634 147 GLY B CA 1
ATOM 5062 C C . GLY B 1 147 ? -29.19200 -4.33200 -37.87700 1.000 8.74315 147 GLY B C 1
ATOM 5063 O O . GLY B 1 147 ? -28.62100 -3.31900 -38.28900 1.000 8.81685 147 GLY B O 1
ATOM 5067 N N . VAL B 1 148 ? -28.97700 -5.54100 -38.40000 1.000 8.40101 148 VAL B N 1
ATOM 5068 C CA . VAL B 1 148 ? -27.96900 -5.75000 -39.43600 1.000 8.75368 148 VAL B CA 1
ATOM 5069 C C . VAL B 1 148 ? -28.32400 -5.06400 -40.74400 1.000 8.49839 148 VAL B C 1
ATOM 5070 O O . VAL B 1 148 ? -27.45000 -4.91900 -41.60400 1.000 9.23005 148 VAL B O 1
ATOM 5083 N N . LEU B 1 149 ? -29.58100 -4.64100 -40.91400 1.000 8.65104 149 LEU B N 1
ATOM 5084 C CA . LEU B 1 149 ? -29.99300 -3.87000 -42.08100 1.000 8.67209 149 LEU B CA 1
ATOM 5085 C C . LEU B 1 149 ? -29.59400 -2.40100 -41.98100 1.000 8.94318 149 LEU B C 1
ATOM 5086 O O . LEU B 1 149 ? -29.62800 -1.69000 -42.99200 1.000 9.57746 149 LEU B O 1
ATOM 5102 N N . ALA B 1 150 ? -29.21200 -1.93700 -40.79600 1.000 9.10372 150 ALA B N 1
ATOM 5103 C CA . ALA B 1 150 ? -28.68100 -0.59800 -40.59700 1.000 9.64853 150 ALA B CA 1
ATOM 5104 C C . ALA B 1 150 ? -27.18100 -0.58800 -40.37600 1.000 9.61694 150 ALA B C 1
ATOM 5105 O O . ALA B 1 150 ? -26.50500 0.33300 -40.84900 1.000 10.16174 150 ALA B O 1
ATOM 5112 N N . ARG B 1 151 ? -26.64800 -1.59100 -39.67500 1.000 9.69327 151 ARG B N 1
ATOM 5113 C CA . ARG B 1 151 ? -25.22700 -1.65600 -39.34800 1.000 9.74327 151 ARG B CA 1
ATOM 5114 C C . ARG B 1 151 ? -24.84300 -3.12100 -39.21700 1.000 9.27743 151 ARG B C 1
ATOM 5115 O O . ARG B 1 151 ? -25.40900 -3.83600 -38.38500 1.000 9.63273 151 ARG B O 1
ATOM 5136 N N . ARG B 1 152 ? -23.86800 -3.56100 -40.01300 1.000 9.14320 152 ARG B N 1
ATOM 5137 C CA . ARG B 1 152 ? -23.45700 -4.95800 -40.02000 1.000 9.78275 152 ARG B CA 1
ATOM 5138 C C . ARG B 1 152 ? -22.47600 -5.31000 -38.90600 1.000 10.94605 152 ARG B C 1
ATOM 5139 O O . ARG B 1 152 ? -21.44900 -5.95400 -39.14000 1.000 13.70164 152 ARG B O 1
ATOM 5160 N N . GLY B 1 153 ? -22.81200 -4.95100 -37.68600 1.000 10.04068 153 GLY B N 1
ATOM 5161 C CA . GLY B 1 153 ? -21.98200 -5.25200 -36.54500 1.000 9.70380 153 GLY B CA 1
ATOM 5162 C C . GLY B 1 153 ? -22.43600 -6.50700 -35.82900 1.000 9.41165 153 GLY B C 1
ATOM 5163 O O . GLY B 1 153 ? -23.58600 -6.93500 -35.95400 1.000 9.30112 153 GLY B O 1
ATOM 5167 N N . HIS B 1 154 ? -21.51800 -7.09800 -35.05500 1.000 9.56167 154 HIS B N 1
ATOM 5168 C CA . HIS B 1 154 ? -21.87800 -8.27000 -34.26700 1.000 9.78538 154 HIS B CA 1
ATOM 5169 C C . HIS B 1 154 ? -22.85900 -7.92700 -33.15600 1.000 8.83001 154 HIS B C 1
ATOM 5170 O O . HIS B 1 154 ? -23.61600 -8.80400 -32.73500 1.000 8.95634 154 HIS B O 1
ATOM 5185 N N . THR B 1 155 ? -22.88700 -6.67200 -32.69500 1.000 9.04845 155 THR B N 1
ATOM 5186 C CA . THR B 1 155 ? -23.88000 -6.27400 -31.70400 1.000 9.19847 155 THR B CA 1
ATOM 5187 C C . THR B 1 155 ? -25.27600 -6.37700 -32.29600 1.000 8.43785 155 THR B C 1
ATOM 5188 O O . THR B 1 155 ? -26.19000 -6.95600 -31.69300 1.000 8.57208 155 THR B O 1
ATOM 5199 N N . GLU B 1 156 ? -25.45200 -5.80200 -33.49100 1.000 8.31415 156 GLU B N 1
ATOM 5200 C 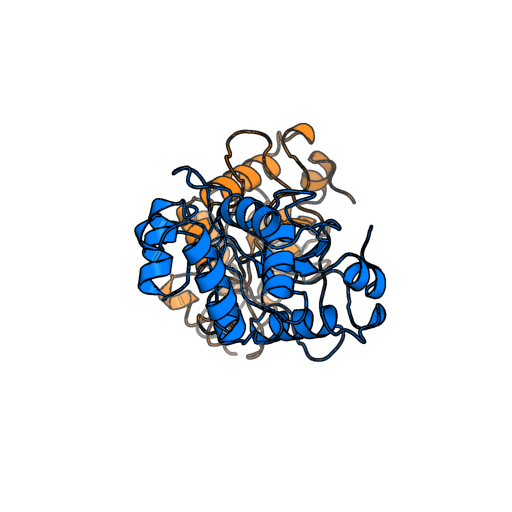CA . GLU B 1 156 ? -26.71300 -5.90300 -34.21400 1.000 8.15361 156 GLU B CA 1
ATOM 5201 C C . GLU B 1 156 ? -27.03100 -7.34700 -34.55500 1.000 8.33784 156 GLU B C 1
ATOM 5202 O O . GLU B 1 156 ? -28.18700 -7.77200 -34.46600 1.000 8.75894 156 GLU B O 1
ATOM 5214 N N . GLY B 1 157 ? -26.03000 -8.11400 -34.98100 1.000 8.57208 157 GLY B N 1
ATOM 5215 C CA . GLY B 1 157 ? -26.28300 -9.50900 -35.29600 1.000 8.68525 157 GLY B CA 1
ATOM 5216 C C . GLY B 1 157 ? -26.82900 -10.26900 -34.10200 1.000 8.60893 157 GLY B C 1
ATOM 5217 O O . GLY B 1 157 ? -27.76200 -11.07100 -34.22500 1.000 9.10635 157 GLY B O 1
ATOM 5221 N N . THR B 1 158 ? -26.25800 -10.01700 -32.92600 1.000 7.90621 158 THR B N 1
ATOM 5222 C CA . THR B 1 158 ? -26.67800 -10.72700 -31.72200 1.000 7.96938 158 THR B CA 1
ATOM 5223 C C . THR B 1 158 ? -28.13200 -10.41600 -31.38300 1.000 7.84568 158 THR B C 1
ATOM 5224 O O . THR B 1 158 ? -28.93800 -11.32700 -31.15300 1.000 8.46154 158 THR B O 1
ATOM 5235 N N . VAL B 1 159 ? -28.49300 -9.13000 -31.34500 1.000 7.58512 159 VAL B N 1
ATOM 5236 C CA . VAL B 1 159 ? -29.86300 -8.75300 -30.99100 1.000 7.69829 159 VAL B CA 1
ATOM 5237 C C . VAL B 1 159 ? -30.84100 -9.22500 -32.05500 1.000 8.00622 159 VAL B C 1
ATOM 5238 O O . VAL B 1 159 ? -31.91100 -9.75500 -31.73300 1.000 8.68525 159 VAL B O 1
ATOM 5251 N N . ASP B 1 160 ? -30.47900 -9.08400 -33.33800 1.000 8.06412 160 ASP B N 1
ATOM 5252 C CA . ASP B 1 160 ? -31.35800 -9.55200 -34.40400 1.000 8.85106 160 ASP B CA 1
ATOM 5253 C C . ASP B 1 160 ? -31.61600 -11.05200 -34.28500 1.000 9.11425 160 ASP B C 1
ATOM 5254 O O . ASP B 1 160 ? -32.74800 -11.50800 -34.47800 1.000 9.63800 160 ASP B O 1
ATOM 5263 N N . LEU B 1 161 ? -30.57700 -11.85100 -33.99900 1.000 8.86948 161 LEU B N 1
ATOM 5264 C CA . LEU B 1 161 ? -30.79600 -13.29500 -33.88100 1.000 9.65379 161 LEU B CA 1
ATOM 5265 C C . LEU B 1 161 ? -31.81800 -13.59900 -32.79300 1.000 9.08530 161 LEU B C 1
ATOM 5266 O O . LEU B 1 161 ? -32.69000 -14.45900 -32.97000 1.000 9.93540 161 LEU B O 1
ATOM 5282 N N . MET B 1 162 ? -31.71700 -12.91300 -31.64800 1.000 8.63261 162 MET B N 1
ATOM 5283 C CA . MET B 1 162 ? -32.66600 -13.16800 -30.57400 1.000 9.15636 162 MET B CA 1
ATOM 5284 C C . MET B 1 162 ? -34.08300 -12.81100 -31.00500 1.000 10.11437 162 MET B C 1
ATOM 5285 O O . MET B 1 162 ? -35.02600 -13.56700 -30.74800 1.000 11.10923 162 MET B O 1
ATOM 5299 N N . GLN B 1 163 ? -34.25700 -11.65500 -31.65300 1.000 10.58811 163 GLN B N 1
ATOM 5300 C CA . GLN B 1 163 ? -35.57300 -11.25800 -32.14700 1.000 11.99354 163 GLN B CA 1
ATOM 5301 C C . GLN B 1 163 ? -36.09200 -12.22600 -33.20700 1.000 12.47255 163 GLN B C 1
ATOM 5302 O O . GLN B 1 163 ? -37.27100 -12.60700 -33.18700 1.000 13.67006 163 GLN B O 1
ATOM 5316 N N . MET B 1 164 ? -35.22500 -12.63800 -34.13700 1.000 12.57256 164 MET B N 1
ATOM 5317 C CA . MET B 1 164 ? -35.62100 -13.57100 -35.18800 1.000 13.67532 164 MET B CA 1
ATOM 5318 C C . MET B 1 164 ? -36.00800 -14.92800 -34.60900 1.000 13.91483 164 MET B C 1
ATOM 5319 O O . MET B 1 164 ? -36.84900 -15.63300 -35.17700 1.000 15.50449 164 MET B O 1
ATOM 5333 N N . ALA B 1 165 ? -35.41500 -15.30400 -33.47700 1.000 13.07262 165 ALA B N 1
ATOM 5334 C CA . ALA B 1 165 ? -35.71300 -16.56800 -32.81400 1.000 13.42529 165 ALA B CA 1
ATOM 5335 C C . ALA B 1 165 ? -36.89400 -16.47800 -31.85000 1.000 14.02800 165 ALA B C 1
ATOM 5336 O O . ALA B 1 165 ? -37.30800 -17.50600 -31.30100 1.000 15.38342 165 ALA B O 1
ATOM 5343 N N . GLY B 1 166 ? -37.45200 -15.28700 -31.64200 1.000 13.63848 166 GLY B N 1
ATOM 5344 C CA . GLY B 1 166 ? -38.55000 -15.12300 -30.71300 1.000 13.58584 166 GLY B CA 1
ATOM 5345 C C . GLY B 1 166 ? -38.17300 -15.12200 -29.24900 1.000 13.51741 166 GLY B C 1
ATOM 5346 O O . GLY B 1 166 ? -39.01400 -15.46500 -28.40200 1.000 14.98074 166 GLY B O 1
ATOM 5350 N N . LEU B 1 167 ? -36.95000 -14.71700 -28.92300 1.000 12.15146 167 LEU B N 1
ATOM 5351 C CA . LEU B 1 167 ? -36.41100 -14.77400 -27.57300 1.000 11.30662 167 LEU B CA 1
ATOM 5352 C C . LEU B 1 167 ? -36.26500 -13.36500 -27.00500 1.000 11.23293 167 LEU B C 1
ATOM 5353 O O . LEU B 1 167 ? -36.29700 -12.36500 -27.72500 1.000 12.16988 167 LEU B O 1
ATOM 5369 N N . GLN B 1 168 ? -36.08300 -13.29700 -25.68500 1.000 11.47243 168 GLN B N 1
ATOM 5370 C CA . GLN B 1 168 ? -35.70400 -12.05400 -25.03000 1.000 11.06185 168 GLN B CA 1
ATOM 5371 C C . GLN B 1 168 ? -34.61400 -11.39300 -25.86500 1.000 9.91961 168 GLN B C 1
ATOM 5372 O O . GLN B 1 168 ? -33.63500 -12.05600 -26.22900 1.000 9.73011 168 GLN B O 1
ATOM 5386 N N . PRO B 1 169 ? -34.74100 -10.09600 -26.20400 1.000 10.04857 169 PRO B N 1
ATOM 5387 C CA . PRO B 1 169 ? -33.86100 -9.49100 -27.22800 1.000 9.41165 169 PRO B CA 1
ATOM 5388 C C . PRO B 1 169 ? -32.52400 -9.01900 -26.66800 1.000 8.44049 169 PRO B C 1
ATOM 5389 O O . PRO B 1 169 ? -32.14100 -7.84500 -26.78700 1.000 8.94318 169 PRO B O 1
ATOM 5400 N N . ALA B 1 170 ? -31.79600 -9.95100 -26.05600 1.000 7.96411 170 ALA B N 1
ATOM 5401 C CA . ALA B 1 170 ? -30.49300 -9.68600 -25.46300 1.000 7.85884 170 ALA B CA 1
ATOM 5402 C C . ALA B 1 170 ? -29.64300 -10.93600 -25.63700 1.000 7.21139 170 ALA B C 1
ATOM 5403 O O . ALA B 1 170 ? -30.13200 -12.05900 -25.46300 1.000 7.64565 170 ALA B O 1
ATOM 5410 N N . GLY B 1 171 ? -28.36700 -10.74000 -25.96700 1.000 7.20876 171 GLY B N 1
ATOM 5411 C CA . GLY B 1 171 ? -27.44600 -11.84700 -26.11500 1.000 7.06664 171 GLY B CA 1
ATOM 5412 C C . GLY B 1 171 ? -26.07300 -11.45000 -25.61400 1.000 6.80082 171 GLY B C 1
ATOM 5413 O O . GLY B 1 171 ? -25.77500 -10.26400 -25.45400 1.000 7.73514 171 GLY B O 1
ATOM 5417 N N . VAL B 1 172 ? -25.23600 -12.45200 -25.37500 1.000 6.98242 172 VAL B N 1
ATOM 5418 C CA . VAL B 1 172 ? -23.85200 -12.22000 -24.99200 1.000 7.07980 172 VAL B CA 1
ATOM 5419 C C . VAL B 1 172 ? -22.94100 -12.71900 -26.09400 1.000 6.96399 172 VAL B C 1
ATOM 5420 O O . VAL B 1 172 ? -23.24400 -13.70200 -26.78200 1.000 7.82725 172 VAL B O 1
ATOM 5433 N N . LEU B 1 173 ? -21.82700 -12.01500 -26.28200 1.000 7.04295 173 LEU B N 1
ATOM 5434 C CA . LEU B 1 173 ? -20.87500 -12.37400 -27.31800 1.000 8.08518 173 LEU B CA 1
ATOM 5435 C C . LEU B 1 173 ? -19.46100 -12.26600 -26.76800 1.000 7.55880 173 LEU B C 1
ATOM 5436 O O . LEU B 1 173 ? -19.17300 -11.48000 -25.85500 1.000 8.62735 173 LEU B O 1
ATOM 5452 N N . CYS B 1 174 ? -18.57200 -13.07400 -27.34200 1.000 7.11138 174 CYS B N 1
ATOM 5453 C CA . CYS B 1 174 ? -17.16100 -13.01000 -26.99200 1.000 7.05611 174 CYS B CA 1
ATOM 5454 C C . CYS B 1 174 ? -16.34600 -13.66900 -28.09800 1.000 6.99031 174 CYS B C 1
ATOM 5455 O O . CYS B 1 174 ? -16.81300 -14.60700 -28.74100 1.000 7.36667 174 CYS B O 1
ATOM 5463 N N . GLU B 1 175 ? -15.12800 -13.16400 -28.31700 1.000 6.94031 175 GLU B N 1
ATOM 5464 C CA . GLU B 1 175 ? -14.30700 -13.56000 -29.45900 1.000 6.93241 175 GLU B CA 1
ATOM 5465 C C . GLU B 1 175 ? -13.58300 -14.87800 -29.18900 1.000 6.92451 175 GLU B C 1
ATOM 5466 O O . GLU B 1 175 ? -12.81900 -14.98700 -28.22100 1.000 7.24561 175 GLU B O 1
ATOM 5478 N N . LEU B 1 176 ? -13.78400 -15.86600 -30.06000 1.000 7.30614 176 LEU B N 1
ATOM 5479 C CA . LEU B 1 176 ? -13.16400 -17.17500 -29.87400 1.000 7.50353 176 LEU B CA 1
ATOM 5480 C C . LEU B 1 176 ? -11.64500 -17.08700 -30.04200 1.000 6.80608 176 LEU B C 1
ATOM 5481 O O . LEU B 1 176 ? -11.14700 -16.59300 -31.06000 1.000 7.20350 176 LEU B O 1
ATOM 5497 N N . THR B 1 177 ? -10.90300 -17.57200 -29.03800 1.000 7.24824 177 THR B N 1
ATOM 5498 C CA . THR B 1 177 ? -9.44900 -17.43800 -28.96200 1.000 7.70619 177 THR B CA 1
ATOM 5499 C C . THR B 1 177 ? -8.81900 -18.82200 -28.87900 1.000 8.24309 177 THR B C 1
ATOM 5500 O O . THR B 1 177 ? -9.13300 -19.59800 -27.96900 1.000 9.92224 177 THR B O 1
ATOM 5511 N N . ASN B 1 178 ? -7.91200 -19.12300 -29.81100 1.000 7.24824 178 ASN B N 1
ATOM 5512 C CA . ASN B 1 178 ? -7.16700 -20.37300 -29.73900 1.000 7.51406 178 ASN B CA 1
ATOM 5513 C C . ASN B 1 178 ? -6.37000 -20.43700 -28.43300 1.000 7.64302 178 ASN B C 1
ATOM 5514 O O . ASN B 1 178 ? -5.98400 -19.40700 -27.86900 1.000 7.85621 178 ASN B O 1
ATOM 5525 N N . PRO B 1 179 ? -6.06400 -21.64700 -27.94900 1.000 8.25625 179 PRO B N 1
ATOM 5526 C CA . PRO B 1 179 ? -5.30600 -21.75600 -26.69000 1.000 9.07214 179 PRO B CA 1
ATOM 5527 C C . PRO B 1 179 ? -3.96600 -21.04400 -26.71200 1.000 8.59577 179 PRO B C 1
ATOM 5528 O O . PRO B 1 179 ? -3.54600 -20.52600 -25.66500 1.000 9.37218 179 PRO B O 1
ATOM 5539 N N . ASP B 1 180 ? -3.29800 -20.95800 -27.86700 1.000 8.60630 180 ASP B N 1
ATOM 5540 C CA . ASP B 1 180 ? -2.02000 -20.25200 -27.92600 1.000 8.62998 180 ASP B CA 1
ATOM 5541 C C . ASP B 1 180 ? -2.16800 -18.73700 -27.93700 1.000 8.14835 180 ASP B C 1
ATOM 5542 O O . ASP B 1 180 ? -1.15100 -18.04000 -28.02100 1.000 8.89844 180 ASP B O 1
ATOM 5551 N N . GLY B 1 181 ? -3.38700 -18.21400 -27.80700 1.000 7.83252 181 GLY B N 1
ATOM 5552 C CA . GLY B 1 181 ? -3.63000 -16.79000 -27.72100 1.000 8.11413 181 GLY B CA 1
ATOM 5553 C C . GLY B 1 181 ? -3.98900 -16.13400 -29.04000 1.000 7.98254 181 GLY B C 1
ATOM 5554 O O . GLY B 1 181 ? -4.48000 -15.00100 -29.04200 1.000 7.88779 181 GLY B O 1
ATOM 5558 N N . SER B 1 182 ? -3.72900 -16.79700 -30.16100 1.000 7.85357 182 SER B N 1
ATOM 5559 C CA . SER B 1 182 ? -4.14700 -16.27100 -31.45100 1.000 8.21677 182 SER B CA 1
ATOM 5560 C C . SER B 1 182 ? -5.67000 -16.36100 -31.58200 1.000 7.93253 182 SER B C 1
ATOM 5561 O O . SER B 1 182 ? -6.32400 -17.18000 -30.93300 1.000 8.63788 182 SER B O 1
ATOM 5569 N N . MET B 1 183 ? -6.24800 -15.49500 -32.41800 1.000 7.96148 183 MET B N 1
ATOM 5570 C CA . MET B 1 183 ? -7.68800 -15.52700 -32.60700 1.000 7.97464 183 MET B CA 1
ATOM 5571 C C . MET B 1 183 ? -8.07600 -16.62100 -33.59200 1.000 8.18519 183 MET B C 1
ATOM 5572 O O . MET B 1 183 ? -7.42500 -16.82600 -34.61800 1.000 9.55115 183 MET B O 1
ATOM 5586 N N . ALA B 1 184 ? -9.14700 -17.33200 -33.27500 1.000 7.98780 184 ALA B N 1
ATOM 5587 C CA . ALA B 1 184 ? -9.67000 -18.32500 -34.19600 1.000 9.13794 184 ALA B CA 1
ATOM 5588 C C . ALA B 1 184 ? -10.14400 -17.64800 -35.47200 1.000 10.19596 184 ALA B C 1
ATOM 5589 O O . ALA B 1 184 ? -10.87300 -16.65800 -35.42800 1.000 12.08566 184 ALA B O 1
ATOM 5596 N N . LYS B 1 185 ? -9.70900 -18.16700 -36.60900 1.000 10.34071 185 LYS B N 1
ATOM 5597 C CA . LYS B 1 185 ? -10.18500 -17.71400 -37.90800 1.000 11.66192 185 LYS B CA 1
ATOM 5598 C C . LYS B 1 185 ? -11.21900 -18.71200 -38.43600 1.000 10.51968 185 LYS B C 1
ATOM 5599 O O . LYS B 1 185 ? -11.46000 -19.76700 -37.83900 1.000 10.23281 185 LYS B O 1
ATOM 5618 N N . THR B 1 186 ? -11.84000 -18.37300 -39.56900 1.000 10.61443 186 THR B N 1
ATOM 5619 C CA . THR B 1 186 ? -12.91000 -19.21700 -40.11300 1.000 11.22240 186 THR B CA 1
ATOM 5620 C C . THR B 1 186 ? -12.62500 -20.70900 -40.03700 1.000 10.76971 186 THR B C 1
ATOM 5621 O O . THR B 1 186 ? -13.50200 -21.45100 -39.57300 1.000 10.82235 186 THR B O 1
ATOM 5632 N N . PRO B 1 187 ? -11.46100 -21.21500 -40.45300 1.000 11.86984 187 PRO B N 1
ATOM 5633 C CA . PRO B 1 187 ? -11.25600 -22.67600 -40.37600 1.000 12.62257 187 PRO B CA 1
ATOM 5634 C C . PRO B 1 187 ? -11.34300 -23.22400 -38.95800 1.000 11.92775 187 PRO B C 1
ATOM 5635 O O . PRO B 1 187 ? -11.92000 -24.29700 -38.73900 1.000 12.48044 187 PRO B O 1
ATOM 5646 N N A GLU B 1 188 ? -10.76600 -22.52000 -37.97900 0.490 11.07238 188 GLU B N 1
ATOM 5647 N N B GLU B 1 188 ? -10.78200 -22.50400 -37.98500 0.510 11.01974 188 GLU B N 1
ATOM 5648 C CA A GLU B 1 188 ? -10.83700 -22.97200 -36.59300 0.490 11.08291 188 GLU B CA 1
ATOM 5649 C CA B GLU B 1 188 ? -10.81800 -22.91500 -36.58600 0.510 10.95658 188 GLU B CA 1
ATOM 5650 C C A GLU B 1 188 ? -12.23900 -22.82300 -36.02500 0.490 9.90382 188 GLU B C 1
ATOM 5651 C C B GLU B 1 188 ? -12.19000 -22.70000 -35.96400 0.510 10.09332 188 GLU B C 1
ATOM 5652 O O A GLU B 1 188 ? -12.66700 -23.63700 -35.20000 0.490 9.92224 188 GLU B O 1
ATOM 5653 O O B GLU B 1 188 ? -12.56900 -23.43500 -35.04500 0.510 10.21701 188 GLU B O 1
ATOM 5676 N N A ILE B 1 189 ? -12.96300 -21.78900 -36.45200 0.490 9.29059 189 ILE B N 1
ATOM 5677 N N B ILE B 1 189 ? -12.95000 -21.72600 -36.46800 0.510 9.67748 189 ILE B N 1
ATOM 5678 C CA A ILE B 1 189 ? -14.33500 -21.59300 -36.00200 0.490 9.38270 189 ILE B CA 1
ATOM 5679 C CA B ILE B 1 189 ? -14.33500 -21.55100 -36.04200 0.510 9.90119 189 ILE B CA 1
ATOM 5680 C C A ILE B 1 189 ? -15.21300 -22.73800 -36.47900 0.490 9.74854 189 ILE B C 1
ATOM 5681 C C B ILE B 1 189 ? -15.16800 -22.75400 -36.46600 0.510 9.95119 189 ILE B C 1
ATOM 5682 O O A ILE B 1 189 ? -16.06900 -23.22700 -35.73600 0.490 9.94593 189 ILE B O 1
ATOM 5683 O O B ILE B 1 189 ? -15.94500 -23.29800 -35.67500 0.510 9.99857 189 ILE B O 1
ATOM 5714 N N . ILE B 1 190 ? -15.01600 -23.18500 -37.72200 1.000 10.27492 190 ILE B N 1
ATOM 5715 C CA . ILE B 1 190 ? -15.71900 -24.37300 -38.21400 1.000 11.05659 190 ILE B CA 1
ATOM 5716 C C . ILE B 1 190 ? -15.43400 -25.58300 -37.32000 1.000 10.81182 190 ILE B C 1
ATOM 5717 O O . ILE B 1 190 ? -16.35000 -26.31800 -36.93300 1.000 11.27504 190 ILE B O 1
ATOM 5733 N N A GLU B 1 191 ? -14.15000 -25.80100 -36.99700 0.380 10.84077 191 GLU B N 1
ATOM 5734 N N B GLU B 1 191 ? -14.17100 -25.80200 -36.96200 0.620 10.92236 191 GLU B N 1
ATOM 5735 C CA A GLU B 1 191 ? -13.74900 -26.90800 -36.13400 0.380 11.11975 191 GLU B CA 1
ATOM 5736 C CA B GLU B 1 191 ? -13.85200 -26.96800 -36.14400 0.620 11.34873 191 GLU B CA 1
ATOM 5737 C C A GLU B 1 191 ? -14.43400 -26.81700 -34.77400 0.380 10.54074 191 GLU B C 1
ATOM 5738 C C B GLU B 1 191 ? -14.41600 -26.83800 -34.73200 0.620 10.67760 191 GLU B C 1
ATOM 5739 O O A GLU B 1 191 ? -14.98400 -27.80300 -34.27300 0.380 10.77761 191 GLU B O 1
ATOM 5740 O O B GLU B 1 191 ? -14.85100 -27.83200 -34.14000 0.620 10.83551 191 GLU B O 1
ATOM 5763 N N . PHE B 1 192 ? -14.42300 -25.62800 -34.16700 1.000 9.82223 192 PHE B N 1
ATOM 5764 C CA . PHE B 1 192 ? -15.01900 -25.45000 -32.84600 1.000 9.66958 192 PHE B CA 1
ATOM 5765 C C . PHE B 1 192 ? -16.51800 -25.71100 -32.89500 1.000 9.82223 192 PHE B C 1
ATOM 5766 O O . PHE B 1 192 ? -17.08200 -26.33400 -31.98800 1.000 10.61969 192 PHE B O 1
ATOM 5783 N N . GLY B 1 193 ? -17.17800 -25.24800 -33.96200 1.000 9.63537 193 GLY B N 1
ATOM 5784 C CA . GLY B 1 193 ? -18.60400 -25.49100 -34.11200 1.000 10.63022 193 GLY B CA 1
ATOM 5785 C C . GLY B 1 193 ? -18.93800 -26.96800 -34.18400 1.000 11.89616 193 GLY B C 1
ATOM 5786 O O . GLY B 1 193 ? -19.95600 -27.41100 -33.65000 1.000 12.08566 193 GLY B O 1
ATOM 5790 N N . LYS B 1 194 ? -18.09000 -27.75300 -34.84700 1.000 13.10683 194 LYS B N 1
ATOM 5791 C CA . LYS B 1 194 ? -18.30100 -29.19500 -34.87900 1.000 15.01233 194 LYS B CA 1
ATOM 5792 C C . LYS B 1 194 ? -18.07400 -29.82200 -33.50800 1.000 15.66504 194 LYS B C 1
ATOM 5793 O O . LYS B 1 194 ? -18.85000 -30.68200 -33.07900 1.000 17.11521 194 LYS B O 1
ATOM 5812 N N . LEU B 1 195 ? -17.00300 -29.42500 -32.81700 1.000 15.11497 195 LEU B N 1
ATOM 5813 C CA . LEU B 1 195 ? -16.68900 -30.01100 -31.51700 1.000 15.36763 195 LEU B CA 1
ATOM 5814 C C . LEU B 1 195 ? -17.79500 -29.73300 -30.51100 1.000 15.40448 195 LEU B C 1
ATOM 5815 O O . LEU B 1 195 ? -18.12200 -30.59200 -29.68200 1.000 16.82570 195 LEU B O 1
ATOM 5831 N N . HIS B 1 196 ? -18.39000 -28.54300 -30.57300 1.000 15.13866 196 HIS B N 1
ATOM 5832 C CA . HIS B 1 196 ? -19.37000 -28.10600 -29.58800 1.000 15.28868 196 HIS B CA 1
ATOM 5833 C C . HIS B 1 196 ? -20.79400 -28.07800 -30.12800 1.000 15.67030 196 HIS B C 1
ATOM 5834 O O . HIS B 1 196 ? -21.69700 -27.62700 -29.42200 1.000 16.30459 196 HIS B O 1
ATOM 5848 N N . ASN B 1 197 ? -21.02400 -28.55800 -31.34700 1.000 15.86769 197 ASN B N 1
ATOM 5849 C CA . ASN B 1 197 ? -22.35600 -28.54200 -31.95900 1.000 16.38354 197 ASN B CA 1
ATOM 5850 C C . ASN B 1 197 ? -22.98400 -27.14400 -31.90700 1.000 15.29131 197 ASN B C 1
ATOM 5851 O O . ASN B 1 197 ? -24.13400 -26.96300 -31.49900 1.000 16.75990 197 ASN B O 1
ATOM 5862 N N . MET B 1 198 ? -22.21400 -26.14700 -32.35300 1.000 13.07788 198 MET B N 1
ATOM 5863 C CA . MET B 1 198 ? -22.68200 -24.76500 -32.46100 1.000 12.19620 198 MET B CA 1
ATOM 5864 C C . MET B 1 198 ? -22.77400 -24.37300 -33.93100 1.000 10.92236 198 MET B C 1
ATOM 5865 O O . MET B 1 198 ? -21.73700 -24.32700 -34.61100 1.000 11.80405 198 MET B O 1
ATOM 5879 N N . PRO B 1 199 ? -23.96900 -24.09200 -34.46000 1.000 10.48547 199 PRO B N 1
ATOM 5880 C CA . PRO B 1 199 ? -24.07500 -23.68300 -35.86700 1.000 10.68023 199 PRO B CA 1
ATOM 5881 C C . PRO B 1 199 ? -23.24900 -22.44400 -36.15000 1.000 9.36954 199 PRO B C 1
ATOM 5882 O O . PRO B 1 199 ? -23.20000 -21.51900 -35.33500 1.000 10.27492 199 PRO B O 1
ATOM 5893 N N . VAL B 1 200 ? -22.63900 -22.41700 -37.34000 1.000 8.85633 200 VAL B N 1
ATOM 5894 C CA . VAL B 1 200 ? -21.86400 -21.27200 -37.81200 1.000 8.91159 200 VAL B CA 1
ATOM 5895 C C . VAL B 1 200 ? -22.69600 -20.51200 -38.83400 1.000 9.23532 200 VAL B C 1
ATOM 5896 O O . VAL B 1 200 ? -23.27300 -21.11600 -39.74900 1.000 9.82749 200 VAL B O 1
ATOM 5909 N N . LEU B 1 201 ? -22.75800 -19.18900 -38.69200 1.000 9.18531 201 LEU B N 1
ATOM 5910 C CA . LEU B 1 201 ? -23.44400 -18.36300 -39.67600 1.000 9.39850 201 LEU B CA 1
ATOM 5911 C C . LEU B 1 201 ? -22.72600 -17.02600 -39.77600 1.000 9.01950 201 LEU B C 1
ATOM 5912 O O . LEU B 1 201 ? -21.86200 -16.69400 -38.95500 1.000 9.20110 201 LEU B O 1
ATOM 5928 N N . THR B 1 202 ? -23.11000 -16.24300 -40.78000 1.000 9.26953 202 THR B N 1
ATOM 5929 C CA . THR B 1 202 ? -22.49500 -14.94300 -40.97400 1.000 9.24058 202 THR B CA 1
ATOM 5930 C C . THR B 1 202 ? -23.52000 -13.80700 -40.96700 1.000 9.03266 202 THR B C 1
ATOM 5931 O O . THR B 1 202 ? -24.72500 -14.00600 -41.14500 1.000 8.89054 202 THR B O 1
ATOM 5942 N N A ILE B 1 203 ? -23.00600 -12.59300 -40.75500 0.650 8.82737 203 ILE B N 1
ATOM 5943 N N B ILE B 1 203 ? -23.01900 -12.58500 -40.77300 0.350 8.84053 203 ILE B N 1
ATOM 5944 C CA A ILE B 1 203 ? -23.83800 -11.39500 -40.85300 0.650 8.78000 203 ILE B CA 1
ATOM 5945 C CA B ILE B 1 203 ? -23.89200 -11.41700 -40.85100 0.350 8.75368 203 ILE B CA 1
ATOM 5946 C C A ILE B 1 203 ? -24.45000 -11.29300 -42.24700 0.650 8.71947 203 ILE B C 1
ATOM 5947 C C B ILE B 1 203 ? -24.45400 -11.26700 -42.26000 0.350 8.78000 203 ILE B C 1
ATOM 5948 O O A ILE B 1 203 ? -25.62600 -10.94400 -42.40300 0.650 8.70894 203 ILE B O 1
ATOM 5949 O O B ILE B 1 203 ? -25.60100 -10.83900 -42.43800 0.350 8.82474 203 ILE B O 1
ATOM 5980 N N . GLU B 1 204 ? -23.66300 -11.61100 -43.28000 1.000 8.95634 204 GLU B N 1
ATOM 5981 C CA . GLU B 1 204 ? -24.17500 -11.63600 -44.64900 1.000 9.49324 204 GLU B CA 1
ATOM 5982 C C . GLU B 1 204 ? -25.35400 -12.59200 -44.77400 1.000 9.11425 204 GLU B C 1
ATOM 5983 O O . GLU B 1 204 ? -26.36200 -12.25600 -45.40700 1.000 9.46692 204 GLU B O 1
ATOM 5995 N N . ASP B 1 205 ? -25.25500 -13.78300 -44.16900 1.000 9.01950 205 ASP B N 1
ATOM 5996 C CA . ASP B 1 205 ? -26.37400 -14.71800 -44.19000 1.000 8.96423 205 ASP B CA 1
ATOM 5997 C C . ASP B 1 205 ? -27.60900 -14.08500 -43.56000 1.000 8.70104 205 ASP B C 1
ATOM 5998 O O . ASP B 1 205 ? -28.72900 -14.22500 -44.06300 1.000 9.06424 205 ASP B O 1
ATOM 6007 N N . MET B 1 206 ? -27.42300 -13.41400 -42.42100 1.000 8.60630 206 MET B N 1
ATOM 6008 C CA . MET B 1 206 ? -28.53000 -12.76700 -41.72600 1.000 8.44838 206 MET B CA 1
ATOM 6009 C C . MET B 1 206 ? -29.18500 -11.69200 -42.58400 1.000 8.31942 206 MET B C 1
ATOM 6010 O O . MET B 1 206 ? -30.41600 -11.56500 -42.58900 1.000 8.60103 206 MET B O 1
ATOM 6024 N N . VAL B 1 207 ? -28.38400 -10.87800 -43.27700 1.000 8.50102 207 VAL B N 1
ATOM 6025 C CA . VAL B 1 207 ? -28.94700 -9.87300 -44.17700 1.000 8.51418 207 VAL B CA 1
ATOM 6026 C C . VAL B 1 207 ? -29.79700 -10.54200 -45.24600 1.000 9.01687 207 VAL B C 1
ATOM 6027 O O . VAL B 1 207 ? -30.92400 -10.11800 -45.51300 1.000 9.36691 207 VAL B O 1
ATOM 6040 N N . GLN B 1 208 ? -29.28200 -11.61300 -45.86100 1.000 9.54851 208 GLN B N 1
ATOM 6041 C CA . GLN B 1 208 ? -30.05900 -12.30800 -46.88900 1.000 10.31703 208 GLN B CA 1
ATOM 6042 C C . GLN B 1 208 ? -31.37800 -12.82200 -46.32600 1.000 10.07752 208 GLN B C 1
ATOM 6043 O O . GLN B 1 208 ? -32.42600 -12.72300 -46.97900 1.000 10.61969 208 GLN B O 1
ATOM 6057 N N . TYR B 1 209 ? -31.35100 -13.37400 -45.11600 1.000 10.04331 209 TYR B N 1
ATOM 6058 C CA . TYR B 1 209 ? -32.57000 -13.87400 -44.49200 1.000 10.35387 209 TYR B CA 1
ATOM 6059 C C . TYR B 1 209 ? -33.56500 -12.74000 -44.26000 1.000 9.97488 209 TYR B C 1
ATOM 6060 O O . TYR B 1 209 ? -34.75000 -12.85600 -44.59400 1.000 10.77761 209 TYR B O 1
ATOM 6078 N N . ARG B 1 210 ? -33.10800 -11.63400 -43.67600 1.000 9.51167 210 ARG B N 1
ATOM 6079 C CA . ARG B 1 210 ? -34.02900 -10.54600 -43.36400 1.000 9.92751 210 ARG B CA 1
ATOM 6080 C C . ARG B 1 210 ? -34.58200 -9.88900 -44.62800 1.000 10.23807 210 ARG B C 1
ATOM 6081 O O . ARG B 1 210 ? -35.75800 -9.50200 -44.66800 1.000 10.84867 210 ARG B O 1
ATOM 6102 N N . ILE B 1 211 ? -33.76700 -9.76600 -45.67900 1.000 10.62759 211 ILE B N 1
ATOM 6103 C CA . ILE B 1 211 ? -34.27400 -9.21300 -46.93700 1.000 11.78826 211 ILE B CA 1
ATOM 6104 C C . ILE B 1 211 ? -35.38800 -10.09800 -47.49900 1.000 12.62257 211 ILE B C 1
ATOM 6105 O O . ILE B 1 211 ? -36.36200 -9.60300 -48.08000 1.000 13.81745 211 ILE B O 1
ATOM 6121 N N . GLN B 1 212 ? -35.27500 -11.41700 -47.32900 1.000 12.97524 212 GLN B N 1
ATOM 6122 C CA . GLN B 1 212 ? -36.28100 -12.32700 -47.87200 1.000 14.08853 212 GLN B CA 1
ATOM 6123 C C . GLN B 1 212 ? -37.56000 -12.34100 -47.04300 1.000 14.86757 212 GLN B C 1
ATOM 6124 O O . GLN B 1 212 ? -38.65800 -12.44500 -47.60200 1.000 15.71767 212 GLN B O 1
ATOM 6138 N N . PHE B 1 213 ? -37.44500 -12.27000 -45.71200 1.000 14.64123 213 PHE B N 1
ATOM 6139 C CA . PHE B 1 213 ? -38.57800 -12.54500 -44.84000 1.000 15.70451 213 PHE B CA 1
ATOM 6140 C C . PHE B 1 213 ? -39.11400 -11.34700 -44.07100 1.000 16.51514 213 PHE B C 1
ATOM 6141 O O . PHE B 1 213 ? -40.24700 -11.41700 -43.58000 1.000 17.07310 213 PHE B O 1
ATOM 6158 N N . ASP B 1 214 ? -38.35200 -10.26400 -43.94800 1.000 16.83097 214 ASP B N 1
ATOM 6159 C CA . ASP B 1 214 ? -38.79000 -9.12500 -43.15200 1.000 18.28640 214 ASP B CA 1
ATOM 6160 C C . ASP B 1 214 ? -39.28000 -7.94500 -43.98600 1.000 19.48392 214 ASP B C 1
ATOM 6161 O O . ASP B 1 214 ? -39.83200 -6.99800 -43.41500 1.000 20.08399 214 ASP B O 1
ATOM 6170 N N . LEU B 1 215 ? -39.11700 -7.98000 -45.30600 1.000 20.60510 215 LEU B N 1
ATOM 6171 C CA . LEU B 1 215 ? -39.50600 -6.86600 -46.15900 1.000 22.36847 215 LEU B CA 1
ATOM 6172 C C . LEU B 1 215 ? -40.87900 -7.09300 -46.78000 1.000 23.62652 215 LEU B C 1
ATOM 6173 O O . LEU B 1 215 ? -41.27600 -8.22700 -47.06700 1.000 24.00025 215 LEU B O 1
ATOM 6189 N N . LYS B 1 216 ? -41.58900 -5.99100 -47.01500 1.000 24.76876 216 LYS B N 1
ATOM 6190 C CA . LYS B 1 216 ? -42.82000 -6.03200 -47.79200 1.000 26.06628 216 LYS B CA 1
ATOM 6191 C C . LYS B 1 216 ? -42.48400 -6.31300 -49.25500 1.000 26.76110 216 LYS B C 1
ATOM 6192 O O . LYS B 1 216 ? -43.09800 -7.18200 -49.88300 1.000 27.42960 216 LYS B O 1
#

Secondary structure (DSSP, 8-state):
-GGG-SHHHHHHHHHHHHHTT--EEEESSS-TT-B-EEEEESTT--HHHHHHHHHHB-S--EEEE-HHHHHHTT------EEESSS-SSS-SHHHHHHHHHHHH-TT--GGGEEEEEEEEEEEPPTTGGGT---HHHHHHHHHHHHTS-S-EEEEEBBPTTSPBPBHHHHHHHHHHHT--EEEHHHHHHHHHHHT--/-TTGGG--HHHHHHHHHHHHHTT--EEEESSS-TT-B-EEEEESTT--HHHHHHHHHHB-S--EEEE-HHHHHHTT------EEESSS-SSS-SHHHHHHHHHHHH-TT--GGGEEEEEEEEEEEPPTTGGGT---HHHHHHHHHHHTTS-S-EEEEEBB-TTSPBPBHHHHHHHHHHHT--EEEHHHHHHHHHHHT--

InterPro domains:
  IPR000422 3,4-dihydroxy-2-butanone 4-phosphate synthase, RibB [MF_00180] (12-214)
  IPR000422 3,4-dihydroxy-2-butanone 4-phosphate synthase, RibB [PF00926] (18-209)
  IPR000422 3,4-dihydroxy-2-butanone 4-phosphate synthase, RibB [TIGR00506] (14-210)
  IPR017945 DHBP synthase RibB-like alpha/beta domain superfamily [SSF55821] (10-213)